Protein AF-A0A8T8SY80-F1 (afdb_monomer)

Radius of gyration: 30.02 Å; Cα contacts (8 Å, |Δi|>4): 953; chains: 1; bounding box: 80×96×94 Å

InterPro domains:
  IPR053354 Monoglucosyldiacylglycerol epimerase [PTHR43558] (212-341)

Structure (mmCIF, N/CA/C/O backbone):
data_AF-A0A8T8SY80-F1
#
_entry.id   AF-A0A8T8SY80-F1
#
loop_
_atom_site.group_PDB
_atom_site.id
_atom_site.type_symbol
_atom_site.label_atom_id
_atom_site.label_alt_id
_atom_site.label_comp_id
_atom_site.label_asym_id
_atom_site.label_entity_id
_atom_site.label_seq_id
_atom_site.pdbx_PDB_ins_code
_atom_site.Cartn_x
_atom_site.Cartn_y
_atom_site.Cartn_z
_atom_site.occupancy
_atom_site.B_iso_or_equiv
_atom_site.auth_seq_id
_atom_site.auth_comp_id
_atom_site.auth_asym_id
_atom_site.auth_atom_id
_atom_site.pdbx_PDB_model_num
ATOM 1 N N . MET A 1 1 ? 22.612 -43.593 13.677 1.00 31.69 1 MET A N 1
ATOM 2 C CA . MET A 1 1 ? 22.849 -45.053 13.771 1.00 31.69 1 MET A CA 1
ATOM 3 C C . MET A 1 1 ? 21.488 -45.726 13.753 1.00 31.69 1 MET A C 1
ATOM 5 O O . MET A 1 1 ? 20.650 -45.240 14.495 1.00 31.69 1 MET A O 1
ATOM 9 N N . SER A 1 2 ? 21.289 -46.776 12.941 1.00 31.19 2 SER A N 1
ATOM 10 C CA . SER A 1 2 ? 19.988 -47.414 12.614 1.00 31.19 2 SER A CA 1
ATOM 11 C C . SER A 1 2 ? 18.946 -46.459 11.996 1.00 31.19 2 SER A C 1
ATOM 13 O O . SER A 1 2 ? 18.671 -45.419 12.573 1.00 31.19 2 SER A O 1
ATOM 15 N N . SER A 1 3 ? 18.350 -46.633 10.810 1.00 28.98 3 SER A N 1
ATOM 16 C CA . SER A 1 3 ? 18.125 -47.756 9.873 1.00 28.98 3 SER A CA 1
ATOM 17 C C . SER A 1 3 ? 17.115 -48.825 10.304 1.00 28.98 3 SER A C 1
ATOM 19 O O . SER A 1 3 ? 17.405 -49.618 11.201 1.00 28.98 3 SER A O 1
ATOM 21 N N . THR A 1 4 ? 15.991 -48.900 9.582 1.00 31.47 4 THR A N 1
ATOM 22 C CA . THR A 1 4 ? 15.544 -50.083 8.805 1.00 31.47 4 THR A CA 1
ATOM 23 C C . THR A 1 4 ? 14.350 -49.719 7.908 1.00 31.47 4 THR A C 1
ATOM 25 O O . THR A 1 4 ? 13.388 -49.121 8.378 1.00 31.47 4 THR A O 1
ATOM 28 N N . ASP A 1 5 ? 14.408 -50.087 6.627 1.00 33.50 5 ASP A N 1
ATOM 29 C CA . ASP A 1 5 ? 13.259 -50.097 5.707 1.00 33.50 5 ASP A CA 1
ATOM 30 C C . ASP A 1 5 ? 12.401 -51.358 5.903 1.00 33.50 5 ASP A C 1
ATOM 32 O O . ASP A 1 5 ? 12.921 -52.386 6.343 1.00 33.50 5 ASP A O 1
ATOM 36 N N . THR A 1 6 ? 11.134 -51.345 5.461 1.00 31.14 6 THR A N 1
ATOM 37 C CA . THR A 1 6 ? 10.560 -52.475 4.689 1.00 31.14 6 THR A CA 1
ATOM 38 C C . THR A 1 6 ? 9.209 -52.162 4.029 1.00 31.14 6 THR A C 1
ATOM 40 O O . THR A 1 6 ? 8.261 -51.723 4.670 1.00 31.14 6 THR A O 1
ATOM 43 N N . ALA A 1 7 ? 9.106 -52.517 2.748 1.00 27.28 7 ALA A N 1
ATOM 44 C CA . ALA A 1 7 ? 7.884 -52.933 2.044 1.00 27.28 7 ALA A CA 1
ATOM 45 C C . ALA A 1 7 ? 8.197 -54.314 1.404 1.00 27.28 7 ALA A C 1
ATOM 47 O O . ALA A 1 7 ? 9.391 -54.632 1.317 1.00 27.28 7 ALA A O 1
ATOM 48 N N . PRO A 1 8 ? 7.227 -55.162 0.968 1.00 43.22 8 PRO A N 1
ATOM 49 C CA . PRO A 1 8 ? 6.502 -54.904 -0.296 1.00 43.22 8 PRO A CA 1
ATOM 50 C C . PRO A 1 8 ? 5.108 -55.596 -0.455 1.00 43.22 8 PRO A C 1
ATOM 52 O O . PRO A 1 8 ? 4.603 -56.237 0.462 1.00 43.22 8 PRO A O 1
ATOM 55 N N . SER A 1 9 ? 4.580 -55.566 -1.696 1.00 26.47 9 SER A N 1
ATOM 56 C CA . SER A 1 9 ? 3.784 -56.611 -2.408 1.00 26.47 9 SER A CA 1
ATOM 57 C C . SER A 1 9 ? 2.299 -56.353 -2.776 1.00 26.47 9 SER A C 1
ATOM 59 O O . SER A 1 9 ? 1.542 -55.730 -2.042 1.00 26.47 9 SER A O 1
ATOM 61 N N . THR A 1 10 ? 1.942 -56.822 -3.986 1.00 28.69 10 THR A N 1
ATOM 62 C CA . THR A 1 10 ? 0.661 -56.818 -4.759 1.00 28.69 10 THR A CA 1
ATOM 63 C C . THR A 1 10 ? 0.842 -57.783 -5.968 1.00 28.69 10 THR A C 1
ATOM 65 O O . THR A 1 10 ? 1.970 -58.267 -6.132 1.00 28.69 10 THR A O 1
ATOM 68 N N . PRO A 1 11 ? -0.138 -58.050 -6.878 1.00 52.09 11 PRO A N 1
ATOM 69 C CA . PRO A 1 11 ? -1.597 -57.814 -6.884 1.00 52.09 11 PRO A CA 1
ATOM 70 C C . PRO A 1 11 ? -2.313 -59.164 -6.558 1.00 52.09 11 PRO A C 1
ATOM 72 O O . PRO A 1 11 ? -1.940 -59.656 -5.492 1.00 52.09 11 PRO A O 1
ATOM 75 N N . PRO A 1 12 ? -3.224 -59.852 -7.323 1.00 41.12 12 PRO A N 1
ATOM 76 C CA . PRO A 1 12 ? -4.090 -59.587 -8.514 1.00 41.12 12 PRO A CA 1
ATOM 77 C C . PRO A 1 12 ? -5.584 -59.340 -8.119 1.00 41.12 12 PRO A C 1
ATOM 79 O O . PRO A 1 12 ? -5.874 -59.259 -6.933 1.00 41.12 12 PRO A O 1
ATOM 82 N N . GLY A 1 13 ? -6.608 -59.229 -8.991 1.00 26.64 13 GLY A N 1
ATOM 83 C CA . GLY A 1 13 ? -6.711 -59.108 -10.464 1.00 26.64 13 GLY A CA 1
ATOM 84 C C . GLY A 1 13 ? -8.010 -59.733 -11.055 1.00 26.64 13 GLY A C 1
ATOM 85 O O . GLY A 1 13 ? -8.633 -60.568 -10.406 1.00 26.64 13 GLY A O 1
ATOM 86 N N . SER A 1 14 ? -8.369 -59.386 -12.309 1.00 26.62 14 SER A N 1
ATOM 87 C CA . SER A 1 14 ? -9.601 -59.774 -13.071 1.00 26.62 14 SER A CA 1
ATOM 88 C C . SER A 1 14 ? -10.932 -59.139 -12.577 1.00 26.62 14 SER A C 1
ATOM 90 O O . SER A 1 14 ? -11.023 -58.790 -11.407 1.00 26.62 14 SER A O 1
ATOM 92 N N . ALA A 1 15 ? -11.982 -58.892 -13.388 1.00 28.69 15 ALA A N 1
ATOM 93 C CA . ALA A 1 15 ? -12.233 -59.147 -14.823 1.00 28.69 15 ALA A CA 1
ATOM 94 C C . ALA A 1 15 ? -13.133 -58.054 -15.488 1.00 28.69 15 ALA A C 1
ATOM 96 O O . ALA A 1 15 ? -13.766 -57.266 -14.791 1.00 28.69 15 ALA A O 1
ATOM 97 N N . LEU A 1 16 ? -13.213 -58.038 -16.831 1.00 31.00 16 LEU A N 1
ATOM 98 C CA . LEU A 1 16 ? -14.157 -57.249 -17.670 1.00 31.00 16 LEU A CA 1
ATOM 99 C C . LEU A 1 16 ? -15.406 -58.092 -18.047 1.00 31.00 16 LEU A C 1
ATOM 101 O O . LEU A 1 16 ? -15.329 -59.317 -17.916 1.00 31.00 16 LEU A O 1
ATOM 105 N N . PRO A 1 17 ? -16.534 -57.499 -18.525 1.00 41.31 17 PRO A N 1
ATOM 106 C CA . PRO A 1 17 ? -16.741 -57.399 -19.991 1.00 41.31 17 PRO A CA 1
ATOM 107 C C . PRO A 1 17 ? -17.613 -56.224 -20.547 1.00 41.31 17 PRO A C 1
ATOM 109 O O . PRO A 1 17 ? -18.711 -55.966 -20.073 1.00 41.31 17 PRO A O 1
ATOM 112 N N . ASN A 1 18 ? -17.125 -55.629 -21.648 1.00 28.66 18 ASN A N 1
ATOM 113 C CA . ASN A 1 18 ? -17.763 -55.291 -22.950 1.00 28.66 18 ASN A CA 1
ATOM 114 C C . ASN A 1 18 ? -19.101 -54.503 -23.136 1.00 28.66 18 ASN A C 1
ATOM 116 O O . ASN A 1 18 ? -20.112 -54.744 -22.488 1.00 28.66 18 ASN A O 1
ATOM 120 N N . SER A 1 19 ? -19.088 -53.659 -24.188 1.00 30.69 19 SER A N 1
ATOM 121 C CA . SER A 1 19 ? -20.206 -53.020 -24.948 1.00 30.69 19 SER A CA 1
ATOM 122 C C . SER A 1 19 ? -20.809 -53.987 -26.024 1.00 30.69 19 SER A C 1
ATOM 124 O O . SER A 1 19 ? -20.458 -55.167 -25.912 1.00 30.69 19 SER A O 1
ATOM 126 N N . PRO A 1 20 ? -21.654 -53.633 -27.053 1.00 44.81 20 PRO A N 1
ATOM 127 C CA . PRO A 1 20 ? -21.921 -52.368 -27.812 1.00 44.81 20 PRO A CA 1
ATOM 128 C C . PRO A 1 20 ? -23.445 -51.994 -27.857 1.00 44.81 20 PRO A C 1
ATOM 130 O O . PRO A 1 20 ? -24.092 -52.245 -26.847 1.00 44.81 20 PRO A O 1
ATOM 133 N N . GLU A 1 21 ? -24.150 -51.375 -28.839 1.00 28.78 21 GLU A N 1
ATOM 134 C CA . GLU A 1 21 ? -23.984 -50.777 -30.210 1.00 28.78 21 GLU A CA 1
ATOM 135 C C . GLU A 1 21 ? -25.157 -49.739 -30.395 1.00 28.78 21 GLU A C 1
ATOM 137 O O . GLU A 1 21 ? -26.174 -49.899 -29.725 1.00 28.78 21 GLU A O 1
ATOM 142 N N . LEU A 1 22 ? -25.124 -48.559 -31.056 1.00 30.64 22 LEU A N 1
ATOM 143 C CA . LEU A 1 22 ? -24.883 -48.091 -32.452 1.00 30.64 22 LEU A CA 1
ATOM 144 C C . LEU A 1 22 ? -26.063 -48.269 -33.466 1.00 30.64 22 LEU A C 1
ATOM 146 O O . LEU A 1 22 ? -26.231 -49.340 -34.036 1.00 30.64 22 LEU A O 1
ATOM 150 N N . ALA A 1 23 ? -26.825 -47.186 -33.744 1.00 26.69 23 ALA A N 1
ATOM 151 C CA . ALA A 1 23 ? -27.818 -47.019 -34.843 1.00 26.69 23 ALA A CA 1
ATOM 152 C C . ALA A 1 23 ? -28.192 -45.509 -35.022 1.00 26.69 23 ALA A C 1
ATOM 154 O O . ALA A 1 23 ? -28.600 -44.882 -34.050 1.00 26.69 23 ALA A O 1
ATOM 155 N N . THR A 1 24 ? -27.826 -44.785 -36.097 1.00 26.77 24 THR A N 1
ATOM 156 C CA . THR A 1 24 ? -28.477 -44.581 -37.433 1.00 26.77 24 THR A CA 1
ATOM 157 C C . THR A 1 24 ? -29.782 -43.750 -37.495 1.00 26.77 24 THR A C 1
ATOM 159 O O . THR A 1 24 ? -30.817 -44.172 -36.992 1.00 26.77 24 THR A O 1
ATOM 162 N N . SER A 1 25 ? -29.745 -42.618 -38.223 1.00 27.47 25 SER A N 1
ATOM 163 C CA . SER A 1 25 ? -30.891 -41.772 -38.661 1.00 27.47 25 SER A CA 1
ATOM 164 C C . SER A 1 25 ? -31.669 -42.392 -39.849 1.00 27.47 25 SER A C 1
ATOM 166 O O . SER A 1 25 ? -31.136 -43.332 -40.446 1.00 27.47 25 SER A O 1
ATOM 168 N N . PRO A 1 26 ? -32.864 -41.883 -40.271 1.00 38.16 26 PRO A N 1
ATOM 169 C CA . PRO A 1 26 ? -32.880 -40.811 -41.304 1.00 38.16 26 PRO A CA 1
ATOM 170 C C . PRO A 1 26 ? -34.154 -39.906 -41.463 1.00 38.16 26 PRO A C 1
ATOM 172 O O . PRO A 1 26 ? -35.246 -40.235 -41.017 1.00 38.16 26 PRO A O 1
ATOM 175 N N . LEU A 1 27 ? -34.000 -38.864 -42.306 1.00 26.91 27 LEU A N 1
ATOM 176 C CA . LEU A 1 27 ? -34.985 -38.274 -43.257 1.00 26.91 27 LEU A CA 1
ATOM 177 C C . LEU A 1 27 ? -36.117 -37.300 -42.815 1.00 26.91 27 LEU A C 1
ATOM 179 O O . LEU A 1 27 ? -36.293 -36.974 -41.648 1.00 26.91 27 LEU A O 1
ATOM 183 N N . VAL A 1 28 ? -36.771 -36.719 -43.841 1.00 30.98 28 VAL A N 1
ATOM 184 C CA . VAL A 1 28 ? -37.505 -35.427 -43.898 1.00 30.98 28 VAL A CA 1
ATOM 185 C C . VAL A 1 28 ? -38.796 -35.580 -44.735 1.00 30.98 28 VAL A C 1
ATOM 187 O O . VAL A 1 28 ? -38.842 -36.475 -45.581 1.00 30.98 28 VAL A O 1
ATOM 190 N N . PRO A 1 29 ? -39.795 -34.681 -44.608 1.00 34.22 29 PRO A N 1
ATOM 191 C CA . PRO A 1 29 ? -40.609 -34.289 -45.772 1.00 34.22 29 PRO A CA 1
ATOM 192 C C . PRO A 1 29 ? -40.792 -32.760 -45.962 1.00 34.22 29 PRO A C 1
ATOM 194 O O . PRO A 1 29 ? -40.700 -31.975 -45.022 1.00 34.22 29 PRO A O 1
ATOM 197 N N . SER A 1 30 ? -41.076 -32.351 -47.205 1.00 26.97 30 SER A N 1
ATOM 198 C CA . SER A 1 30 ? -41.535 -31.008 -47.632 1.00 26.97 30 SER A CA 1
ATOM 199 C C . SER A 1 30 ? -43.084 -30.989 -47.765 1.00 26.97 30 SER A C 1
ATOM 201 O O . SER A 1 30 ? -43.706 -31.993 -47.427 1.00 26.97 30 SER A O 1
ATOM 203 N N . SER A 1 31 ? -43.846 -29.969 -48.205 1.00 30.56 31 SER A N 1
ATOM 204 C CA . SER A 1 31 ? -43.676 -28.631 -48.840 1.00 30.56 31 SER A CA 1
ATOM 205 C C . SER A 1 31 ? -44.984 -27.805 -48.560 1.00 30.56 31 SER A C 1
ATOM 207 O O . SER A 1 31 ? -45.781 -28.287 -47.760 1.00 30.56 31 SER A O 1
ATOM 209 N N . ALA A 1 32 ? -45.356 -26.620 -49.084 1.00 28.89 32 ALA A N 1
ATOM 210 C CA . ALA A 1 32 ? -44.882 -25.655 -50.103 1.00 28.89 32 ALA A CA 1
ATOM 211 C C . ALA A 1 32 ? -45.560 -24.260 -49.862 1.00 28.89 32 ALA A C 1
ATOM 213 O O . ALA A 1 32 ? -46.294 -24.126 -48.888 1.00 28.89 32 ALA A O 1
ATOM 214 N N . ALA A 1 33 ? -45.421 -23.317 -50.819 1.00 27.55 33 ALA A N 1
ATOM 215 C CA . ALA A 1 33 ? -46.317 -22.171 -51.126 1.00 27.55 33 ALA A CA 1
ATOM 216 C C . ALA A 1 33 ? -46.411 -20.967 -50.136 1.00 27.55 33 ALA A C 1
ATOM 218 O O . ALA A 1 33 ? -46.496 -21.157 -48.929 1.00 27.55 33 ALA A O 1
ATOM 219 N N . ASP A 1 34 ? -46.499 -19.695 -50.571 1.00 27.20 34 ASP A N 1
ATOM 220 C CA . ASP A 1 34 ? -46.061 -19.056 -51.837 1.00 27.20 34 ASP A CA 1
ATOM 221 C C . ASP A 1 34 ? -46.046 -17.499 -51.729 1.00 27.20 34 ASP A C 1
ATOM 223 O O . ASP A 1 34 ? -46.506 -16.954 -50.727 1.00 27.20 34 ASP A O 1
ATOM 227 N N . LEU A 1 35 ? -45.617 -16.818 -52.808 1.00 27.03 35 LEU A N 1
ATOM 228 C CA . LEU A 1 35 ? -45.694 -15.366 -53.129 1.00 27.03 35 LEU A CA 1
ATOM 229 C C . LEU A 1 35 ? -44.550 -14.402 -52.700 1.00 27.03 35 LEU A C 1
ATOM 231 O O . LEU A 1 35 ? -44.304 -14.118 -51.532 1.00 27.03 35 LEU A O 1
ATOM 235 N N . HIS A 1 36 ? -43.953 -13.804 -53.742 1.00 28.44 36 HIS A N 1
ATOM 236 C CA . HIS A 1 36 ? -43.158 -12.556 -53.827 1.00 28.44 36 HIS A CA 1
ATOM 237 C C . HIS A 1 36 ? -44.047 -11.443 -54.476 1.00 28.44 36 HIS A C 1
ATOM 239 O O . HIS A 1 36 ? -45.227 -11.745 -54.692 1.00 28.44 36 HIS A O 1
ATOM 245 N N . PRO A 1 37 ? -43.600 -10.208 -54.850 1.00 47.19 37 PRO A N 1
ATOM 246 C CA . PRO A 1 37 ? -42.248 -9.602 -54.939 1.00 47.19 37 PRO A CA 1
ATOM 247 C C . PRO A 1 37 ? -42.087 -8.381 -53.982 1.00 47.19 37 PRO A C 1
ATOM 249 O O . PRO A 1 37 ? -42.786 -8.362 -52.975 1.00 47.19 37 PRO A O 1
ATOM 252 N N . ASP A 1 38 ? -41.182 -7.388 -54.064 1.00 28.89 38 ASP A N 1
ATOM 253 C CA . ASP A 1 38 ? -40.292 -6.726 -55.066 1.00 28.89 38 ASP A CA 1
ATOM 254 C C . ASP A 1 38 ? -39.094 -6.092 -54.286 1.00 28.89 38 ASP A C 1
ATOM 256 O O . ASP A 1 38 ? -39.152 -6.050 -53.057 1.00 28.89 38 ASP A O 1
ATOM 260 N N . ASP A 1 39 ? -37.999 -5.519 -54.815 1.00 29.23 39 ASP A N 1
ATOM 261 C CA . ASP A 1 39 ? -37.304 -5.465 -56.125 1.00 29.23 39 ASP A CA 1
ATOM 262 C C . ASP A 1 39 ? -35.855 -4.943 -55.847 1.00 29.23 39 ASP A C 1
ATOM 264 O O . ASP A 1 39 ? -35.563 -4.472 -54.745 1.00 29.23 39 ASP A O 1
ATOM 268 N N . GLY A 1 40 ? -34.947 -4.969 -56.831 1.00 26.91 40 GLY A N 1
ATOM 269 C CA . GLY A 1 40 ? -33.817 -4.032 -56.902 1.00 26.91 40 GLY A CA 1
ATOM 270 C C . GLY A 1 40 ? -32.429 -4.602 -56.589 1.00 26.91 40 GLY A C 1
ATOM 271 O O . GLY A 1 40 ? -31.973 -4.610 -55.447 1.00 26.91 40 GLY A O 1
ATOM 272 N N . SER A 1 41 ? -31.678 -4.999 -57.624 1.00 27.64 41 SER A N 1
ATOM 273 C CA . SER A 1 41 ? -30.229 -5.270 -57.529 1.00 27.64 41 SER A CA 1
ATOM 274 C C . SER A 1 41 ? -29.517 -5.220 -58.891 1.00 27.64 41 SER A C 1
ATOM 276 O O . SER A 1 41 ? -29.871 -5.993 -59.783 1.00 27.64 41 SER A O 1
ATOM 278 N N . PRO A 1 42 ? -28.449 -4.416 -59.059 1.00 34.19 42 PRO A N 1
ATOM 279 C CA . PRO A 1 42 ? -27.475 -4.587 -60.135 1.00 34.19 42 PRO A CA 1
ATOM 280 C C . PRO A 1 42 ? -26.280 -5.446 -59.672 1.00 34.19 42 PRO A C 1
ATOM 282 O O . PRO A 1 42 ? -25.726 -5.254 -58.592 1.00 34.19 42 PRO A O 1
ATOM 285 N N . ARG A 1 43 ? -25.869 -6.411 -60.504 1.00 29.77 43 ARG A N 1
ATOM 286 C CA . ARG A 1 43 ? -24.789 -7.374 -60.205 1.00 29.77 43 ARG A CA 1
ATOM 287 C C . ARG A 1 43 ? -23.394 -6.781 -60.445 1.00 29.77 43 ARG A C 1
ATOM 289 O O . ARG A 1 43 ? -23.221 -5.953 -61.335 1.00 29.77 43 ARG A O 1
ATOM 296 N N . GLN A 1 44 ? -22.382 -7.319 -59.761 1.00 28.75 44 GLN A N 1
ATOM 297 C CA . GLN A 1 44 ? -20.974 -7.233 -60.178 1.00 28.75 44 GLN A CA 1
ATOM 298 C C . GLN A 1 44 ? -20.369 -8.638 -60.331 1.00 28.75 44 GLN A C 1
ATOM 300 O O . GLN A 1 44 ? -20.818 -9.590 -59.692 1.00 28.75 44 GLN A O 1
ATOM 305 N N . HIS A 1 45 ? -19.379 -8.770 -61.217 1.00 30.33 45 HIS A N 1
ATOM 306 C CA . HIS A 1 45 ? -18.659 -10.022 -61.481 1.00 30.33 45 HIS A CA 1
ATOM 307 C C . HIS A 1 45 ? -17.472 -10.215 -60.515 1.00 30.33 45 HIS A C 1
ATOM 309 O O . HIS A 1 45 ? -16.939 -9.228 -60.008 1.00 30.33 45 HIS A O 1
ATOM 315 N N . PRO A 1 46 ? -17.027 -11.462 -60.264 1.00 29.53 46 PRO A N 1
ATOM 316 C CA . PRO A 1 46 ? -15.946 -11.739 -59.321 1.00 29.53 46 PRO A CA 1
ATOM 317 C C . PRO A 1 46 ? -14.570 -11.345 -59.878 1.00 29.53 46 PRO A C 1
ATOM 319 O O . PRO A 1 46 ? -14.180 -11.779 -60.962 1.00 29.53 46 PRO A O 1
ATOM 322 N N . SER A 1 47 ? -13.808 -10.581 -59.095 1.00 29.38 47 SER A N 1
ATOM 323 C CA . SER A 1 47 ? -12.393 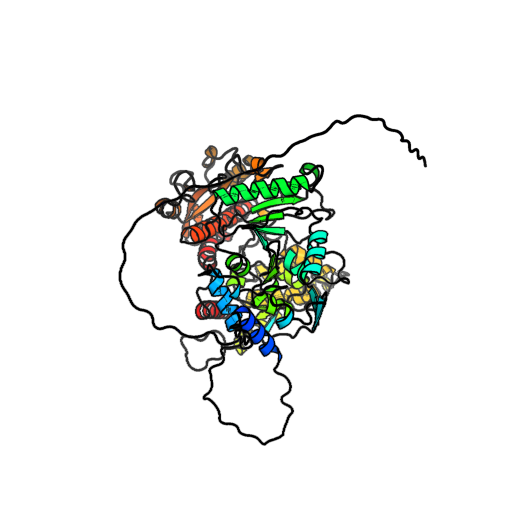-10.272 -59.336 1.00 29.38 47 SER A CA 1
ATOM 324 C C . SER A 1 47 ? -11.489 -11.004 -58.340 1.00 29.38 47 SER A C 1
ATOM 326 O O . SER A 1 47 ? -11.796 -11.057 -57.150 1.00 29.38 47 SER A O 1
ATOM 328 N N . SER A 1 48 ? -10.363 -11.534 -58.821 1.00 30.58 48 SER A N 1
ATOM 329 C CA . SER A 1 48 ? -9.374 -12.292 -58.040 1.00 30.58 48 SER A CA 1
ATOM 330 C C . SER A 1 48 ? -8.841 -11.534 -56.808 1.00 30.58 48 SER A C 1
ATOM 332 O O . SER A 1 48 ? -8.747 -10.303 -56.845 1.00 30.58 48 SER A O 1
ATOM 334 N N . PRO A 1 49 ? -8.438 -12.234 -55.728 1.00 29.81 49 PRO A N 1
ATOM 335 C CA . PRO A 1 49 ? -7.993 -11.585 -54.498 1.00 29.81 49 PRO A CA 1
ATOM 336 C C . PRO A 1 49 ? -6.694 -10.798 -54.707 1.00 29.81 49 PRO A C 1
ATOM 338 O O . PRO A 1 49 ? -5.657 -11.355 -55.063 1.00 29.81 49 PRO A O 1
ATOM 341 N N . SER A 1 50 ? -6.747 -9.494 -54.435 1.00 27.92 50 SER A N 1
ATOM 342 C CA . SER A 1 50 ? -5.546 -8.683 -54.201 1.00 27.92 50 SER A CA 1
ATOM 343 C C . SER A 1 50 ? -4.978 -8.973 -52.806 1.00 27.92 50 SER A C 1
ATOM 345 O O . SER A 1 50 ? -5.752 -9.299 -51.902 1.00 27.92 50 SER A O 1
ATOM 347 N N . PRO A 1 51 ? -3.653 -8.864 -52.595 1.00 30.03 51 PRO A N 1
ATOM 348 C CA . PRO A 1 51 ? -3.055 -9.133 -51.293 1.00 30.03 51 PRO A CA 1
ATOM 349 C C . PRO A 1 51 ? -3.593 -8.155 -50.244 1.00 30.03 51 PRO A C 1
ATOM 351 O O . PRO A 1 51 ? -3.570 -6.939 -50.441 1.00 30.03 51 PRO A O 1
ATOM 354 N N . THR A 1 52 ? -4.056 -8.687 -49.113 1.00 28.28 52 THR A N 1
ATOM 355 C CA . THR A 1 52 ? -4.484 -7.881 -47.967 1.00 28.28 52 THR A CA 1
ATOM 356 C C . THR A 1 52 ? -3.297 -7.101 -47.417 1.00 28.28 52 THR A C 1
ATOM 358 O O . THR A 1 52 ? -2.437 -7.663 -46.736 1.00 28.28 52 THR A O 1
ATOM 361 N N . VAL A 1 53 ? -3.270 -5.794 -47.688 1.00 31.52 53 VAL A N 1
ATOM 362 C CA . VAL A 1 53 ? -2.432 -4.847 -46.946 1.00 31.52 53 VAL A CA 1
ATOM 363 C C . VAL A 1 53 ? -2.758 -5.027 -45.459 1.00 31.52 53 VAL A C 1
ATOM 365 O O . VAL A 1 53 ? -3.943 -4.995 -45.112 1.00 31.52 53 VAL A O 1
ATOM 368 N N . PRO A 1 54 ? -1.769 -5.244 -44.571 1.00 32.22 54 PRO A N 1
ATOM 369 C CA . PRO A 1 54 ? -2.050 -5.374 -43.150 1.00 32.22 54 PRO A CA 1
ATOM 370 C C . PRO A 1 54 ? -2.716 -4.088 -42.660 1.00 32.22 54 PRO A C 1
ATOM 372 O O . PRO A 1 54 ? -2.182 -2.995 -42.862 1.00 32.22 54 PRO A O 1
ATOM 375 N N . HIS A 1 55 ? -3.890 -4.211 -42.033 1.00 32.19 55 HIS A N 1
ATOM 376 C CA . HIS A 1 55 ? -4.564 -3.067 -41.424 1.00 32.19 55 HIS A CA 1
ATOM 377 C C . HIS A 1 55 ? -3.588 -2.369 -40.476 1.00 32.19 55 HIS A C 1
ATOM 379 O O . HIS A 1 55 ? -3.053 -2.998 -39.563 1.00 32.19 55 HIS A O 1
ATOM 385 N N . ALA A 1 56 ? -3.349 -1.075 -40.705 1.00 32.16 56 ALA A N 1
ATOM 386 C CA . ALA A 1 56 ? -2.449 -0.288 -39.879 1.00 32.16 56 ALA A CA 1
ATOM 387 C C . ALA A 1 56 ? -2.987 -0.255 -38.442 1.00 32.16 56 ALA A C 1
ATOM 389 O O . ALA A 1 56 ? -3.951 0.456 -38.143 1.00 32.16 56 ALA A O 1
ATOM 390 N N . VAL A 1 57 ? -2.382 -1.062 -37.566 1.00 44.28 57 VAL A N 1
ATOM 391 C CA . VAL A 1 57 ? -2.758 -1.153 -36.156 1.00 44.28 57 VAL A CA 1
ATOM 392 C C . VAL A 1 57 ? -2.566 0.228 -35.546 1.00 44.28 57 VAL A C 1
ATOM 394 O O . VAL A 1 57 ? -1.442 0.704 -35.394 1.00 44.28 57 VAL A O 1
ATOM 397 N N . THR A 1 58 ? -3.678 0.892 -35.230 1.00 48.94 58 THR A N 1
ATOM 398 C CA . THR A 1 58 ? -3.639 2.184 -34.544 1.00 48.94 58 THR A CA 1
ATOM 399 C C . THR A 1 58 ? -2.968 1.951 -33.189 1.00 48.94 58 THR A C 1
ATOM 401 O O . THR A 1 58 ? -3.456 1.097 -32.443 1.00 48.94 58 THR A O 1
ATOM 404 N N . PRO A 1 59 ? -1.850 2.629 -32.863 1.00 65.62 59 PRO A N 1
ATOM 405 C CA . PRO A 1 59 ? -1.107 2.307 -31.653 1.00 65.62 59 PRO A CA 1
ATOM 406 C C . PRO A 1 59 ? -1.987 2.487 -30.415 1.00 65.62 59 PRO A C 1
ATOM 408 O O . PRO A 1 59 ? -2.739 3.458 -30.307 1.00 65.62 59 PRO A O 1
ATOM 411 N N . SER A 1 60 ? -1.900 1.548 -29.472 1.00 75.31 60 SER A N 1
ATOM 412 C CA . SER A 1 60 ? -2.585 1.673 -28.185 1.00 75.31 60 SER A CA 1
ATOM 413 C C . SER A 1 60 ? -2.079 2.908 -27.429 1.00 75.31 60 SER A C 1
ATOM 415 O O . SER A 1 60 ? -0.964 3.385 -27.662 1.00 75.31 60 SER A O 1
ATOM 417 N N . LEU A 1 61 ? -2.866 3.430 -26.481 1.00 80.81 61 LEU A N 1
ATOM 418 C CA . LEU A 1 61 ? -2.382 4.514 -25.620 1.00 80.81 61 LEU A CA 1
ATOM 419 C C . LEU A 1 61 ? -1.134 4.068 -24.840 1.00 80.81 61 LEU A C 1
ATOM 421 O O . LEU A 1 61 ? -0.201 4.853 -24.686 1.00 80.81 61 LEU A O 1
ATOM 425 N N . ALA A 1 62 ? -1.084 2.790 -24.450 1.00 76.50 62 ALA A N 1
ATOM 426 C CA . ALA A 1 62 ? 0.114 2.135 -23.942 1.00 76.50 62 ALA A CA 1
ATOM 427 C C . ALA A 1 62 ? 1.302 2.261 -24.912 1.00 76.50 62 ALA A C 1
ATOM 429 O O . ALA A 1 62 ? 2.339 2.769 -24.502 1.00 76.50 62 ALA A O 1
ATOM 430 N N . ALA A 1 63 ? 1.160 1.910 -26.196 1.00 75.00 63 ALA A N 1
ATOM 431 C CA . ALA A 1 63 ? 2.218 2.070 -27.201 1.00 75.00 63 ALA A CA 1
ATOM 432 C C . ALA A 1 63 ? 2.685 3.531 -27.352 1.00 75.00 63 ALA A C 1
ATOM 434 O O . ALA A 1 63 ? 3.888 3.796 -27.363 1.00 75.00 63 ALA A O 1
ATOM 435 N N . PHE A 1 64 ? 1.761 4.498 -27.381 1.00 78.12 64 PHE A N 1
ATOM 436 C CA . PHE A 1 64 ? 2.114 5.923 -27.395 1.00 78.12 64 PHE A CA 1
ATOM 437 C C . PHE A 1 64 ? 2.855 6.365 -26.123 1.00 78.12 64 PHE A C 1
ATOM 439 O O . PHE A 1 64 ? 3.806 7.144 -26.206 1.00 78.12 64 PHE A O 1
ATOM 446 N N . GLY A 1 65 ? 2.462 5.870 -24.948 1.00 77.00 65 GLY A N 1
ATOM 447 C CA . GLY A 1 65 ? 3.126 6.182 -23.684 1.00 77.00 65 GLY A CA 1
ATOM 448 C C . GLY A 1 65 ? 4.483 5.502 -23.520 1.00 77.00 65 GLY A C 1
ATOM 449 O O . GLY A 1 65 ? 5.418 6.160 -23.074 1.00 77.00 65 GLY A O 1
ATOM 450 N N . ILE A 1 66 ? 4.632 4.244 -23.948 1.00 74.12 66 ILE A N 1
ATOM 451 C CA . ILE A 1 66 ? 5.916 3.529 -24.064 1.00 74.12 66 ILE A CA 1
ATOM 452 C C . ILE A 1 66 ? 6.856 4.327 -24.959 1.00 74.12 66 ILE A C 1
ATOM 454 O O . ILE A 1 66 ? 7.963 4.647 -24.540 1.00 74.12 66 ILE A O 1
ATOM 458 N N . HIS A 1 67 ? 6.400 4.717 -26.150 1.00 74.81 67 HIS A N 1
ATOM 459 C CA . HIS A 1 67 ? 7.189 5.519 -27.076 1.00 74.81 67 HIS A CA 1
ATOM 460 C C . HIS A 1 67 ? 7.528 6.899 -26.487 1.00 74.81 67 HIS A C 1
ATOM 462 O O . HIS A 1 67 ? 8.666 7.343 -26.598 1.00 74.81 67 HIS A O 1
ATOM 468 N N . SER A 1 68 ? 6.604 7.555 -25.773 1.00 74.19 68 SER A N 1
ATOM 469 C CA . SER A 1 68 ? 6.885 8.809 -25.053 1.00 74.19 68 SER A CA 1
ATOM 470 C C . SER A 1 68 ? 7.952 8.619 -23.968 1.00 74.19 68 SER A C 1
ATOM 472 O O . SER A 1 68 ? 8.878 9.425 -23.876 1.00 74.19 68 SER A O 1
ATOM 474 N N . ILE A 1 69 ? 7.870 7.536 -23.184 1.00 74.50 69 ILE A N 1
ATOM 475 C CA . ILE A 1 69 ? 8.867 7.138 -22.179 1.00 74.50 69 ILE A CA 1
ATOM 476 C C . ILE A 1 69 ? 10.214 6.872 -22.864 1.00 74.50 69 ILE A C 1
ATOM 478 O O . ILE A 1 69 ? 11.209 7.485 -22.492 1.00 74.50 69 ILE A O 1
ATOM 482 N N . GLN A 1 70 ? 10.271 6.038 -23.904 1.00 70.25 70 GLN A N 1
ATOM 483 C CA . GLN A 1 70 ? 11.472 5.786 -24.709 1.00 70.25 70 GLN A CA 1
ATOM 484 C C . GLN A 1 70 ? 12.063 7.098 -25.263 1.00 70.25 70 GLN A C 1
ATOM 486 O O . GLN A 1 70 ? 13.260 7.333 -25.114 1.00 70.25 70 GLN A O 1
ATOM 491 N N . GLN A 1 71 ? 11.245 8.020 -25.781 1.00 65.38 71 GLN A N 1
ATOM 492 C CA . GLN A 1 71 ? 11.695 9.327 -26.270 1.00 65.38 71 GLN A CA 1
ATOM 493 C C . GLN A 1 71 ? 12.213 10.274 -25.175 1.00 65.38 71 GLN A C 1
ATOM 495 O O . GLN A 1 71 ? 12.995 11.174 -25.489 1.00 65.38 71 GLN A O 1
ATOM 500 N N . GLN A 1 72 ? 11.874 10.098 -23.890 1.00 57.75 72 GLN A N 1
ATOM 501 C CA . GLN A 1 72 ? 12.583 10.806 -22.806 1.00 57.75 72 GLN A CA 1
ATOM 502 C C . GLN A 1 72 ? 14.084 10.469 -22.807 1.00 57.75 72 GLN A C 1
ATOM 504 O O . GLN A 1 72 ? 14.906 11.309 -22.449 1.00 57.75 72 GLN A O 1
ATOM 509 N N . HIS A 1 73 ? 14.441 9.258 -23.242 1.00 53.56 73 HIS A N 1
ATOM 510 C CA . HIS A 1 73 ? 15.789 8.707 -23.149 1.00 53.56 73 HIS A CA 1
ATOM 511 C C . HIS A 1 73 ? 16.700 9.012 -24.347 1.00 53.56 73 HIS A C 1
ATOM 513 O O . HIS A 1 73 ? 17.902 8.774 -24.236 1.00 53.56 73 HIS A O 1
ATOM 519 N N . VAL A 1 74 ? 16.166 9.503 -25.473 1.00 44.00 74 VAL A N 1
ATOM 520 C CA . VAL A 1 74 ? 16.924 9.691 -26.733 1.00 44.00 74 VAL A CA 1
ATOM 521 C C . VAL A 1 74 ? 17.760 10.983 -26.751 1.00 44.00 74 VAL A C 1
ATOM 523 O O . VAL A 1 74 ? 18.704 11.092 -27.527 1.00 44.00 74 VAL A O 1
ATOM 526 N N . GLN A 1 75 ? 17.497 11.953 -25.867 1.00 39.00 75 GLN A N 1
ATOM 527 C CA . GLN A 1 75 ? 18.335 13.158 -25.774 1.00 39.00 75 GLN A CA 1
ATOM 528 C C . GLN A 1 75 ? 19.688 12.877 -25.100 1.00 39.00 75 GLN A C 1
ATOM 530 O O . GLN A 1 75 ? 19.803 13.041 -23.889 1.00 39.00 75 GLN A O 1
ATOM 535 N N . HIS A 1 76 ? 20.702 12.515 -25.897 1.00 36.44 76 HIS A N 1
ATOM 536 C CA . HIS A 1 76 ? 22.082 13.015 -25.766 1.00 36.44 76 HIS A CA 1
ATOM 537 C C . HIS A 1 76 ? 22.970 12.598 -26.958 1.00 36.44 76 HIS A C 1
ATOM 539 O O . HIS A 1 76 ? 23.626 11.561 -26.901 1.00 36.44 76 HIS A O 1
ATOM 545 N N . SER A 1 77 ? 23.051 13.440 -27.999 1.00 32.34 77 SER A N 1
ATOM 546 C CA . SER A 1 77 ? 24.192 13.469 -28.941 1.00 32.34 77 SER A CA 1
ATOM 547 C C . SER A 1 77 ? 24.248 14.749 -29.802 1.00 32.34 77 SER A C 1
ATOM 549 O O . SER A 1 77 ? 24.604 14.678 -30.977 1.00 32.34 77 SER A O 1
ATOM 551 N N . ASP A 1 78 ? 23.923 15.926 -29.247 1.00 32.31 78 ASP A N 1
ATOM 552 C CA . ASP A 1 78 ? 24.107 17.216 -29.944 1.00 32.31 78 ASP A CA 1
ATOM 553 C C . ASP A 1 78 ? 25.591 17.638 -29.950 1.00 32.31 78 ASP A C 1
ATOM 555 O O . ASP A 1 78 ? 26.003 18.640 -29.370 1.00 32.31 78 ASP A O 1
ATOM 559 N N . THR A 1 79 ? 26.406 16.827 -30.622 1.00 38.78 79 THR A N 1
ATOM 560 C CA . THR A 1 79 ? 27.780 17.124 -31.043 1.00 38.78 79 THR A CA 1
ATOM 561 C C . THR A 1 79 ? 27.906 16.803 -32.531 1.00 38.78 79 THR A C 1
ATOM 563 O O . THR A 1 79 ? 28.660 15.919 -32.930 1.00 38.78 79 THR A O 1
ATOM 566 N N . SER A 1 80 ? 27.113 17.503 -33.346 1.00 30.84 80 SER A N 1
ATOM 567 C CA . SER A 1 80 ? 27.155 17.437 -34.808 1.00 30.84 80 SER A CA 1
ATOM 568 C C . SER A 1 80 ? 27.033 18.844 -35.390 1.00 30.84 80 SER A C 1
ATOM 570 O O . SER A 1 80 ? 25.940 19.324 -35.683 1.00 30.84 80 SER A O 1
ATOM 572 N N . THR A 1 81 ? 28.167 19.526 -35.540 1.00 35.72 81 THR A N 1
ATOM 573 C CA . THR A 1 81 ? 28.256 20.759 -36.328 1.00 35.72 81 THR A CA 1
ATOM 574 C C . THR A 1 81 ? 28.398 20.405 -37.805 1.00 35.72 81 THR A C 1
ATOM 576 O O . THR A 1 81 ? 29.513 20.384 -38.322 1.00 35.72 81 THR A O 1
ATOM 579 N N . ASP A 1 82 ? 27.279 20.133 -38.476 1.00 29.41 82 ASP A N 1
ATOM 580 C CA . ASP A 1 82 ? 27.236 20.055 -39.940 1.00 29.41 82 ASP A CA 1
ATOM 581 C C . ASP A 1 82 ? 26.016 20.832 -40.478 1.00 29.41 82 ASP A C 1
ATOM 583 O O . ASP A 1 82 ? 24.873 20.390 -40.317 1.00 29.41 82 ASP A O 1
ATOM 587 N N . PRO A 1 83 ? 26.212 22.052 -41.013 1.00 36.12 83 PRO A N 1
ATOM 588 C CA . PRO A 1 83 ? 25.118 22.922 -41.409 1.00 36.12 83 PRO A CA 1
ATOM 589 C C . PRO A 1 83 ? 24.797 22.784 -42.903 1.00 36.12 83 PRO A C 1
ATOM 591 O O . PRO A 1 83 ? 25.327 23.560 -43.691 1.00 36.12 83 PRO A O 1
ATOM 594 N N . LEU A 1 84 ? 23.882 21.879 -43.290 1.00 35.72 84 LEU A N 1
ATOM 595 C CA . LEU A 1 84 ? 23.043 22.015 -44.503 1.00 35.72 84 LEU A CA 1
ATOM 596 C C . LEU A 1 84 ? 22.012 20.875 -44.671 1.00 35.72 84 LEU A C 1
ATOM 598 O O . LEU A 1 84 ? 22.331 19.821 -45.209 1.00 35.72 84 LEU A O 1
ATOM 602 N N . GLN A 1 85 ? 20.746 21.135 -44.319 1.00 30.16 85 GLN A N 1
ATOM 603 C CA . GLN A 1 85 ? 19.568 20.851 -45.165 1.00 30.16 85 GLN A CA 1
ATOM 604 C C . GLN A 1 85 ? 18.286 21.349 -44.481 1.00 30.16 85 GLN A C 1
ATOM 606 O O . GLN A 1 85 ? 17.958 20.939 -43.370 1.00 30.16 85 GLN A O 1
ATOM 611 N N . ALA A 1 86 ? 17.550 22.238 -45.152 1.00 31.61 86 ALA A N 1
ATOM 612 C CA . ALA A 1 86 ? 16.264 22.745 -44.683 1.00 31.61 86 ALA A CA 1
ATOM 613 C C . ALA A 1 86 ? 15.119 22.089 -45.467 1.00 31.61 86 ALA A C 1
ATOM 615 O O . ALA A 1 86 ? 15.088 22.139 -46.695 1.00 31.61 86 ALA A O 1
ATOM 616 N N . VAL A 1 87 ? 14.166 21.506 -44.743 1.00 27.88 87 VAL A N 1
ATOM 617 C CA . VAL A 1 87 ? 12.923 20.907 -45.256 1.00 27.88 87 VAL A CA 1
ATOM 618 C C . VAL A 1 87 ? 11.770 21.607 -44.517 1.00 27.88 87 VAL A C 1
ATOM 620 O O . VAL A 1 87 ? 11.925 21.880 -43.324 1.00 27.88 87 VAL A O 1
ATOM 623 N N . PRO A 1 88 ? 10.666 21.996 -45.188 1.00 28.91 88 PRO A N 1
ATOM 624 C CA . PRO A 1 88 ? 9.731 22.984 -44.650 1.00 28.91 88 PRO A CA 1
ATOM 625 C C . PRO A 1 88 ? 9.095 22.569 -43.321 1.00 28.91 88 PRO A C 1
ATOM 627 O O . PRO A 1 88 ? 8.532 21.483 -43.177 1.00 28.91 88 PRO A O 1
ATOM 630 N N . THR A 1 89 ? 9.152 23.480 -42.352 1.00 27.16 89 THR A N 1
ATOM 631 C CA . THR A 1 89 ? 8.579 23.299 -41.023 1.00 27.16 89 THR A CA 1
ATOM 632 C C . THR A 1 89 ? 7.056 23.389 -41.055 1.00 27.16 89 THR A C 1
ATOM 634 O O . THR A 1 89 ? 6.475 24.457 -41.251 1.00 27.16 89 THR A O 1
ATOM 637 N N . LEU A 1 90 ? 6.399 22.273 -40.731 1.00 25.17 90 LEU A N 1
ATOM 638 C CA . LEU A 1 90 ? 5.113 22.333 -40.038 1.00 25.17 90 LEU A CA 1
ATOM 639 C C . LEU A 1 90 ? 5.267 23.238 -38.804 1.00 25.17 90 LEU A C 1
ATOM 641 O O . LEU A 1 90 ? 6.277 23.164 -38.098 1.00 25.17 90 LEU A O 1
ATOM 645 N N . GLY A 1 91 ? 4.274 24.098 -38.553 1.00 27.02 91 GLY A N 1
ATOM 646 C CA . GLY A 1 91 ? 4.258 24.956 -37.366 1.00 27.02 91 GLY A CA 1
ATOM 647 C C . GLY A 1 91 ? 4.401 24.128 -36.080 1.00 27.02 91 GLY A C 1
ATOM 648 O O . GLY A 1 91 ? 4.010 22.959 -36.076 1.00 27.02 91 GLY A O 1
ATOM 649 N N . PRO A 1 92 ? 4.972 24.691 -34.998 1.00 25.95 92 PRO A N 1
ATOM 650 C CA . PRO A 1 92 ? 5.394 23.920 -33.832 1.00 25.95 92 PRO A CA 1
ATOM 651 C C . PRO A 1 92 ? 4.211 23.217 -33.157 1.00 25.95 92 PRO A C 1
ATOM 653 O O . PRO A 1 92 ? 3.500 23.800 -32.338 1.00 25.95 92 PRO A O 1
ATOM 656 N N . ILE A 1 93 ? 4.035 21.934 -33.485 1.00 27.94 93 ILE A N 1
ATOM 657 C CA . ILE A 1 93 ? 3.144 21.021 -32.772 1.00 27.94 93 ILE A CA 1
ATOM 658 C C . ILE A 1 93 ? 3.579 21.056 -31.310 1.00 27.94 93 ILE A C 1
ATOM 660 O O . ILE A 1 93 ? 4.736 20.773 -30.992 1.00 27.94 93 ILE A O 1
ATOM 664 N N . HIS A 1 94 ? 2.667 21.441 -30.420 1.00 29.75 94 HIS A N 1
ATOM 665 C CA . HIS A 1 94 ? 2.975 21.605 -29.006 1.00 29.75 94 HIS A CA 1
ATOM 666 C C . HIS A 1 94 ? 3.097 20.228 -28.340 1.00 29.75 94 HIS A C 1
ATOM 668 O O . HIS A 1 94 ? 2.143 19.720 -27.754 1.00 29.75 94 HIS A O 1
ATOM 674 N N . ILE A 1 95 ? 4.269 19.598 -28.492 1.00 34.00 95 ILE A N 1
ATOM 675 C CA . ILE A 1 95 ? 4.580 18.287 -27.914 1.00 34.00 95 ILE A CA 1
ATOM 676 C C . ILE A 1 95 ? 4.370 18.388 -26.394 1.00 34.00 95 ILE A C 1
ATOM 678 O O . ILE A 1 95 ? 5.094 19.150 -25.743 1.00 34.00 95 ILE A O 1
ATOM 682 N N . PRO A 1 96 ? 3.406 17.653 -25.808 1.00 41.22 96 PRO A N 1
ATOM 683 C CA . PRO A 1 96 ? 3.148 17.739 -24.379 1.00 41.22 96 PRO A CA 1
ATOM 684 C C . PRO A 1 96 ? 4.389 17.289 -23.589 1.00 41.22 96 PRO A C 1
ATOM 686 O O . PRO A 1 96 ? 5.133 16.415 -24.049 1.00 41.22 96 PRO A O 1
ATOM 689 N N . PRO A 1 97 ? 4.643 17.857 -22.394 1.00 53.66 97 PRO A N 1
ATOM 690 C CA . PRO A 1 97 ? 5.801 17.485 -21.586 1.00 53.66 97 PRO A CA 1
ATOM 691 C C . PRO A 1 97 ? 5.788 15.971 -21.328 1.00 53.66 97 PRO A C 1
ATOM 693 O O . PRO A 1 97 ? 4.797 15.439 -20.836 1.00 53.66 97 PRO A O 1
ATOM 696 N N . ARG A 1 98 ? 6.888 15.284 -21.677 1.00 60.53 98 ARG A N 1
ATOM 697 C CA . ARG A 1 98 ? 6.953 13.837 -22.016 1.00 60.53 98 ARG A CA 1
ATOM 698 C C . ARG A 1 98 ? 6.528 12.823 -20.930 1.00 60.53 98 ARG A C 1
ATOM 700 O O . ARG A 1 98 ? 6.565 11.620 -21.185 1.00 60.53 98 ARG A O 1
ATOM 707 N N . ASP A 1 99 ? 6.130 13.281 -19.745 1.00 67.75 99 ASP A N 1
ATOM 708 C CA . ASP A 1 99 ? 5.574 12.481 -18.638 1.00 67.75 99 ASP A CA 1
ATOM 709 C C . ASP A 1 99 ? 4.057 12.649 -18.441 1.00 67.75 99 ASP A C 1
ATOM 711 O O . ASP A 1 99 ? 3.453 11.891 -17.682 1.00 67.75 99 ASP A O 1
ATOM 715 N N . ALA A 1 100 ? 3.426 13.598 -19.139 1.00 73.12 100 ALA A N 1
ATOM 716 C CA . ALA A 1 100 ? 2.001 13.889 -19.002 1.00 73.12 100 ALA A CA 1
ATOM 717 C C . ALA A 1 100 ? 1.097 12.728 -19.454 1.00 73.12 100 ALA A C 1
ATOM 719 O O . ALA A 1 100 ? -0.035 12.649 -18.997 1.00 73.12 100 ALA A O 1
ATOM 720 N N . ILE A 1 101 ? 1.576 11.815 -20.312 1.00 82.38 101 ILE A N 1
ATOM 721 C CA . ILE A 1 101 ? 0.800 10.643 -20.757 1.00 82.38 101 ILE A CA 1
ATOM 722 C C . ILE A 1 101 ? 0.644 9.613 -19.616 1.00 82.38 101 ILE A C 1
ATOM 724 O O . ILE A 1 101 ? -0.499 9.319 -19.268 1.00 82.38 101 ILE A O 1
ATOM 728 N N . PRO A 1 102 ? 1.720 9.120 -18.958 1.00 86.50 102 PRO A N 1
ATOM 729 C CA . PRO A 1 102 ? 1.592 8.338 -17.723 1.00 86.50 102 PRO A CA 1
ATOM 730 C C . PRO A 1 102 ? 0.777 9.029 -16.618 1.00 86.50 102 PRO A C 1
ATOM 732 O O . PRO A 1 102 ? -0.019 8.376 -15.950 1.00 86.50 102 PRO A O 1
ATOM 735 N N . GLU A 1 103 ? 0.953 10.342 -16.437 1.00 85.38 103 GLU A N 1
ATOM 736 C CA . GLU A 1 103 ? 0.241 11.134 -15.422 1.00 85.38 103 GLU A CA 1
ATOM 737 C C . GLU A 1 103 ? -1.274 11.205 -15.709 1.00 85.38 103 GLU A C 1
ATOM 739 O O . GLU A 1 103 ? -2.090 10.877 -14.848 1.00 85.38 103 GLU A O 1
ATOM 744 N N . ALA A 1 104 ? -1.661 11.557 -16.941 1.00 87.06 104 ALA A N 1
ATOM 745 C CA . ALA A 1 104 ? -3.057 11.639 -17.368 1.00 87.06 104 ALA A CA 1
ATOM 746 C C . ALA A 1 104 ? -3.744 10.269 -17.369 1.00 87.06 104 ALA A C 1
ATOM 748 O O . ALA A 1 104 ? -4.898 10.167 -16.960 1.00 87.06 104 ALA A O 1
ATOM 749 N N . ALA A 1 105 ? -3.045 9.216 -17.801 1.00 90.50 105 ALA A N 1
ATOM 750 C CA . ALA A 1 105 ? -3.595 7.867 -17.819 1.00 90.50 105 ALA A CA 1
ATOM 751 C C . ALA A 1 105 ? -3.858 7.334 -16.407 1.00 90.50 105 ALA A C 1
ATOM 753 O O . ALA A 1 105 ? -4.931 6.782 -16.181 1.00 90.50 105 ALA A O 1
ATOM 754 N N . ASN A 1 106 ? -2.954 7.561 -15.442 1.00 92.69 106 ASN A N 1
ATOM 755 C CA . ASN A 1 106 ? -3.210 7.191 -14.048 1.00 92.69 106 ASN A CA 1
ATOM 756 C C . ASN A 1 106 ? -4.458 7.899 -13.504 1.00 92.69 106 ASN A C 1
ATOM 758 O O . ASN A 1 106 ? -5.346 7.259 -12.945 1.00 92.69 106 ASN A O 1
ATOM 762 N N . LEU A 1 107 ? -4.559 9.213 -13.715 1.00 90.81 107 LEU A N 1
ATOM 763 C CA . LEU A 1 107 ? -5.692 10.009 -13.242 1.00 90.81 107 LEU A CA 1
ATOM 764 C C . LEU A 1 107 ? -7.009 9.618 -13.933 1.00 90.81 107 LEU A C 1
ATOM 766 O O . LEU A 1 107 ? -8.051 9.589 -13.279 1.00 90.81 107 LEU A O 1
ATOM 770 N N . HIS A 1 108 ? -6.974 9.249 -15.217 1.00 91.62 108 HIS A N 1
ATOM 771 C CA . HIS A 1 108 ? -8.138 8.721 -15.929 1.00 91.62 108 HIS A CA 1
ATOM 772 C C . HIS A 1 108 ? -8.556 7.346 -15.390 1.00 91.62 108 HIS A C 1
ATOM 774 O O . HIS A 1 108 ? -9.719 7.161 -15.050 1.00 91.62 108 HIS A O 1
ATOM 780 N N . LEU A 1 109 ? -7.621 6.407 -15.217 1.00 93.44 109 LEU A N 1
ATOM 781 C CA . LEU A 1 109 ? -7.906 5.072 -14.677 1.00 93.44 109 LEU A CA 1
ATOM 782 C C . LEU A 1 109 ? -8.376 5.095 -13.208 1.00 93.44 109 LEU A C 1
ATOM 784 O O . LEU A 1 109 ? -9.175 4.249 -12.819 1.00 93.44 109 LEU A O 1
ATOM 788 N N . VAL A 1 110 ? -7.920 6.055 -12.393 1.00 89.25 110 VAL A N 1
ATOM 789 C CA . VAL A 1 110 ? -8.362 6.230 -10.992 1.00 89.25 110 VAL A CA 1
ATOM 790 C C . VAL A 1 110 ? -9.773 6.817 -10.880 1.00 89.25 110 VAL A C 1
ATOM 792 O O . VAL A 1 110 ? -10.529 6.404 -9.992 1.00 89.25 110 VAL A O 1
ATOM 795 N N . ASN A 1 111 ? -10.091 7.820 -11.708 1.00 88.75 111 ASN A N 1
ATOM 796 C CA . ASN A 1 111 ? -11.300 8.642 -11.565 1.00 88.75 111 ASN A CA 1
ATOM 797 C C . ASN A 1 111 ? -12.434 8.234 -12.523 1.00 88.75 111 ASN A C 1
ATOM 799 O O . ASN A 1 111 ? -13.602 8.406 -12.183 1.00 88.75 111 ASN A O 1
ATOM 803 N N . TYR A 1 112 ? -12.099 7.692 -13.697 1.00 89.69 112 TYR A N 1
ATOM 804 C CA . TYR A 1 112 ? -13.021 7.352 -14.788 1.00 89.69 112 TYR A CA 1
ATOM 805 C C . TYR A 1 112 ? -12.625 6.024 -15.480 1.00 89.69 112 TYR A C 1
ATOM 807 O O . TYR A 1 112 ? -12.409 6.016 -16.693 1.00 89.69 112 TYR A O 1
ATOM 815 N N . PRO A 1 113 ? -12.487 4.898 -14.748 1.00 91.81 113 PRO A N 1
ATOM 816 C CA . PRO A 1 113 ? -11.992 3.632 -15.300 1.00 91.81 113 PRO A CA 1
ATOM 817 C C . PRO A 1 113 ? -12.840 3.144 -16.497 1.00 91.81 113 PRO A C 1
ATOM 819 O O . PRO A 1 113 ? -14.001 2.770 -16.315 1.00 91.81 113 PRO A O 1
ATOM 822 N N . PRO A 1 114 ? -12.287 3.104 -17.726 1.00 92.06 114 PRO A N 1
ATOM 823 C CA . PRO A 1 114 ? -13.051 2.767 -18.922 1.00 92.06 114 PRO A CA 1
ATOM 824 C C . PRO A 1 114 ? -13.270 1.247 -19.025 1.00 92.06 114 PRO A C 1
ATOM 826 O O . PRO A 1 114 ? -12.357 0.487 -18.693 1.00 92.06 114 PRO A O 1
ATOM 829 N N . PRO A 1 115 ? -14.417 0.762 -19.547 1.00 91.50 115 PRO A N 1
ATOM 830 C CA . PRO A 1 115 ? -14.649 -0.675 -19.741 1.00 91.50 115 PRO A CA 1
ATOM 831 C C . PRO A 1 115 ? -13.583 -1.338 -20.627 1.00 91.50 115 PRO A C 1
ATOM 833 O O . PRO A 1 115 ? -13.086 -2.417 -20.314 1.00 91.50 115 PRO A O 1
ATOM 836 N N . ALA A 1 116 ? -13.161 -0.653 -21.694 1.00 92.19 116 ALA A N 1
ATOM 837 C CA . ALA A 1 116 ? -12.029 -1.044 -22.529 1.00 92.19 116 ALA A CA 1
ATOM 838 C C . ALA A 1 116 ? -10.703 -0.541 -21.922 1.00 92.19 116 ALA A C 1
ATOM 840 O O . ALA A 1 116 ? -10.086 0.394 -22.430 1.00 92.19 116 ALA A O 1
ATOM 841 N N . TRP A 1 117 ? -10.272 -1.149 -20.813 1.00 93.75 117 TRP A N 1
ATOM 842 C CA . TRP A 1 117 ? -9.058 -0.754 -20.084 1.00 93.75 117 TRP A CA 1
ATOM 843 C C . TRP A 1 117 ? -7.753 -1.271 -20.713 1.00 93.75 117 TRP A C 1
ATOM 845 O O . TRP A 1 117 ? -6.730 -0.599 -20.605 1.00 93.75 117 TRP A O 1
ATOM 855 N N . HIS A 1 118 ? -7.766 -2.413 -21.413 1.00 93.69 118 HIS A N 1
ATOM 856 C CA . HIS A 1 118 ? -6.557 -3.034 -21.984 1.00 93.69 118 HIS A CA 1
ATOM 857 C C . HIS A 1 118 ? -5.652 -2.085 -22.812 1.00 93.69 118 HIS A C 1
ATOM 859 O O . HIS A 1 118 ? -4.433 -2.193 -22.679 1.00 93.69 118 HIS A O 1
ATOM 865 N N . PRO A 1 119 ? -6.161 -1.139 -23.637 1.00 91.81 119 PRO A N 1
ATOM 866 C CA . PRO A 1 119 ? -5.312 -0.212 -24.400 1.00 91.81 119 PRO A CA 1
ATOM 867 C C . PRO A 1 119 ? -4.591 0.855 -23.556 1.00 91.81 119 PRO A C 1
ATOM 869 O O . PRO A 1 119 ? -3.704 1.527 -24.082 1.00 91.81 119 PRO A O 1
ATOM 872 N N . TRP A 1 120 ? -4.972 1.031 -22.285 1.00 92.62 120 TRP A N 1
ATOM 873 C CA . TRP A 1 120 ? -4.387 1.996 -21.339 1.00 92.62 120 TRP A CA 1
ATOM 874 C C . TRP A 1 120 ? -3.217 1.413 -20.533 1.00 92.62 120 TRP A C 1
ATOM 876 O O . TRP A 1 120 ? -2.437 2.168 -19.951 1.00 92.62 120 TRP A O 1
ATOM 886 N N . LEU A 1 121 ? -3.096 0.083 -20.500 1.00 94.25 121 LEU A N 1
ATOM 887 C CA . LEU A 1 121 ? -2.043 -0.650 -19.799 1.00 94.25 121 LEU A CA 1
ATOM 888 C C . LEU A 1 121 ? -1.075 -1.302 -20.788 1.00 94.25 121 LEU A C 1
ATOM 890 O O . LEU A 1 121 ? -1.464 -1.707 -21.884 1.00 94.25 121 LEU A O 1
ATOM 894 N N . PHE A 1 122 ? 0.177 -1.434 -20.367 1.00 93.81 122 PHE A N 1
ATOM 895 C CA . PHE A 1 122 ? 1.189 -2.274 -21.001 1.00 93.81 122 PHE A CA 1
ATOM 896 C C . PHE A 1 122 ? 0.931 -3.746 -20.652 1.00 93.81 122 PHE A C 1
ATOM 898 O O . PHE A 1 122 ? 0.695 -4.046 -19.483 1.00 93.81 122 PHE A O 1
ATOM 905 N N . GLY A 1 123 ? 0.973 -4.647 -21.634 1.00 95.56 123 GLY A N 1
ATOM 906 C CA . GLY A 1 123 ? 0.954 -6.101 -21.415 1.00 95.56 123 GLY A CA 1
ATOM 907 C C . GLY A 1 123 ? 2.349 -6.686 -21.616 1.00 95.56 123 GLY A C 1
ATOM 908 O O . GLY A 1 123 ? 2.954 -6.450 -22.662 1.00 95.56 123 GLY A O 1
ATOM 909 N N . LEU A 1 124 ? 2.871 -7.415 -20.625 1.00 94.25 124 LEU A N 1
ATOM 910 C CA . LEU A 1 124 ? 4.252 -7.906 -20.619 1.00 94.25 124 LEU A CA 1
ATOM 911 C C . LEU A 1 124 ? 4.587 -8.782 -21.826 1.00 94.25 124 LEU A C 1
ATOM 913 O O . LEU A 1 124 ? 5.671 -8.615 -22.373 1.00 94.25 124 LEU A O 1
ATOM 917 N N . SER A 1 125 ? 3.694 -9.682 -22.243 1.00 93.94 125 SER A N 1
ATOM 918 C CA . SER A 1 125 ? 3.855 -10.452 -23.481 1.00 93.94 125 SER A CA 1
ATOM 919 C C . SER A 1 125 ? 3.369 -9.676 -24.708 1.00 93.94 125 SER A C 1
ATOM 921 O O . SER A 1 125 ? 4.087 -9.604 -25.706 1.00 93.94 125 SER A O 1
ATOM 923 N N . ARG A 1 126 ? 2.194 -9.031 -24.617 1.00 92.31 126 ARG A N 1
ATOM 924 C CA . ARG A 1 126 ? 1.524 -8.333 -25.730 1.00 92.31 126 ARG A CA 1
ATOM 925 C C . ARG A 1 126 ? 2.407 -7.273 -26.387 1.00 92.31 126 ARG A C 1
ATOM 927 O O . ARG A 1 126 ? 2.436 -7.157 -27.608 1.00 92.31 126 ARG A O 1
ATOM 934 N N . ASP A 1 127 ? 3.105 -6.498 -25.566 1.00 89.50 127 ASP A N 1
ATOM 935 C CA . ASP A 1 127 ? 3.893 -5.344 -25.990 1.00 89.50 127 ASP A CA 1
ATOM 936 C C . ASP A 1 127 ? 5.413 -5.605 -25.876 1.00 89.50 127 ASP A C 1
ATOM 938 O O . ASP A 1 127 ? 6.206 -4.683 -26.092 1.00 89.50 127 ASP A O 1
ATOM 942 N N . TRP A 1 128 ? 5.837 -6.841 -25.552 1.00 86.88 128 TRP A N 1
ATOM 943 C CA . TRP A 1 128 ? 7.248 -7.218 -25.360 1.00 86.88 128 TRP A CA 1
ATOM 944 C C . TRP A 1 128 ? 8.124 -6.747 -26.520 1.00 86.88 128 TRP A C 1
ATOM 946 O O . TRP A 1 128 ? 9.111 -6.043 -26.316 1.00 86.88 128 TRP A O 1
ATOM 956 N N . GLN A 1 129 ? 7.731 -7.076 -27.753 1.00 83.94 129 GLN A N 1
ATOM 957 C CA . GLN A 1 129 ? 8.553 -6.822 -28.935 1.00 83.94 129 GLN A CA 1
ATOM 958 C C . GLN A 1 129 ? 8.763 -5.324 -29.215 1.00 83.94 129 GLN A C 1
ATOM 960 O O . GLN A 1 129 ? 9.825 -4.921 -29.684 1.00 83.94 129 GLN A O 1
ATOM 965 N N . ALA A 1 130 ? 7.771 -4.483 -28.903 1.00 77.56 130 ALA A N 1
ATOM 966 C CA . ALA A 1 130 ? 7.848 -3.034 -29.099 1.00 77.56 130 ALA A CA 1
ATOM 967 C C . ALA A 1 130 ? 8.650 -2.315 -27.995 1.00 77.56 130 ALA A C 1
ATOM 969 O O . ALA A 1 130 ? 9.166 -1.213 -28.207 1.00 77.56 130 ALA A O 1
ATOM 970 N N . SER A 1 131 ? 8.746 -2.924 -26.810 1.00 74.88 131 SER A N 1
ATOM 971 C CA . SER A 1 131 ? 9.392 -2.327 -25.638 1.00 74.88 131 SER A CA 1
ATOM 972 C C . SER A 1 131 ? 10.797 -2.849 -25.375 1.00 74.88 131 SER A C 1
ATOM 974 O O . SER A 1 131 ? 11.630 -2.079 -24.888 1.00 74.88 131 SER A O 1
ATOM 976 N N . PHE A 1 132 ? 11.035 -4.140 -25.626 1.00 74.94 132 PHE A N 1
ATOM 977 C CA . PHE A 1 132 ? 12.082 -4.885 -24.934 1.00 74.94 132 PHE A CA 1
ATOM 978 C C . PHE A 1 132 ? 13.064 -5.671 -25.815 1.00 74.94 132 PHE A C 1
ATOM 980 O O . PHE A 1 132 ? 14.248 -5.663 -25.480 1.00 74.94 132 PHE A O 1
ATOM 987 N N . GLY A 1 133 ? 12.652 -6.278 -26.932 1.00 71.31 133 GLY A N 1
ATOM 988 C CA . GLY A 1 133 ? 13.581 -7.030 -27.790 1.00 71.31 133 GLY A CA 1
ATOM 989 C C . GLY A 1 133 ? 12.906 -8.109 -28.631 1.00 71.31 133 GLY A C 1
ATOM 990 O O . GLY A 1 133 ? 11.747 -7.964 -29.024 1.00 71.31 133 GLY A O 1
ATOM 991 N N . ALA A 1 134 ? 13.622 -9.196 -28.919 1.00 78.38 134 ALA A N 1
ATOM 992 C CA . ALA A 1 134 ? 13.039 -10.342 -29.613 1.00 78.38 134 ALA A CA 1
ATOM 993 C C . ALA A 1 134 ? 12.113 -11.156 -28.680 1.00 78.38 134 ALA A C 1
ATOM 995 O O . ALA A 1 134 ? 12.314 -11.193 -27.465 1.00 78.38 134 ALA A O 1
ATOM 996 N N . LEU A 1 135 ? 11.067 -11.782 -29.235 1.00 74.00 135 LEU A N 1
ATOM 997 C CA . LEU A 1 135 ? 10.027 -12.502 -28.470 1.00 74.00 135 LEU A CA 1
ATOM 998 C C . LEU A 1 135 ? 10.534 -13.785 -27.783 1.00 74.00 135 LEU A C 1
ATOM 1000 O O . LEU A 1 135 ? 9.866 -14.309 -26.896 1.00 74.00 135 LEU A O 1
ATOM 1004 N N . ASP A 1 136 ? 11.694 -14.283 -28.200 1.00 79.31 136 ASP A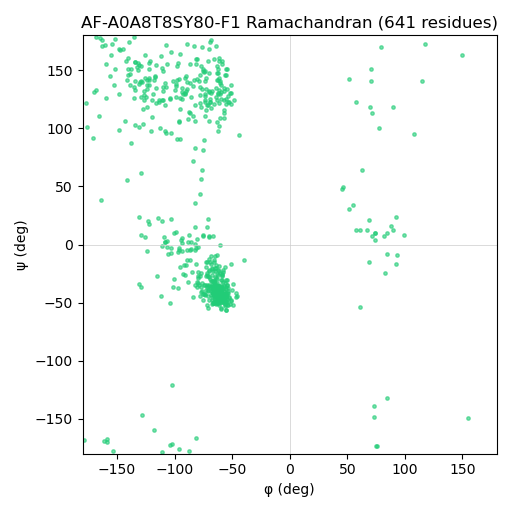 N 1
ATOM 1005 C CA . ASP A 1 136 ? 12.391 -15.456 -27.678 1.00 79.31 136 ASP A CA 1
ATOM 1006 C C . ASP A 1 136 ? 13.430 -15.127 -26.587 1.00 79.31 136 ASP A C 1
ATOM 1008 O O . ASP A 1 136 ? 13.965 -16.041 -25.959 1.00 79.31 136 ASP A O 1
ATOM 1012 N N . GLU A 1 137 ? 13.692 -13.844 -26.299 1.00 83.31 137 GLU A N 1
ATOM 1013 C CA . GLU A 1 137 ? 14.573 -13.449 -25.194 1.00 83.31 137 GLU A CA 1
ATOM 1014 C C . GLU A 1 137 ? 13.927 -13.779 -23.829 1.00 83.31 137 GLU A C 1
ATOM 1016 O O . GLU A 1 137 ? 12.900 -13.195 -23.472 1.00 83.31 137 GLU A O 1
ATOM 1021 N N . PRO A 1 138 ? 14.519 -14.669 -23.002 1.00 86.62 138 PRO A N 1
ATOM 1022 C CA . PRO A 1 138 ? 13.912 -15.083 -21.735 1.00 86.62 138 PRO A CA 1
ATOM 1023 C C . PRO A 1 138 ? 13.879 -13.942 -20.708 1.00 86.62 138 PRO A C 1
ATOM 1025 O O . PRO A 1 138 ? 12.959 -13.860 -19.887 1.00 86.62 138 PRO A O 1
ATOM 1028 N N . SER A 1 139 ? 14.867 -13.050 -20.755 1.00 88.69 139 SER A N 1
ATOM 1029 C CA . SER A 1 139 ? 14.912 -11.796 -20.011 1.00 88.69 139 SER A CA 1
ATOM 1030 C C . SER A 1 139 ? 15.897 -10.822 -20.660 1.00 88.69 139 SER A C 1
ATOM 1032 O O . SER A 1 139 ? 16.838 -11.241 -21.333 1.00 88.69 139 SER A O 1
ATOM 1034 N N . HIS A 1 140 ? 15.700 -9.523 -20.433 1.00 85.81 140 HIS A N 1
ATOM 1035 C CA . HIS A 1 140 ? 16.544 -8.464 -20.989 1.00 85.81 140 HIS A CA 1
ATOM 1036 C C . HIS A 1 140 ? 17.090 -7.542 -19.891 1.00 85.81 140 HIS A C 1
ATOM 1038 O O . HIS A 1 140 ? 16.398 -7.230 -18.917 1.00 85.81 140 HIS A O 1
ATOM 1044 N N . VAL A 1 141 ? 18.339 -7.082 -20.036 1.00 87.19 141 VAL A N 1
ATOM 1045 C CA . VAL A 1 141 ? 19.039 -6.273 -19.022 1.00 87.19 141 VAL A CA 1
ATOM 1046 C C . VAL A 1 141 ? 19.282 -4.840 -19.505 1.00 87.19 141 VAL A C 1
ATOM 1048 O O . VAL A 1 141 ? 20.246 -4.571 -20.219 1.00 87.19 141 VAL A O 1
ATOM 1051 N N . TYR A 1 142 ? 18.451 -3.890 -19.066 1.00 79.12 142 TYR A N 1
ATOM 1052 C CA . TYR A 1 142 ? 18.591 -2.474 -19.439 1.00 79.12 142 TYR A CA 1
ATOM 1053 C C . TYR A 1 142 ? 19.548 -1.716 -18.515 1.00 79.12 142 TYR A C 1
ATOM 1055 O O . TYR A 1 142 ? 19.437 -1.847 -17.291 1.00 79.12 142 TYR A O 1
ATOM 1063 N N . PRO A 1 143 ? 20.409 -0.828 -19.044 1.00 83.19 143 PRO A N 1
ATOM 1064 C CA . PRO A 1 143 ? 21.042 0.214 -18.245 1.00 83.19 143 PRO A CA 1
ATOM 1065 C C . PRO A 1 143 ? 19.990 1.255 -17.821 1.00 83.19 143 PRO A C 1
ATOM 1067 O O . PRO A 1 143 ? 19.335 1.871 -18.667 1.00 83.19 143 PRO A O 1
ATOM 1070 N N . ARG A 1 144 ? 19.832 1.484 -16.510 1.00 84.31 144 ARG A N 1
ATOM 1071 C CA . ARG A 1 144 ? 18.876 2.466 -15.978 1.00 84.31 144 ARG A CA 1
ATOM 1072 C C . ARG A 1 144 ? 19.339 3.882 -16.307 1.00 84.31 144 ARG A C 1
ATOM 1074 O O . ARG A 1 144 ? 20.417 4.311 -15.891 1.00 84.31 144 ARG A O 1
ATOM 1081 N N . ARG A 1 145 ? 18.495 4.647 -16.999 1.00 71.94 145 ARG A N 1
ATOM 1082 C CA . ARG A 1 145 ? 18.737 6.066 -17.298 1.00 71.94 145 ARG A CA 1
ATOM 1083 C C . ARG A 1 145 ? 18.035 6.923 -16.241 1.00 71.94 145 ARG A C 1
ATOM 1085 O O . ARG A 1 145 ? 16.815 6.874 -16.110 1.00 71.94 145 ARG A O 1
ATOM 1092 N N . ARG A 1 146 ? 18.802 7.687 -15.453 1.00 78.75 146 ARG A N 1
ATOM 1093 C CA . ARG A 1 146 ? 18.259 8.493 -14.343 1.00 78.75 146 ARG A CA 1
ATOM 1094 C C . ARG A 1 146 ? 17.440 9.687 -14.883 1.00 78.75 146 ARG A C 1
ATOM 1096 O O . ARG A 1 146 ? 17.970 10.423 -15.714 1.00 78.75 146 ARG A O 1
ATOM 1103 N N . PRO A 1 147 ? 16.217 9.952 -14.385 1.00 83.31 147 PRO A N 1
ATOM 1104 C CA . PRO A 1 147 ? 15.372 11.052 -14.863 1.00 83.31 147 PRO A CA 1
ATOM 1105 C C . PRO A 1 147 ? 15.923 12.437 -14.472 1.00 83.31 147 PRO A C 1
ATOM 1107 O O . PRO A 1 147 ? 16.827 12.555 -13.637 1.00 83.31 147 PRO A O 1
ATOM 1110 N N . LYS A 1 148 ? 15.363 13.503 -15.057 1.00 82.12 148 LYS A N 1
ATOM 1111 C CA . LYS A 1 148 ? 15.560 14.892 -14.594 1.00 82.12 148 LYS A CA 1
ATOM 1112 C C . LYS A 1 148 ? 14.705 15.160 -13.343 1.00 82.12 148 LYS A C 1
ATOM 1114 O O . LYS A 1 148 ? 13.675 14.515 -13.162 1.00 82.12 148 LYS A O 1
ATOM 1119 N N . GLY A 1 149 ? 15.134 16.100 -12.500 1.00 85.00 149 GLY A N 1
ATOM 1120 C CA . GLY A 1 149 ? 14.496 16.434 -11.217 1.00 85.00 149 GLY A CA 1
ATOM 1121 C C . GLY A 1 149 ? 15.395 16.182 -9.999 1.00 85.00 149 GLY A C 1
ATOM 1122 O O . GLY A 1 149 ? 16.486 15.619 -10.125 1.00 85.00 149 GLY A O 1
ATOM 1123 N N . LEU A 1 150 ? 14.930 16.610 -8.821 1.00 88.50 150 LEU A N 1
ATOM 1124 C CA . LEU A 1 150 ? 15.592 16.365 -7.536 1.00 88.50 150 LEU A CA 1
ATOM 1125 C C . LEU A 1 150 ? 15.392 14.899 -7.138 1.00 88.50 150 LEU A C 1
ATOM 1127 O O . LEU A 1 150 ? 14.260 14.424 -7.066 1.00 88.50 150 LEU A O 1
ATOM 1131 N N . LYS A 1 151 ? 16.498 14.194 -6.893 1.00 91.69 151 LYS A N 1
ATOM 1132 C CA . LYS A 1 151 ? 16.528 12.768 -6.541 1.00 91.69 151 LYS A CA 1
ATOM 1133 C C . LYS A 1 151 ? 16.660 12.610 -5.037 1.00 91.69 151 LYS A C 1
ATOM 1135 O O . LYS A 1 151 ? 17.424 13.333 -4.407 1.00 91.69 151 LYS A O 1
ATOM 1140 N N . ILE A 1 152 ? 15.883 11.689 -4.487 1.00 94.75 152 ILE A N 1
ATOM 1141 C CA . ILE A 1 152 ? 15.692 11.497 -3.051 1.00 94.75 152 ILE A CA 1
ATOM 1142 C C . ILE A 1 152 ? 15.629 9.978 -2.819 1.00 94.75 152 ILE A C 1
ATOM 1144 O O . ILE A 1 152 ? 15.073 9.262 -3.653 1.00 94.75 152 ILE A O 1
ATOM 1148 N N . PHE A 1 153 ? 16.211 9.462 -1.732 1.00 95.81 153 PHE A N 1
ATOM 1149 C CA . PHE A 1 153 ? 16.264 8.013 -1.450 1.00 95.81 153 PHE A CA 1
ATOM 1150 C C . PHE A 1 153 ? 16.885 7.135 -2.572 1.00 95.81 153 PHE A C 1
ATOM 1152 O O . PHE A 1 153 ? 16.455 6.004 -2.776 1.00 95.81 153 PHE A O 1
ATOM 1159 N N . ASP A 1 154 ? 17.881 7.610 -3.332 1.00 94.25 154 ASP A N 1
ATOM 1160 C CA . ASP A 1 154 ? 18.357 6.903 -4.542 1.00 94.25 154 ASP A CA 1
ATOM 1161 C C . ASP A 1 154 ? 19.651 6.073 -4.392 1.00 94.25 154 ASP A C 1
ATOM 1163 O O . ASP A 1 154 ? 20.173 5.531 -5.369 1.00 94.25 154 ASP A O 1
ATOM 1167 N N . GLN A 1 155 ? 20.125 5.883 -3.157 1.00 93.38 155 GLN A N 1
ATOM 1168 C CA . GLN A 1 155 ? 21.418 5.262 -2.817 1.00 93.38 155 GLN A CA 1
ATOM 1169 C C . GLN A 1 155 ? 21.511 3.774 -3.209 1.00 93.38 155 GLN A C 1
ATOM 1171 O O . GLN A 1 155 ? 22.605 3.229 -3.330 1.00 93.38 155 GLN A O 1
ATOM 1176 N N . TYR A 1 156 ? 20.363 3.118 -3.403 1.00 92.25 156 TYR A N 1
ATOM 1177 C CA . TYR A 1 156 ? 20.243 1.703 -3.776 1.00 92.25 156 TYR A CA 1
ATOM 1178 C C . TYR A 1 156 ? 19.783 1.506 -5.235 1.00 92.25 156 TYR A C 1
ATOM 1180 O O . TYR A 1 156 ? 19.623 0.366 -5.678 1.00 92.25 156 TYR A O 1
ATOM 1188 N N . VAL A 1 157 ? 19.590 2.590 -6.001 1.00 92.81 157 VAL A N 1
ATOM 1189 C CA . VAL A 1 157 ? 19.210 2.519 -7.421 1.00 92.81 157 VAL A CA 1
ATOM 1190 C C . VAL A 1 157 ? 20.391 1.994 -8.237 1.00 92.81 157 VAL A C 1
ATOM 1192 O O . VAL A 1 157 ? 21.381 2.691 -8.473 1.00 92.81 157 VAL A O 1
ATOM 1195 N N . ARG A 1 158 ? 20.280 0.732 -8.665 1.00 90.69 158 ARG A N 1
ATOM 1196 C CA . ARG A 1 158 ? 21.289 0.045 -9.484 1.00 90.69 158 ARG A CA 1
ATOM 1197 C C . ARG A 1 158 ? 21.457 0.734 -10.844 1.00 90.69 158 ARG A C 1
ATOM 1199 O O . ARG A 1 158 ? 20.519 1.314 -11.377 1.00 90.69 158 ARG A O 1
ATOM 1206 N N . SER A 1 159 ? 22.633 0.600 -11.453 1.00 90.06 159 SER A N 1
ATOM 1207 C CA . SER A 1 159 ? 22.896 1.068 -12.824 1.00 90.06 159 SER A CA 1
ATOM 1208 C C . SER A 1 159 ? 22.146 0.279 -13.906 1.00 90.06 159 SER A C 1
ATOM 1210 O O . SER A 1 159 ? 22.125 0.708 -15.056 1.00 90.06 159 SER A O 1
ATOM 1212 N N . SER A 1 160 ? 21.516 -0.848 -13.563 1.00 89.94 160 SER A N 1
ATOM 1213 C CA . SER A 1 160 ? 20.730 -1.674 -14.482 1.00 89.94 160 SER A CA 1
ATOM 1214 C C . SER A 1 160 ? 19.502 -2.315 -13.822 1.00 89.94 160 SER A C 1
ATOM 1216 O O . SER A 1 160 ? 19.323 -2.290 -12.598 1.00 89.94 160 SER A O 1
ATOM 1218 N N . VAL A 1 161 ? 18.632 -2.870 -14.661 1.00 89.19 161 VAL A N 1
ATOM 1219 C CA . VAL A 1 161 ? 17.462 -3.687 -14.312 1.00 89.19 161 VAL A CA 1
ATOM 1220 C C . VAL A 1 161 ? 17.465 -4.942 -15.185 1.00 89.19 161 VAL A C 1
ATOM 1222 O O . VAL A 1 161 ? 18.019 -4.913 -16.277 1.00 89.19 161 VAL A O 1
ATOM 1225 N N . CYS A 1 162 ? 16.876 -6.036 -14.710 1.00 91.19 162 CYS A N 1
ATOM 1226 C CA . CYS A 1 162 ? 16.526 -7.192 -15.535 1.00 91.19 162 CYS A CA 1
ATOM 1227 C C . CYS A 1 162 ? 15.004 -7.218 -15.643 1.00 91.19 162 CYS A C 1
ATOM 1229 O O . CYS A 1 162 ? 14.357 -7.072 -14.610 1.00 91.19 162 CYS A O 1
ATOM 1231 N N . ILE A 1 163 ? 14.452 -7.374 -16.842 1.00 91.50 163 ILE A N 1
ATOM 1232 C CA . ILE A 1 163 ? 13.018 -7.574 -17.065 1.00 91.50 163 ILE A CA 1
ATOM 1233 C C . ILE A 1 163 ? 12.838 -8.984 -17.613 1.00 91.50 163 ILE A C 1
ATOM 1235 O O . ILE A 1 163 ? 13.444 -9.335 -18.623 1.00 91.50 163 ILE A O 1
ATOM 1239 N N . ASN A 1 164 ? 12.038 -9.794 -16.931 1.00 94.31 164 ASN A N 1
ATOM 1240 C CA . ASN A 1 164 ? 11.774 -11.176 -17.312 1.00 94.31 164 ASN A CA 1
ATOM 1241 C C . ASN A 1 164 ? 10.575 -11.259 -18.261 1.00 94.31 164 ASN A C 1
ATOM 1243 O O . ASN A 1 164 ? 9.578 -10.569 -18.051 1.00 94.31 164 ASN A O 1
ATOM 1247 N N . SER A 1 165 ? 10.664 -12.123 -19.274 1.00 93.50 165 SER A N 1
ATOM 1248 C CA . SER A 1 165 ? 9.534 -12.486 -20.140 1.00 93.50 165 SER A CA 1
ATOM 1249 C C . SER A 1 165 ? 8.404 -13.141 -19.337 1.00 93.50 165 SER A C 1
ATOM 1251 O O . SER A 1 165 ? 8.632 -13.653 -18.238 1.00 93.50 165 SER A O 1
ATOM 1253 N N . LEU A 1 166 ? 7.184 -13.163 -19.883 1.00 95.62 166 LEU A N 1
ATOM 1254 C CA . LEU A 1 166 ? 6.016 -13.751 -19.214 1.00 95.62 166 LEU A CA 1
ATOM 1255 C C . LEU A 1 166 ? 6.242 -15.209 -18.729 1.00 95.62 166 LEU A C 1
ATOM 1257 O O . LEU A 1 166 ? 5.942 -15.463 -17.561 1.00 95.62 166 LEU A O 1
ATOM 1261 N N . PRO A 1 167 ? 6.831 -16.145 -19.508 1.00 95.00 167 PRO A N 1
ATOM 1262 C CA . PRO A 1 167 ? 7.093 -17.509 -19.026 1.00 95.00 167 PRO A CA 1
ATOM 1263 C C . PRO A 1 167 ? 8.105 -17.565 -17.871 1.00 95.00 167 PRO A C 1
ATOM 1265 O O . PRO A 1 167 ? 7.931 -18.318 -16.911 1.00 95.00 167 PRO A O 1
ATOM 1268 N N . VAL A 1 168 ? 9.153 -16.735 -17.924 1.00 95.06 168 VAL A N 1
ATOM 1269 C CA . VAL A 1 168 ? 10.168 -16.657 -16.859 1.00 95.06 168 VAL A CA 1
ATOM 1270 C C . VAL A 1 168 ? 9.582 -16.008 -15.603 1.00 95.06 168 VAL A C 1
ATOM 1272 O O . VAL A 1 168 ? 9.817 -16.492 -14.496 1.00 95.06 168 VAL A O 1
ATOM 1275 N N . PHE A 1 169 ? 8.748 -14.975 -15.759 1.00 96.19 169 PHE A N 1
ATOM 1276 C CA . PHE A 1 169 ? 7.940 -14.419 -14.675 1.00 96.19 169 PHE A CA 1
ATOM 1277 C C . PHE A 1 169 ? 7.047 -15.493 -14.036 1.00 96.19 169 PHE A C 1
ATOM 1279 O O . PHE A 1 169 ? 7.064 -15.612 -12.813 1.00 96.19 169 PHE A O 1
ATOM 1286 N N . GLN A 1 170 ? 6.307 -16.283 -14.825 1.00 96.69 170 GLN A N 1
ATOM 1287 C CA . GLN A 1 170 ? 5.388 -17.311 -14.319 1.00 96.69 170 GLN A CA 1
ATOM 1288 C C . GLN A 1 170 ? 6.131 -18.362 -13.484 1.00 96.69 170 GLN A C 1
ATOM 1290 O O . GLN A 1 170 ? 5.713 -18.654 -12.365 1.00 96.69 170 GLN A O 1
ATOM 1295 N N . HIS A 1 171 ? 7.275 -18.858 -13.965 1.00 95.62 171 HIS A N 1
ATOM 1296 C CA . HIS A 1 171 ? 8.122 -19.794 -13.217 1.00 95.62 171 HIS A CA 1
ATOM 1297 C C . HIS A 1 171 ? 8.622 -19.203 -11.883 1.00 95.62 171 HIS A C 1
ATOM 1299 O O . HIS A 1 171 ? 8.512 -19.832 -10.828 1.00 95.62 171 HIS A O 1
ATOM 1305 N N . ILE A 1 172 ? 9.122 -17.961 -11.905 1.00 95.81 172 ILE A N 1
ATOM 1306 C CA . ILE A 1 172 ? 9.616 -17.267 -10.704 1.00 95.81 172 ILE A CA 1
ATOM 1307 C C . ILE A 1 172 ? 8.471 -16.980 -9.723 1.00 95.81 172 ILE A C 1
ATOM 1309 O O . ILE A 1 172 ? 8.650 -17.125 -8.515 1.00 95.81 172 ILE A O 1
ATOM 1313 N N . PHE A 1 173 ? 7.290 -16.612 -10.221 1.00 96.00 173 PHE A N 1
ATOM 1314 C CA . PHE A 1 173 ? 6.096 -16.354 -9.419 1.00 96.00 173 PHE A CA 1
ATOM 1315 C C . PHE A 1 173 ? 5.554 -17.636 -8.771 1.00 96.00 173 PHE A C 1
ATOM 1317 O O . PHE A 1 173 ? 5.218 -17.625 -7.586 1.00 96.00 173 PHE A O 1
ATOM 1324 N N . GLN A 1 174 ? 5.546 -18.758 -9.497 1.00 95.19 174 GLN A N 1
ATOM 1325 C CA . GLN A 1 174 ? 5.179 -20.075 -8.972 1.00 95.19 174 GLN A CA 1
ATOM 1326 C C . GLN A 1 174 ? 6.106 -20.495 -7.820 1.00 95.19 174 GLN A C 1
ATOM 1328 O O . GLN A 1 174 ? 5.631 -20.843 -6.738 1.00 95.19 174 GLN A O 1
ATOM 1333 N N . GLY A 1 175 ? 7.426 -20.388 -8.016 1.00 93.44 175 GLY A N 1
ATOM 1334 C CA . GLY A 1 175 ? 8.415 -20.671 -6.972 1.00 93.44 175 GLY A CA 1
ATOM 1335 C C . GLY A 1 175 ? 8.324 -19.707 -5.784 1.00 93.44 175 GLY A C 1
ATOM 1336 O O . GLY A 1 175 ? 8.374 -20.132 -4.632 1.00 93.44 175 GLY A O 1
ATOM 1337 N N . ALA A 1 176 ? 8.124 -18.410 -6.037 1.00 93.06 176 ALA A N 1
ATOM 1338 C CA . ALA A 1 176 ? 7.971 -17.413 -4.980 1.00 93.06 176 ALA A CA 1
ATOM 1339 C C . ALA A 1 176 ? 6.700 -17.635 -4.145 1.00 93.06 176 ALA A C 1
ATOM 1341 O O . ALA A 1 176 ? 6.734 -17.435 -2.936 1.00 93.06 176 ALA A O 1
ATOM 1342 N N . THR A 1 177 ? 5.598 -18.078 -4.751 1.00 94.06 177 THR A N 1
ATOM 1343 C CA . THR A 1 177 ? 4.329 -18.360 -4.054 1.00 94.06 177 THR A CA 1
ATOM 1344 C C . THR A 1 177 ? 4.232 -19.784 -3.496 1.00 94.06 177 THR A C 1
ATOM 1346 O O . THR A 1 177 ? 3.167 -20.168 -3.023 1.00 94.06 177 THR A O 1
ATOM 1349 N N . ALA A 1 178 ? 5.315 -20.573 -3.536 1.00 93.56 178 ALA A N 1
ATOM 1350 C CA . ALA A 1 178 ? 5.329 -21.987 -3.138 1.00 93.56 178 ALA A CA 1
ATOM 1351 C C . ALA A 1 178 ? 4.215 -22.826 -3.813 1.00 93.56 178 ALA A C 1
ATOM 1353 O O . ALA A 1 178 ? 3.702 -23.778 -3.235 1.00 93.56 178 ALA A O 1
ATOM 1354 N N . ASN A 1 179 ? 3.826 -22.450 -5.039 1.00 94.94 179 ASN A N 1
ATOM 1355 C CA . ASN A 1 179 ? 2.763 -23.066 -5.843 1.00 94.94 179 ASN A CA 1
ATOM 1356 C C . ASN A 1 179 ? 1.352 -23.116 -5.200 1.00 94.94 179 ASN A C 1
ATOM 1358 O O . ASN A 1 179 ? 0.461 -23.763 -5.744 1.00 94.94 179 ASN A O 1
ATOM 1362 N N . VAL A 1 180 ? 1.089 -22.410 -4.092 1.00 96.56 180 VAL A N 1
ATOM 1363 C CA . VAL A 1 180 ? -0.195 -22.519 -3.351 1.00 96.56 180 VAL A CA 1
ATOM 1364 C C . VAL A 1 180 ? -1.425 -22.012 -4.120 1.00 96.56 180 VAL A C 1
ATOM 1366 O O . VAL A 1 180 ? -2.559 -22.310 -3.753 1.00 96.56 180 VAL A O 1
ATOM 1369 N N . LEU A 1 181 ? -1.199 -21.257 -5.198 1.00 96.81 181 LEU A N 1
ATOM 1370 C CA . LEU A 1 181 ? -2.214 -20.684 -6.092 1.00 96.81 181 LEU A CA 1
ATOM 1371 C C . LEU A 1 181 ? -2.521 -21.576 -7.312 1.00 96.81 181 LEU A C 1
ATOM 1373 O O . LEU A 1 181 ? -3.238 -21.159 -8.221 1.00 96.81 181 LEU A O 1
ATOM 1377 N N . ASN A 1 182 ? -1.945 -22.776 -7.377 1.00 96.69 182 ASN A N 1
ATOM 1378 C CA . ASN A 1 182 ? -2.141 -23.709 -8.481 1.00 96.69 182 ASN A CA 1
ATOM 1379 C C . ASN A 1 182 ? -3.630 -24.052 -8.680 1.00 96.69 182 ASN A C 1
ATOM 1381 O O . ASN A 1 182 ? -4.336 -24.364 -7.725 1.00 96.69 182 ASN A O 1
ATOM 1385 N N . GLY A 1 183 ? -4.109 -23.980 -9.923 1.00 95.38 183 GLY A N 1
ATOM 1386 C CA . GLY A 1 183 ? -5.519 -24.211 -10.257 1.00 95.38 183 GLY A CA 1
ATOM 1387 C C . GLY A 1 183 ? -6.493 -23.090 -9.861 1.00 95.38 183 GLY A C 1
ATOM 1388 O O . GLY A 1 183 ? -7.692 -23.253 -10.076 1.00 95.38 183 GLY A O 1
ATOM 1389 N N . MET A 1 184 ? -6.026 -21.955 -9.319 1.00 96.56 184 MET A N 1
ATOM 1390 C CA . MET A 1 184 ? -6.909 -20.827 -8.994 1.00 96.56 184 MET A CA 1
ATOM 1391 C C . MET A 1 184 ? -7.575 -20.267 -10.260 1.00 96.56 184 MET A C 1
ATOM 1393 O O . MET A 1 184 ? -6.901 -19.949 -11.239 1.00 96.56 184 MET A O 1
ATOM 1397 N N . CYS A 1 185 ? -8.896 -20.088 -10.227 1.00 96.06 185 CYS A N 1
ATOM 1398 C CA . CYS A 1 185 ? -9.615 -19.359 -11.270 1.00 96.06 185 CYS A CA 1
ATOM 1399 C C . CYS A 1 185 ? -9.344 -17.851 -11.136 1.00 96.06 185 CYS A C 1
ATOM 1401 O O . CYS A 1 185 ? -9.615 -17.262 -10.087 1.00 96.06 185 CYS A O 1
ATOM 1403 N N . PHE A 1 186 ? -8.827 -17.231 -12.200 1.00 97.56 186 PHE A N 1
ATOM 1404 C CA . PHE A 1 186 ? -8.502 -15.801 -12.227 1.00 97.56 186 PHE A CA 1
ATOM 1405 C C . PHE A 1 186 ? -9.621 -14.900 -12.787 1.00 97.56 186 PHE A C 1
ATOM 1407 O O . PHE A 1 186 ? -9.459 -13.680 -12.824 1.00 97.56 186 PHE A O 1
ATOM 1414 N N . ASP A 1 187 ? -10.783 -15.444 -13.170 1.00 96.94 187 ASP A N 1
ATOM 1415 C CA . ASP A 1 187 ? -11.928 -14.629 -13.600 1.00 96.94 187 ASP A CA 1
ATOM 1416 C C . ASP A 1 187 ? -12.266 -13.592 -12.519 1.00 96.94 187 ASP A C 1
ATOM 1418 O O . ASP A 1 187 ? -12.548 -13.959 -11.376 1.00 96.94 187 ASP A O 1
ATOM 1422 N N . ASN A 1 188 ? -12.263 -12.299 -12.858 1.00 97.88 188 ASN A N 1
ATOM 1423 C CA . ASN A 1 188 ? -12.471 -11.190 -11.911 1.00 97.88 188 ASN A CA 1
ATOM 1424 C C . ASN A 1 188 ? -11.438 -11.081 -10.768 1.00 97.88 188 ASN A C 1
ATOM 1426 O O . ASN A 1 188 ? -11.675 -10.323 -9.825 1.00 97.88 188 ASN A O 1
ATOM 1430 N N . VAL A 1 189 ? -10.314 -11.802 -10.828 1.00 98.44 189 VAL A N 1
ATOM 1431 C CA . VAL A 1 189 ? -9.228 -11.775 -9.836 1.00 98.44 189 VAL A CA 1
ATOM 1432 C C . VAL A 1 189 ? -7.953 -11.247 -10.491 1.00 98.44 189 VAL A C 1
ATOM 1434 O O . VAL A 1 189 ? -7.581 -11.664 -11.583 1.00 98.44 189 VAL A O 1
ATOM 1437 N N . VAL A 1 190 ? -7.244 -10.341 -9.822 1.00 98.69 190 VAL A N 1
ATOM 1438 C CA . VAL A 1 190 ? -5.884 -9.952 -10.217 1.00 98.69 190 VAL A CA 1
ATOM 1439 C C . VAL A 1 190 ? -4.982 -9.924 -8.991 1.00 98.69 190 VAL A C 1
ATOM 1441 O O . VAL A 1 190 ? -5.341 -9.371 -7.951 1.00 98.69 190 VAL A O 1
ATOM 1444 N N . ILE A 1 191 ? -3.801 -10.526 -9.100 1.00 98.69 191 ILE A N 1
ATOM 1445 C CA . ILE A 1 191 ? -2.752 -10.412 -8.082 1.00 98.69 191 ILE A CA 1
ATOM 1446 C C . ILE A 1 191 ? -1.886 -9.223 -8.469 1.00 98.69 191 ILE A C 1
ATOM 1448 O O . ILE A 1 191 ? -1.472 -9.144 -9.620 1.00 98.69 191 ILE A O 1
ATOM 1452 N N . ALA A 1 192 ? -1.602 -8.290 -7.564 1.00 98.25 192 ALA A N 1
ATOM 1453 C CA . ALA A 1 192 ? -0.896 -7.061 -7.934 1.00 98.25 192 ALA A CA 1
ATOM 1454 C C . ALA A 1 192 ? 0.156 -6.613 -6.912 1.00 98.25 192 ALA A C 1
ATOM 1456 O O . ALA A 1 192 ? 0.329 -7.196 -5.844 1.00 98.25 192 ALA A O 1
ATOM 1457 N N . GLY A 1 193 ? 0.904 -5.567 -7.261 1.00 95.44 193 GLY A N 1
ATOM 1458 C CA . GLY A 1 193 ? 1.789 -4.880 -6.333 1.00 95.44 193 GLY A CA 1
ATOM 1459 C C . GLY A 1 193 ? 3.168 -5.513 -6.170 1.00 95.44 193 GLY A C 1
ATOM 1460 O O . GLY A 1 193 ? 3.899 -5.766 -7.133 1.00 95.44 193 GLY A O 1
ATOM 1461 N N . GLY A 1 194 ? 3.572 -5.673 -4.907 1.00 93.00 194 GLY A N 1
ATOM 1462 C CA . GLY A 1 194 ? 4.966 -5.895 -4.524 1.00 93.00 194 GLY A CA 1
ATOM 1463 C C . GLY A 1 194 ? 5.555 -7.225 -4.997 1.00 93.00 194 GLY A C 1
ATOM 1464 O O . GLY A 1 194 ? 6.728 -7.254 -5.372 1.00 93.00 194 GLY A O 1
ATOM 1465 N N . ILE A 1 195 ? 4.765 -8.304 -4.997 1.00 95.06 195 ILE A N 1
ATOM 1466 C CA . ILE A 1 195 ? 5.220 -9.637 -5.419 1.00 95.06 195 ILE A CA 1
ATOM 1467 C C . ILE A 1 195 ? 5.387 -9.733 -6.940 1.00 95.06 195 ILE A C 1
ATOM 1469 O O . ILE A 1 195 ? 6.415 -10.219 -7.411 1.00 95.06 195 ILE A O 1
ATOM 1473 N N . VAL A 1 196 ? 4.433 -9.202 -7.712 1.00 97.62 196 VAL A N 1
ATOM 1474 C CA . VAL A 1 196 ? 4.454 -9.268 -9.183 1.00 97.62 196 VAL A CA 1
ATOM 1475 C C . VAL A 1 196 ? 5.628 -8.450 -9.717 1.00 97.62 196 VAL A C 1
ATOM 1477 O O . VAL A 1 196 ? 6.464 -8.969 -10.452 1.00 97.62 196 VAL A O 1
ATOM 1480 N N . SER A 1 197 ? 5.775 -7.212 -9.231 1.00 95.56 197 SER A N 1
ATOM 1481 C CA . SER A 1 197 ? 6.927 -6.350 -9.521 1.00 95.56 197 SER A CA 1
ATOM 1482 C C . SER A 1 197 ? 8.268 -7.020 -9.180 1.00 95.56 197 SER A C 1
ATOM 1484 O O . SER A 1 197 ? 9.210 -6.961 -9.975 1.00 95.56 197 SER A O 1
ATOM 1486 N N . ALA A 1 198 ? 8.357 -7.719 -8.042 1.00 93.94 198 ALA A N 1
ATOM 1487 C CA . ALA A 1 198 ? 9.575 -8.420 -7.642 1.00 93.94 198 ALA A CA 1
ATOM 1488 C C . ALA A 1 198 ? 9.924 -9.609 -8.555 1.00 93.94 198 ALA A C 1
ATOM 1490 O O . ALA A 1 198 ? 11.108 -9.833 -8.787 1.00 93.94 198 ALA A O 1
ATOM 1491 N N . CYS A 1 199 ? 8.935 -10.335 -9.089 1.00 95.69 199 CYS A N 1
ATOM 1492 C CA . CYS A 1 199 ? 9.158 -11.462 -10.005 1.00 95.69 199 CYS A CA 1
ATOM 1493 C C . CYS A 1 199 ? 9.503 -10.986 -11.430 1.00 95.69 199 CYS A C 1
ATOM 1495 O O . CYS A 1 199 ? 10.442 -11.500 -12.039 1.00 95.69 199 CYS A O 1
ATOM 1497 N N . VAL A 1 200 ? 8.824 -9.940 -11.927 1.00 95.31 200 VAL A N 1
ATOM 1498 C CA . VAL A 1 200 ? 9.134 -9.284 -13.217 1.00 95.31 200 VAL A CA 1
ATOM 1499 C C . VAL A 1 200 ? 10.578 -8.775 -13.250 1.00 95.31 200 VAL A C 1
ATOM 1501 O O . VAL A 1 200 ? 11.249 -8.905 -14.269 1.00 95.31 200 VAL A O 1
ATOM 1504 N N . ASN A 1 201 ? 11.062 -8.223 -12.132 1.00 92.12 201 ASN A N 1
ATOM 1505 C CA . ASN A 1 201 ? 12.396 -7.621 -12.025 1.00 92.12 201 ASN A CA 1
ATOM 1506 C C . ASN A 1 201 ? 13.450 -8.546 -11.383 1.00 92.12 201 ASN A C 1
ATOM 1508 O O . ASN A 1 201 ? 14.530 -8.089 -10.989 1.00 92.12 201 ASN A O 1
ATOM 1512 N N . HIS A 1 202 ? 13.131 -9.830 -11.200 1.00 91.12 202 HIS A N 1
ATOM 1513 C CA . HIS A 1 202 ? 14.011 -10.769 -10.513 1.00 91.12 202 HIS A CA 1
ATOM 1514 C C . HIS A 1 202 ? 15.263 -11.084 -11.343 1.00 91.12 202 HIS A C 1
ATOM 1516 O O . HIS A 1 202 ? 15.213 -11.136 -12.570 1.00 91.12 202 HIS A O 1
ATOM 1522 N N . ARG A 1 203 ? 16.388 -11.330 -10.669 1.00 86.06 203 ARG A N 1
ATOM 1523 C CA . ARG A 1 203 ? 17.661 -11.730 -11.282 1.00 86.06 203 ARG A CA 1
ATOM 1524 C C . ARG A 1 203 ? 18.116 -13.042 -10.666 1.00 86.06 203 ARG A C 1
ATOM 1526 O O . ARG A 1 203 ? 18.064 -13.171 -9.449 1.00 86.06 203 ARG A O 1
ATOM 1533 N N . ALA A 1 204 ? 18.683 -13.936 -11.474 1.00 78.81 204 ALA A N 1
ATOM 1534 C CA . ALA A 1 204 ? 19.290 -15.176 -10.982 1.00 78.81 204 ALA A CA 1
ATOM 1535 C C . ALA A 1 204 ? 20.419 -14.940 -9.947 1.00 78.81 204 ALA A C 1
ATOM 1537 O O . ALA A 1 204 ? 20.675 -15.797 -9.110 1.00 78.81 204 ALA A O 1
ATOM 1538 N N . ASP A 1 205 ? 21.060 -13.762 -9.956 1.00 78.31 205 ASP A N 1
ATOM 1539 C CA . ASP A 1 205 ? 22.069 -13.361 -8.961 1.00 78.31 205 ASP A CA 1
ATOM 1540 C C . ASP A 1 205 ? 21.498 -12.805 -7.639 1.00 78.31 205 ASP A C 1
ATOM 1542 O O . ASP A 1 205 ? 22.257 -12.519 -6.713 1.00 78.31 205 ASP A O 1
ATOM 1546 N N . ALA A 1 206 ? 20.175 -12.644 -7.522 1.00 75.19 206 ALA A N 1
ATOM 1547 C CA . ALA A 1 206 ? 19.529 -12.000 -6.376 1.00 75.19 206 ALA A CA 1
ATOM 1548 C C . ALA A 1 206 ? 19.058 -12.975 -5.277 1.00 75.19 206 ALA A C 1
ATOM 1550 O O . ALA A 1 206 ? 18.450 -12.532 -4.300 1.00 75.19 206 ALA A O 1
ATOM 1551 N N . GLY A 1 207 ? 19.328 -14.277 -5.411 1.00 79.06 207 GLY A N 1
ATOM 1552 C CA . GLY A 1 207 ? 18.849 -15.306 -4.482 1.00 79.06 207 GLY A CA 1
ATOM 1553 C C . GLY A 1 207 ? 17.352 -15.581 -4.651 1.00 79.06 207 GLY A C 1
ATOM 1554 O O . GLY A 1 207 ? 16.856 -15.629 -5.768 1.00 79.06 207 GLY A O 1
ATOM 1555 N N . VAL A 1 208 ? 16.616 -15.762 -3.553 1.00 79.75 208 VAL A N 1
ATOM 1556 C CA . VAL A 1 208 ? 15.158 -15.996 -3.583 1.00 79.75 208 VAL A CA 1
ATOM 1557 C C . VAL A 1 208 ? 14.397 -14.666 -3.499 1.00 79.75 208 VAL A C 1
ATOM 1559 O O . VAL A 1 208 ? 14.794 -13.760 -2.763 1.00 79.75 208 VAL A O 1
ATOM 1562 N N . VAL A 1 209 ? 13.267 -14.547 -4.209 1.00 83.50 209 VAL A N 1
ATOM 1563 C CA . VAL A 1 209 ? 12.342 -13.401 -4.094 1.00 83.50 209 VAL A CA 1
ATOM 1564 C C . VAL A 1 209 ? 11.982 -13.162 -2.621 1.00 83.50 209 VAL A C 1
ATOM 1566 O O . VAL A 1 209 ? 11.430 -14.048 -1.967 1.00 83.50 209 VAL A O 1
ATOM 1569 N N . SER A 1 210 ? 12.275 -11.962 -2.109 1.00 77.75 210 SER A N 1
ATOM 1570 C CA . SER A 1 210 ? 12.233 -11.626 -0.674 1.00 77.75 210 SER A CA 1
ATOM 1571 C C . SER A 1 210 ? 10.938 -12.080 0.030 1.00 77.75 210 SER A C 1
ATOM 1573 O O . SER A 1 210 ? 9.859 -11.672 -0.419 1.00 77.75 210 SER A O 1
ATOM 1575 N N . PRO A 1 211 ? 11.017 -12.881 1.119 1.00 74.00 211 PRO A N 1
ATOM 1576 C CA . PRO A 1 211 ? 9.854 -13.506 1.767 1.00 74.00 211 PRO A CA 1
ATOM 1577 C C . PRO A 1 211 ? 8.854 -12.497 2.345 1.00 74.00 211 PRO A C 1
ATOM 1579 O O . PRO A 1 211 ? 7.674 -12.802 2.453 1.00 74.00 211 PRO A O 1
ATOM 1582 N N . THR A 1 212 ? 9.283 -11.261 2.622 1.00 71.75 212 THR A N 1
ATOM 1583 C CA . THR A 1 212 ? 8.437 -10.146 3.094 1.00 71.75 212 THR A CA 1
ATOM 1584 C C . THR A 1 212 ? 7.701 -9.420 1.954 1.00 71.75 212 THR A C 1
ATOM 1586 O O . THR A 1 212 ? 7.560 -8.191 1.943 1.00 71.75 212 THR A O 1
ATOM 1589 N N . SER A 1 213 ? 7.288 -10.176 0.936 1.00 81.06 213 SER A N 1
ATOM 1590 C CA . SER A 1 213 ? 6.430 -9.705 -0.154 1.00 81.06 213 SER A CA 1
ATOM 1591 C C . SER A 1 213 ? 5.156 -10.533 -0.173 1.00 81.06 213 SER A C 1
ATOM 1593 O O . SER A 1 213 ? 5.145 -11.644 -0.700 1.00 81.06 213 SER A O 1
ATOM 1595 N N . ASP A 1 214 ? 4.124 -9.963 0.432 1.00 89.88 214 ASP A N 1
ATOM 1596 C CA . ASP A 1 214 ? 2.758 -10.461 0.464 1.00 89.88 214 ASP A CA 1
ATOM 1597 C C . ASP A 1 214 ? 2.178 -10.605 -0.952 1.00 89.88 214 ASP A C 1
ATOM 1599 O O . ASP A 1 214 ? 2.594 -9.926 -1.899 1.00 89.88 214 ASP A O 1
ATOM 1603 N N . VAL A 1 215 ? 1.194 -11.491 -1.077 1.00 95.94 215 VAL A N 1
ATOM 1604 C CA . VAL A 1 215 ? 0.403 -11.707 -2.288 1.00 95.94 215 VAL A CA 1
ATOM 1605 C C . VAL A 1 215 ? -0.909 -10.938 -2.146 1.00 95.94 215 VAL A C 1
ATOM 1607 O O . VAL A 1 215 ? -1.879 -11.460 -1.600 1.00 95.94 215 VAL A O 1
ATOM 1610 N N . ASP A 1 216 ? -0.932 -9.686 -2.607 1.00 97.38 216 ASP A N 1
ATOM 1611 C CA . ASP A 1 216 ? -2.141 -8.855 -2.607 1.00 97.38 216 ASP A CA 1
ATOM 1612 C C . ASP A 1 216 ? -3.082 -9.276 -3.755 1.00 97.38 216 ASP A C 1
ATOM 1614 O O . ASP A 1 216 ? -2.723 -9.186 -4.934 1.00 97.38 216 ASP A O 1
ATOM 1618 N N . VAL A 1 217 ? -4.287 -9.735 -3.407 1.00 98.56 217 VAL A N 1
ATOM 1619 C CA . VAL A 1 217 ? -5.318 -10.262 -4.316 1.00 98.56 217 VAL A CA 1
ATOM 1620 C C . VAL A 1 217 ? -6.494 -9.286 -4.384 1.00 98.56 217 VAL A C 1
ATOM 1622 O O . VAL A 1 217 ? -7.100 -8.955 -3.365 1.00 98.56 217 VAL A O 1
ATOM 1625 N N . PHE A 1 218 ? -6.847 -8.838 -5.585 1.00 98.62 218 PHE A N 1
ATOM 1626 C CA . PHE A 1 218 ? -7.878 -7.828 -5.830 1.00 98.62 218 PHE A CA 1
ATOM 1627 C C . PHE A 1 218 ? -9.020 -8.414 -6.663 1.00 98.62 218 PHE A C 1
ATOM 1629 O O . PHE A 1 218 ? -8.771 -9.166 -7.607 1.00 98.62 218 PHE A O 1
ATOM 1636 N N . LEU A 1 219 ? -10.262 -8.029 -6.349 1.00 98.38 219 LEU A N 1
ATOM 1637 C CA . LEU A 1 219 ? -11.455 -8.441 -7.093 1.00 98.38 219 LEU A CA 1
ATOM 1638 C C . LEU A 1 219 ? -12.023 -7.275 -7.915 1.00 98.38 219 LEU A C 1
ATOM 1640 O O . LEU A 1 219 ? -12.138 -6.153 -7.414 1.00 98.38 219 LEU A O 1
ATOM 1644 N N . TYR A 1 220 ? -12.388 -7.531 -9.175 1.00 97.56 220 TYR A N 1
ATOM 1645 C CA . TYR A 1 220 ? -12.839 -6.491 -10.106 1.00 97.56 220 TYR A CA 1
ATOM 1646 C C . TYR A 1 220 ? -14.043 -6.903 -10.969 1.00 97.56 220 TYR A C 1
ATOM 1648 O O . TYR A 1 220 ? -14.182 -8.054 -11.371 1.00 97.56 220 TYR A O 1
ATOM 1656 N N . GLY A 1 221 ? -14.914 -5.948 -11.300 1.00 96.50 221 GLY A N 1
ATOM 1657 C CA . GLY A 1 221 ? -16.080 -6.176 -12.164 1.00 96.50 221 GLY A CA 1
ATOM 1658 C C . GLY A 1 221 ? -17.173 -7.060 -11.544 1.00 96.50 221 GLY A C 1
ATOM 1659 O O . GLY A 1 221 ? -17.961 -7.648 -12.278 1.00 96.50 221 GLY A O 1
ATOM 1660 N N . VAL A 1 222 ? -17.215 -7.176 -10.211 1.00 96.38 222 VAL A N 1
ATOM 1661 C CA . VAL A 1 222 ? -18.166 -8.015 -9.457 1.00 96.38 222 VAL A CA 1
ATOM 1662 C C . VAL A 1 222 ? -18.823 -7.252 -8.308 1.00 96.38 222 VAL A C 1
ATOM 1664 O O . VAL A 1 222 ? -18.224 -6.349 -7.727 1.00 96.38 222 VAL A O 1
ATOM 1667 N N . GLY A 1 223 ? -20.056 -7.638 -7.967 1.00 94.81 223 GLY A N 1
ATOM 1668 C CA . GLY A 1 223 ? -20.745 -7.203 -6.748 1.00 94.81 223 GLY A CA 1
ATOM 1669 C C . GLY A 1 223 ? -20.357 -8.030 -5.515 1.00 94.81 223 GLY A C 1
ATOM 1670 O O . GLY A 1 223 ? -19.708 -9.069 -5.633 1.00 94.81 223 GLY A O 1
ATOM 1671 N N . ALA A 1 224 ? -20.794 -7.586 -4.332 1.00 93.62 224 ALA A N 1
ATOM 1672 C CA . ALA A 1 224 ? -20.427 -8.168 -3.034 1.00 93.62 224 ALA A CA 1
ATOM 1673 C C . ALA A 1 224 ? -20.711 -9.681 -2.904 1.00 93.62 224 ALA A C 1
ATOM 1675 O O . ALA A 1 224 ? -19.901 -10.406 -2.337 1.00 93.62 224 ALA A O 1
ATOM 1676 N N . GLU A 1 225 ? -21.820 -10.175 -3.460 1.00 94.56 225 GLU A N 1
ATOM 1677 C CA . GLU A 1 225 ? -22.195 -11.597 -3.416 1.00 94.56 225 GLU A CA 1
ATOM 1678 C C . GLU A 1 225 ? -21.227 -12.480 -4.224 1.00 94.56 225 GLU A C 1
ATOM 1680 O O . GLU A 1 225 ? -20.653 -13.430 -3.696 1.00 94.56 225 GLU A O 1
ATOM 1685 N N . ALA A 1 226 ? -20.948 -12.109 -5.477 1.00 96.62 226 ALA A N 1
ATOM 1686 C CA . ALA A 1 226 ? -19.965 -12.803 -6.309 1.00 96.62 226 ALA A CA 1
ATOM 1687 C C . ALA A 1 226 ? -18.530 -12.656 -5.763 1.00 96.62 226 ALA A C 1
ATOM 1689 O O . ALA A 1 226 ? -17.711 -13.566 -5.905 1.00 96.62 226 ALA A O 1
ATOM 1690 N N . ALA A 1 227 ? -18.223 -11.532 -5.107 1.00 97.12 227 ALA A N 1
ATOM 1691 C CA . ALA A 1 227 ? -16.961 -11.329 -4.405 1.00 97.12 227 ALA A CA 1
ATOM 1692 C C . ALA A 1 227 ? -16.828 -12.274 -3.195 1.00 97.12 227 ALA A C 1
ATOM 1694 O O . ALA A 1 227 ? -15.803 -12.941 -3.057 1.00 97.12 227 ALA A O 1
ATOM 1695 N N . ASN A 1 228 ? -17.882 -12.426 -2.384 1.00 97.19 228 ASN A N 1
ATOM 1696 C CA . ASN A 1 228 ? -17.961 -13.401 -1.290 1.00 97.19 228 ASN A CA 1
ATOM 1697 C C . ASN A 1 228 ? -17.719 -14.837 -1.781 1.00 97.19 228 ASN A C 1
ATOM 1699 O O . ASN A 1 228 ? -16.895 -15.550 -1.205 1.00 97.19 228 ASN A O 1
ATOM 1703 N N . SER A 1 229 ? -18.364 -15.246 -2.879 1.00 96.94 229 SER A N 1
ATOM 1704 C CA . SER A 1 229 ? -18.133 -16.561 -3.495 1.00 96.94 229 SER A CA 1
ATOM 1705 C C . SER A 1 229 ? -16.673 -16.757 -3.925 1.00 96.94 229 SER A C 1
ATOM 1707 O O . SER A 1 229 ? -16.114 -17.837 -3.733 1.00 96.94 229 SER A O 1
ATOM 1709 N N . LYS A 1 230 ? -16.020 -15.712 -4.456 1.00 97.75 230 LYS A N 1
ATOM 1710 C CA . LYS A 1 230 ? -14.604 -15.766 -4.861 1.00 97.75 230 LYS A CA 1
ATOM 1711 C C . LYS A 1 230 ? -13.646 -15.851 -3.668 1.00 97.75 230 LYS A C 1
ATOM 1713 O O . LYS A 1 230 ? -12.666 -16.580 -3.766 1.00 97.75 230 LYS A O 1
ATOM 1718 N N . VAL A 1 231 ? -13.940 -15.217 -2.527 1.00 97.88 231 VAL A N 1
ATOM 1719 C CA . VAL A 1 231 ? -13.146 -15.395 -1.288 1.00 97.88 231 VAL A CA 1
ATOM 1720 C C . VAL A 1 231 ? -13.125 -16.868 -0.853 1.00 97.88 231 VAL A C 1
ATOM 1722 O O . VAL A 1 231 ? -12.057 -17.406 -0.558 1.00 97.88 231 VAL A O 1
ATOM 1725 N N . LEU A 1 232 ? -14.281 -17.539 -0.870 1.00 97.94 232 LEU A N 1
ATOM 1726 C CA . LEU A 1 232 ? -14.402 -18.957 -0.502 1.00 97.94 232 LEU A CA 1
ATOM 1727 C C . LEU A 1 232 ? -13.726 -19.888 -1.528 1.00 97.94 232 LEU A C 1
ATOM 1729 O O . LEU A 1 232 ? -13.084 -20.869 -1.150 1.00 97.94 232 LEU A O 1
ATOM 1733 N N . ALA A 1 233 ? -13.799 -19.563 -2.823 1.00 98.19 233 ALA A N 1
ATOM 1734 C CA . ALA A 1 233 ? -13.090 -20.301 -3.873 1.00 98.19 233 ALA A CA 1
ATOM 1735 C C . ALA A 1 233 ? -11.556 -20.171 -3.757 1.00 98.19 233 ALA A C 1
ATOM 1737 O O . ALA A 1 233 ? -10.835 -21.154 -3.951 1.00 98.19 233 ALA A O 1
ATOM 1738 N N . ILE A 1 234 ? -11.050 -18.989 -3.382 1.00 98.31 234 ILE A N 1
ATOM 1739 C CA . ILE A 1 234 ? -9.625 -18.777 -3.087 1.00 98.31 234 ILE A CA 1
ATOM 1740 C C . ILE A 1 234 ? -9.212 -19.628 -1.880 1.00 98.31 234 ILE A C 1
ATOM 1742 O O . ILE A 1 234 ? -8.258 -20.392 -1.996 1.00 98.31 234 ILE A O 1
ATOM 1746 N N . GLU A 1 235 ? -9.952 -19.586 -0.762 1.00 98.25 235 GLU A N 1
ATOM 1747 C CA . GLU A 1 235 ? -9.670 -20.445 0.403 1.00 98.25 235 GLU A CA 1
ATOM 1748 C C . GLU A 1 235 ? -9.628 -21.936 0.026 1.00 98.25 235 GLU A C 1
ATOM 1750 O O . GLU A 1 235 ? -8.682 -22.639 0.383 1.00 98.25 235 GLU A O 1
ATOM 1755 N N . THR A 1 236 ? -10.618 -22.408 -0.737 1.00 98.19 236 THR A N 1
ATOM 1756 C CA . THR A 1 236 ? -10.691 -23.800 -1.217 1.00 98.19 236 THR A CA 1
ATOM 1757 C C . THR A 1 236 ? -9.438 -24.172 -2.019 1.00 98.19 236 THR A C 1
ATOM 1759 O O . THR A 1 236 ? -8.852 -25.232 -1.800 1.00 98.19 236 THR A O 1
ATOM 1762 N N . THR A 1 237 ? -8.979 -23.274 -2.897 1.00 98.38 237 THR A N 1
ATOM 1763 C CA . THR A 1 237 ? -7.765 -23.478 -3.701 1.00 98.38 237 THR A CA 1
ATOM 1764 C C . THR A 1 237 ? -6.523 -23.593 -2.815 1.00 98.38 237 THR A C 1
ATOM 1766 O O . THR A 1 237 ? -5.758 -24.549 -2.948 1.00 98.38 237 THR A O 1
ATOM 1769 N N . LEU A 1 238 ? -6.341 -22.674 -1.858 1.00 98.06 238 LEU A N 1
ATOM 1770 C CA . LEU A 1 238 ? -5.197 -22.703 -0.939 1.00 98.06 238 LEU A CA 1
ATOM 1771 C C . LEU A 1 238 ? -5.162 -24.002 -0.120 1.00 98.06 238 LEU A C 1
ATOM 1773 O O . LEU A 1 238 ? -4.107 -24.621 0.002 1.00 98.06 238 LEU A O 1
ATOM 1777 N N . ARG A 1 239 ? -6.322 -24.454 0.372 1.00 97.50 239 ARG A N 1
ATOM 1778 C CA . ARG A 1 239 ? -6.472 -25.719 1.110 1.00 97.50 239 ARG A CA 1
ATOM 1779 C C . ARG A 1 239 ? -6.141 -26.947 0.265 1.00 97.50 239 ARG A C 1
ATOM 1781 O O . ARG A 1 239 ? -5.535 -27.878 0.778 1.00 97.50 239 ARG A O 1
ATOM 1788 N N . SER A 1 240 ? -6.484 -26.951 -1.026 1.00 97.44 240 SER A N 1
ATOM 1789 C CA . SER A 1 240 ? -6.129 -28.062 -1.925 1.00 97.44 240 SER A CA 1
ATOM 1790 C C . SER A 1 240 ? -4.633 -28.157 -2.255 1.00 97.44 240 SER A C 1
ATOM 1792 O O . SER A 1 240 ? -4.162 -29.238 -2.598 1.00 97.44 240 SER A O 1
ATOM 1794 N N . ASN A 1 241 ? -3.877 -27.059 -2.124 1.00 97.38 241 ASN A N 1
ATOM 1795 C CA . ASN A 1 241 ? -2.446 -27.009 -2.448 1.00 97.38 241 ASN A CA 1
ATOM 1796 C C . ASN A 1 241 ? -1.517 -27.045 -1.215 1.00 97.38 241 ASN A C 1
ATOM 1798 O O . ASN A 1 241 ? -0.300 -27.126 -1.383 1.00 97.38 241 ASN A O 1
ATOM 1802 N N . VAL A 1 242 ? -2.051 -26.963 0.009 1.00 95.50 242 VAL A N 1
ATOM 1803 C CA . VAL A 1 242 ? -1.270 -26.914 1.259 1.00 95.50 242 VAL A CA 1
ATOM 1804 C C . VAL A 1 242 ? -1.771 -27.994 2.227 1.00 95.50 242 VAL A C 1
ATOM 1806 O O . VAL A 1 242 ? -2.813 -27.802 2.857 1.00 95.50 242 VAL A O 1
ATOM 1809 N N . PRO A 1 243 ? -1.037 -29.115 2.378 1.00 92.62 243 PRO A N 1
ATOM 1810 C CA . PRO A 1 243 ? -1.318 -30.123 3.399 1.00 92.62 243 PRO A CA 1
ATOM 1811 C C . PRO A 1 243 ? -1.342 -29.519 4.808 1.00 92.62 243 PRO A C 1
ATOM 1813 O O . PRO A 1 243 ? -0.589 -28.587 5.097 1.00 92.62 243 PRO A O 1
ATOM 1816 N N . ASP A 1 244 ? -2.202 -30.052 5.678 1.00 92.25 244 ASP A N 1
ATOM 1817 C CA . ASP A 1 244 ? -2.386 -29.601 7.064 1.00 92.25 244 ASP A CA 1
ATOM 1818 C C . ASP A 1 244 ? -2.490 -28.066 7.177 1.00 92.25 244 ASP A C 1
ATOM 1820 O O . ASP A 1 244 ? -1.768 -27.423 7.947 1.00 92.25 244 ASP A O 1
ATOM 1824 N N . PHE A 1 245 ? -3.356 -27.471 6.346 1.00 95.06 245 PHE A N 1
ATOM 1825 C CA . PHE A 1 245 ? -3.491 -26.024 6.135 1.00 95.06 245 PHE A CA 1
ATOM 1826 C C . PHE A 1 245 ? -3.523 -25.216 7.441 1.00 95.06 245 PHE A C 1
ATOM 1828 O O . PHE A 1 245 ? -2.797 -24.233 7.569 1.00 95.06 245 PHE A O 1
ATOM 1835 N N . GLU A 1 246 ? -4.295 -25.661 8.433 1.00 93.69 246 GLU A N 1
ATOM 1836 C CA . GLU A 1 246 ? -4.467 -25.023 9.744 1.00 93.69 246 GLU A CA 1
ATOM 1837 C C . GLU A 1 246 ? -3.192 -24.959 10.598 1.00 93.69 246 GLU A C 1
ATOM 1839 O O . GLU A 1 246 ? -3.121 -24.145 11.520 1.00 93.69 246 GLU A O 1
ATOM 1844 N N . SER A 1 247 ? -2.193 -25.802 10.315 1.00 92.94 247 SER A N 1
ATOM 1845 C CA . SER A 1 247 ? -0.875 -25.764 10.967 1.00 92.94 247 SER A CA 1
ATOM 1846 C C . SER A 1 247 ? 0.086 -24.769 10.303 1.00 92.94 247 SER A C 1
ATOM 1848 O O . SER A 1 247 ? 1.000 -24.253 10.949 1.00 92.94 247 SER A O 1
ATOM 1850 N N . HIS A 1 248 ? -0.158 -24.449 9.029 1.00 94.00 248 HIS A N 1
ATOM 1851 C CA . HIS A 1 248 ? 0.656 -23.544 8.222 1.00 94.00 248 HIS A CA 1
ATOM 1852 C C . HIS A 1 248 ? 0.097 -22.117 8.187 1.00 94.00 248 HIS A C 1
ATOM 1854 O O . HIS A 1 248 ? 0.870 -21.158 8.232 1.00 94.00 248 HIS A O 1
ATOM 1860 N N . TYR A 1 249 ? -1.229 -21.967 8.149 1.00 95.81 249 TYR A N 1
ATOM 1861 C CA . TYR A 1 249 ? -1.942 -20.703 7.993 1.00 95.81 249 TYR A CA 1
ATOM 1862 C C . TYR A 1 249 ? -3.008 -20.498 9.072 1.00 95.81 249 TYR A C 1
ATOM 1864 O O . TYR A 1 249 ? -3.798 -21.386 9.387 1.00 95.81 249 TYR A O 1
ATOM 1872 N N . ARG A 1 250 ? -3.099 -19.255 9.555 1.00 95.12 250 ARG A N 1
ATOM 1873 C CA . ARG A 1 250 ? -4.306 -18.717 10.194 1.00 95.12 250 ARG A CA 1
ATOM 1874 C C . ARG A 1 250 ? -4.987 -17.723 9.259 1.00 95.12 250 ARG A C 1
ATOM 1876 O O . ARG A 1 250 ? -4.327 -17.108 8.421 1.00 95.12 250 ARG A O 1
ATOM 1883 N N . VAL A 1 251 ? -6.286 -17.525 9.433 1.00 95.50 251 VAL A N 1
ATOM 1884 C CA . VAL A 1 251 ? -7.052 -16.491 8.733 1.00 95.50 251 VAL A CA 1
ATOM 1885 C C . VAL A 1 251 ? -7.240 -15.298 9.662 1.00 95.50 251 VAL A C 1
ATOM 1887 O O . VAL A 1 251 ? -7.600 -15.446 10.828 1.00 95.50 251 VAL A O 1
ATOM 1890 N N . GLU A 1 252 ? -6.994 -14.103 9.145 1.00 92.81 252 GLU A N 1
ATOM 1891 C CA . GLU A 1 252 ? -7.241 -12.833 9.819 1.00 92.81 252 GLU A CA 1
ATOM 1892 C C . GLU A 1 252 ? -8.183 -11.985 8.966 1.00 92.81 252 GLU A C 1
ATOM 1894 O O . GLU A 1 252 ? -8.046 -11.945 7.743 1.00 92.81 252 GLU A O 1
ATOM 1899 N N . ARG A 1 253 ? -9.116 -11.266 9.589 1.00 92.38 253 ARG A N 1
ATOM 1900 C CA . ARG A 1 253 ? -9.990 -10.313 8.894 1.00 92.38 253 ARG A CA 1
ATOM 1901 C C . ARG A 1 253 ? -9.917 -8.952 9.554 1.00 92.38 253 ARG A C 1
ATOM 1903 O O . ARG A 1 253 ? -10.139 -8.832 10.755 1.00 92.38 253 ARG A O 1
ATOM 1910 N N . THR A 1 254 ? -9.675 -7.943 8.735 1.00 89.25 254 THR A N 1
ATOM 1911 C CA . THR A 1 254 ? -9.783 -6.523 9.074 1.00 89.25 254 THR A CA 1
ATOM 1912 C C . THR A 1 254 ? -10.965 -5.913 8.315 1.00 89.25 254 THR A C 1
ATOM 1914 O O . THR A 1 254 ? -11.630 -6.603 7.541 1.00 89.25 254 THR A O 1
ATOM 1917 N N . ILE A 1 255 ? -11.219 -4.609 8.462 1.00 87.25 255 ILE A N 1
ATOM 1918 C CA . ILE A 1 255 ? -12.125 -3.903 7.537 1.00 87.25 255 ILE A CA 1
ATOM 1919 C C . ILE A 1 255 ? -11.572 -3.863 6.097 1.00 87.25 255 ILE A C 1
ATOM 1921 O O . ILE A 1 255 ? -12.324 -3.785 5.134 1.00 87.25 255 ILE A O 1
ATOM 1925 N N . THR A 1 256 ? -10.245 -3.890 5.934 1.00 89.06 256 THR A N 1
ATOM 1926 C CA . THR A 1 256 ? -9.585 -3.727 4.631 1.00 89.06 256 THR A CA 1
ATOM 1927 C C . THR A 1 256 ? -9.289 -5.027 3.908 1.00 89.06 256 THR A C 1
ATOM 1929 O O . THR A 1 256 ? -9.118 -4.999 2.691 1.00 89.06 256 THR A O 1
ATOM 1932 N N . THR A 1 257 ? -9.140 -6.139 4.629 1.00 93.69 257 THR A N 1
ATOM 1933 C CA . THR A 1 257 ? -8.568 -7.373 4.082 1.00 93.69 257 THR A CA 1
ATOM 1934 C C . THR A 1 257 ? -9.089 -8.631 4.767 1.00 93.69 257 THR A C 1
ATOM 1936 O O . THR A 1 257 ? -9.379 -8.629 5.964 1.00 93.69 257 THR A O 1
ATOM 1939 N N . ILE A 1 258 ? -9.116 -9.733 4.017 1.00 96.38 258 ILE A N 1
ATOM 1940 C CA . ILE A 1 258 ? -9.053 -11.095 4.561 1.00 96.38 258 ILE A CA 1
ATOM 1941 C C . ILE A 1 258 ? -7.671 -11.642 4.205 1.00 96.38 258 ILE A C 1
ATOM 1943 O O . ILE A 1 258 ? -7.298 -11.682 3.034 1.00 96.38 258 ILE A O 1
ATOM 1947 N N . SER A 1 259 ? -6.888 -12.005 5.217 1.00 95.69 259 SER A N 1
ATOM 1948 C CA . SER A 1 259 ? -5.488 -12.403 5.081 1.00 95.69 259 SER A CA 1
ATOM 1949 C C . SER A 1 259 ? -5.270 -13.829 5.570 1.00 95.69 259 SER A C 1
ATOM 1951 O O . SER A 1 259 ? -5.522 -14.130 6.733 1.00 95.69 259 SER A O 1
ATOM 1953 N N . PHE A 1 260 ? -4.720 -14.682 4.715 1.00 96.38 260 PHE A N 1
ATOM 1954 C CA . PHE A 1 260 ? -4.123 -15.953 5.108 1.00 96.38 260 PHE A CA 1
ATOM 1955 C C . PHE A 1 260 ? -2.685 -15.661 5.538 1.00 96.38 260 PHE A C 1
ATOM 1957 O O . PHE A 1 260 ? -1.849 -15.267 4.722 1.00 96.38 260 PHE A O 1
ATOM 1964 N N . VAL A 1 261 ? -2.405 -15.782 6.834 1.00 93.06 261 VAL A N 1
ATOM 1965 C CA . VAL A 1 261 ? -1.132 -15.391 7.452 1.00 93.06 261 VAL A CA 1
ATOM 1966 C C . VAL A 1 261 ? -0.369 -16.636 7.911 1.00 93.06 261 VAL A C 1
ATOM 1968 O O . VAL A 1 261 ? -0.924 -17.412 8.695 1.00 93.06 261 VAL A O 1
ATOM 1971 N N . PRO A 1 262 ? 0.887 -16.838 7.464 1.00 92.00 262 PRO A N 1
ATOM 1972 C CA . PRO A 1 262 ? 1.714 -17.945 7.921 1.00 92.00 262 PRO A CA 1
ATOM 1973 C C . PRO A 1 262 ? 1.902 -17.948 9.440 1.00 92.00 262 PRO A C 1
ATOM 1975 O O . PRO A 1 262 ? 2.191 -16.915 10.051 1.00 92.00 262 PRO A O 1
ATOM 1978 N N . ILE A 1 263 ? 1.757 -19.126 10.042 1.00 90.25 263 ILE A N 1
ATOM 1979 C CA . ILE A 1 263 ? 2.001 -19.359 11.470 1.00 90.25 263 ILE A CA 1
ATOM 1980 C C . ILE A 1 263 ? 3.514 -19.463 11.720 1.00 90.25 263 ILE A C 1
ATOM 1982 O O . ILE A 1 263 ? 4.044 -18.833 12.641 1.00 90.25 263 ILE A O 1
ATOM 1986 N N . ALA A 1 264 ? 4.221 -20.198 10.858 1.00 84.06 264 ALA A N 1
ATOM 1987 C CA . ALA A 1 264 ? 5.677 -20.267 10.845 1.00 84.06 264 ALA A CA 1
ATOM 1988 C C . ALA A 1 264 ? 6.311 -18.981 10.276 1.00 84.06 264 ALA A C 1
ATOM 1990 O O . ALA A 1 264 ? 5.754 -18.309 9.408 1.00 84.06 264 ALA A O 1
ATOM 1991 N N . LYS A 1 265 ? 7.514 -18.643 10.762 1.00 73.38 265 LYS A N 1
ATOM 1992 C CA . LYS A 1 265 ? 8.322 -17.490 10.307 1.00 73.38 265 LYS A CA 1
ATOM 1993 C C . LYS A 1 265 ? 9.631 -17.913 9.623 1.00 73.38 265 LYS A C 1
ATOM 1995 O O . LYS A 1 265 ? 10.583 -17.139 9.575 1.00 73.38 265 LYS A O 1
ATOM 2000 N N . ASP A 1 266 ? 9.671 -19.141 9.118 1.00 77.50 266 ASP A N 1
ATOM 2001 C CA . ASP A 1 266 ? 10.768 -19.701 8.317 1.00 77.50 266 ASP A CA 1
ATOM 2002 C C . ASP A 1 266 ? 10.834 -19.112 6.893 1.00 77.50 266 ASP A C 1
ATOM 2004 O O . ASP A 1 266 ? 11.911 -19.029 6.305 1.00 77.50 266 ASP A O 1
ATOM 2008 N N . GLY A 1 267 ? 9.697 -18.649 6.366 1.00 74.75 267 GLY A N 1
ATOM 2009 C CA . GLY A 1 267 ? 9.555 -18.124 5.011 1.00 74.75 267 GLY A CA 1
ATOM 2010 C C . GLY A 1 267 ? 9.187 -19.175 3.959 1.00 74.75 267 GLY A C 1
ATOM 2011 O O . GLY A 1 267 ? 9.272 -18.860 2.772 1.00 74.75 267 GLY A O 1
ATOM 2012 N N . ALA A 1 268 ? 8.777 -20.385 4.364 1.00 84.12 268 ALA A N 1
ATOM 2013 C CA . ALA A 1 268 ? 8.259 -21.406 3.449 1.00 84.12 268 ALA A CA 1
ATOM 2014 C C . ALA A 1 268 ? 6.941 -20.955 2.791 1.00 84.12 268 ALA A C 1
ATOM 2016 O O . ALA A 1 268 ? 6.767 -21.069 1.578 1.00 84.12 268 ALA A O 1
ATOM 2017 N N . PHE A 1 269 ? 6.051 -20.361 3.590 1.00 90.31 269 PHE A N 1
ATOM 2018 C CA . PHE A 1 269 ? 4.783 -19.771 3.159 1.00 90.31 269 PHE A CA 1
ATOM 2019 C C . PHE A 1 269 ? 4.793 -18.241 3.300 1.00 90.31 269 PHE A C 1
ATOM 2021 O O . PHE A 1 269 ? 5.628 -17.668 4.004 1.00 90.31 269 PHE A O 1
ATOM 2028 N N . ARG A 1 270 ? 3.866 -17.557 2.616 1.00 91.25 270 ARG A N 1
ATOM 2029 C CA . ARG A 1 270 ? 3.777 -16.083 2.573 1.00 91.25 270 ARG A CA 1
ATOM 2030 C C . ARG A 1 270 ? 2.360 -15.613 2.853 1.00 91.25 270 ARG A C 1
ATOM 2032 O O . ARG A 1 270 ? 1.409 -16.337 2.596 1.00 91.25 270 ARG A O 1
ATOM 2039 N N . LYS A 1 271 ? 2.215 -14.386 3.354 1.00 92.94 271 LYS A N 1
ATOM 2040 C CA . LYS A 1 271 ? 0.903 -13.769 3.578 1.00 92.94 271 LYS A CA 1
ATOM 2041 C C . LYS A 1 271 ? 0.181 -13.565 2.242 1.00 92.94 271 LYS A C 1
ATOM 2043 O O . LYS A 1 271 ? 0.744 -12.965 1.327 1.00 92.94 271 LYS A O 1
ATOM 2048 N N . ILE A 1 272 ? -1.049 -14.062 2.143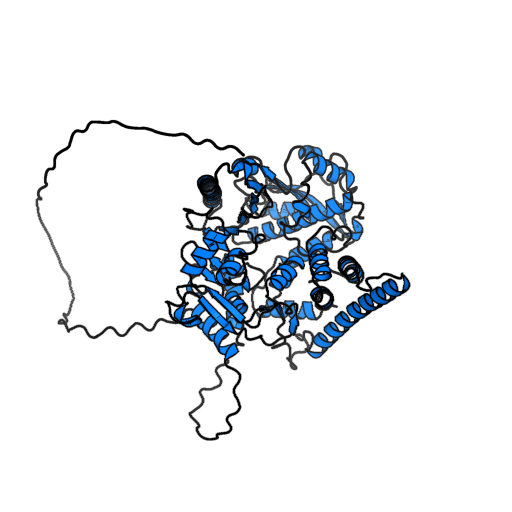 1.00 96.88 272 ILE A N 1
ATOM 2049 C CA . ILE A 1 272 ? -1.940 -13.891 0.987 1.00 96.88 272 ILE A CA 1
ATOM 2050 C C . ILE A 1 272 ? -3.109 -13.039 1.455 1.00 96.88 272 ILE A C 1
ATOM 2052 O O . ILE A 1 272 ? -3.742 -13.365 2.454 1.00 96.88 272 ILE A O 1
ATOM 2056 N N . GLN A 1 273 ? -3.365 -11.930 0.775 1.00 96.12 273 GLN A N 1
ATOM 2057 C CA . GLN A 1 273 ? -4.166 -10.835 1.300 1.00 96.12 273 GLN A CA 1
ATOM 2058 C C . GLN A 1 273 ? -5.225 -10.416 0.280 1.00 96.12 273 GLN A C 1
ATOM 2060 O O . GLN A 1 273 ? -4.934 -9.690 -0.667 1.00 96.12 273 GLN A O 1
ATOM 2065 N N . ILE A 1 274 ? -6.466 -10.863 0.477 1.00 98.19 274 ILE A N 1
ATOM 2066 C CA . ILE A 1 274 ? -7.608 -10.441 -0.338 1.00 98.19 274 ILE A CA 1
ATOM 2067 C C . ILE A 1 274 ? -8.045 -9.053 0.126 1.00 98.19 274 ILE A C 1
ATOM 2069 O O . ILE A 1 274 ? -8.383 -8.863 1.295 1.00 98.19 274 ILE A O 1
ATOM 2073 N N . ILE A 1 275 ? -8.048 -8.087 -0.789 1.00 96.94 275 ILE A N 1
ATOM 2074 C CA . ILE A 1 275 ? -8.416 -6.695 -0.526 1.00 96.94 275 ILE A CA 1
ATOM 2075 C C . ILE A 1 275 ? -9.943 -6.545 -0.565 1.00 96.94 275 ILE A C 1
ATOM 2077 O O . ILE A 1 275 ? -10.561 -6.761 -1.604 1.00 96.94 275 ILE A O 1
ATOM 2081 N N . LEU A 1 276 ? -10.554 -6.113 0.544 1.00 96.00 276 LEU A N 1
ATOM 2082 C CA . LEU A 1 276 ? -12.002 -5.896 0.702 1.00 96.00 276 LEU A CA 1
ATOM 2083 C C . LEU A 1 276 ? -12.492 -4.587 0.054 1.00 96.00 276 LEU A C 1
ATOM 2085 O O . LEU A 1 276 ? -13.294 -3.841 0.614 1.00 96.00 276 LEU A O 1
ATOM 2089 N N . ARG A 1 277 ? -12.018 -4.303 -1.159 1.00 94.31 277 ARG A N 1
ATOM 2090 C CA . ARG A 1 277 ? -12.528 -3.236 -2.022 1.00 94.31 277 ARG A CA 1
ATOM 2091 C C . ARG A 1 277 ? -12.872 -3.823 -3.379 1.00 94.31 277 ARG A C 1
ATOM 2093 O O . ARG A 1 277 ? -12.053 -4.511 -3.980 1.00 94.31 277 ARG A O 1
ATOM 2100 N N . LEU A 1 278 ? -14.061 -3.492 -3.867 1.00 95.50 278 LEU A N 1
ATOM 2101 C CA . LEU A 1 278 ? -14.459 -3.780 -5.238 1.00 95.50 278 LEU A CA 1
ATOM 2102 C C . LEU A 1 278 ? -13.827 -2.746 -6.175 1.00 95.50 278 LEU A C 1
ATOM 2104 O O . LEU A 1 278 ? -13.755 -1.559 -5.851 1.00 95.50 278 LEU A O 1
ATOM 2108 N N . PHE A 1 279 ? -13.383 -3.191 -7.345 1.00 96.44 279 PHE A N 1
ATOM 2109 C CA . PHE A 1 279 ? -12.851 -2.332 -8.403 1.00 96.44 279 PHE A CA 1
ATOM 2110 C C . PHE A 1 279 ? -13.649 -2.518 -9.692 1.00 96.44 279 PHE A C 1
ATOM 2112 O O . PHE A 1 279 ? -14.246 -3.566 -9.928 1.00 96.44 279 PHE A O 1
ATOM 2119 N N . THR A 1 280 ? -13.632 -1.515 -10.561 1.00 96.25 280 THR A N 1
ATOM 2120 C CA . THR A 1 280 ? -14.304 -1.565 -11.865 1.00 96.25 280 THR A CA 1
ATOM 2121 C C . THR A 1 280 ? -13.584 -2.526 -12.814 1.00 96.25 280 THR A C 1
ATOM 2123 O O . THR A 1 280 ? -14.219 -3.329 -13.492 1.00 96.25 280 THR A O 1
ATOM 2126 N N . ASN A 1 281 ? -12.248 -2.466 -12.850 1.00 97.25 281 ASN A N 1
ATOM 2127 C CA . ASN A 1 281 ? -11.384 -3.315 -13.672 1.00 97.25 281 ASN A CA 1
ATOM 2128 C C . ASN A 1 281 ? -9.920 -3.291 -13.185 1.00 97.25 281 ASN A C 1
ATOM 2130 O O . ASN A 1 281 ? -9.570 -2.527 -12.283 1.00 97.25 281 ASN A O 1
ATOM 2134 N N . ILE A 1 282 ? -9.056 -4.099 -13.815 1.00 98.12 282 ILE A N 1
ATOM 2135 C CA . ILE A 1 282 ? -7.608 -4.166 -13.533 1.00 98.12 282 ILE A CA 1
ATOM 2136 C C . ILE A 1 282 ? -6.920 -2.801 -13.700 1.00 98.12 282 ILE A C 1
ATOM 2138 O O . ILE A 1 282 ? -6.042 -2.461 -12.908 1.00 98.12 282 ILE A O 1
ATOM 2142 N N . GLY A 1 283 ? -7.346 -1.983 -14.668 1.00 97.31 283 GLY A N 1
ATOM 2143 C CA . GLY A 1 283 ? -6.859 -0.611 -14.836 1.00 97.31 283 GLY A CA 1
ATOM 2144 C C . GLY A 1 283 ? -7.028 0.225 -13.569 1.00 97.31 283 GLY A C 1
ATOM 2145 O O . GLY A 1 283 ? -6.061 0.818 -13.098 1.00 97.31 283 GLY A O 1
ATOM 2146 N N . GLU A 1 284 ? -8.213 0.198 -12.957 1.00 96.56 284 GLU A N 1
ATOM 2147 C CA . GLU A 1 284 ? -8.468 0.887 -11.688 1.00 96.56 284 GLU A CA 1
ATOM 2148 C C . GLU A 1 284 ? -7.622 0.321 -10.528 1.00 96.56 284 GLU A C 1
ATOM 2150 O O . GLU A 1 284 ? -7.115 1.084 -9.699 1.00 96.56 284 GLU A O 1
ATOM 2155 N N . VAL A 1 285 ? -7.431 -1.006 -10.478 1.00 97.56 285 VAL A N 1
ATOM 2156 C CA . VAL A 1 285 ? -6.585 -1.674 -9.469 1.00 97.56 285 VAL A CA 1
ATOM 2157 C C . VAL A 1 285 ? -5.149 -1.160 -9.550 1.00 97.56 285 VAL A C 1
ATOM 2159 O O . VAL A 1 285 ? -4.627 -0.648 -8.557 1.00 97.56 285 VAL A O 1
ATOM 2162 N N . LEU A 1 286 ? -4.510 -1.233 -10.723 1.00 98.00 286 LEU A N 1
ATOM 2163 C CA . LEU A 1 286 ? -3.113 -0.813 -10.889 1.00 98.00 286 LEU A CA 1
ATOM 2164 C C . LEU A 1 286 ? -2.948 0.699 -10.711 1.00 98.00 286 LEU A C 1
ATOM 2166 O O . LEU A 1 286 ? -1.990 1.164 -10.082 1.00 98.00 286 LEU A O 1
ATOM 2170 N N . ALA A 1 287 ? -3.929 1.472 -11.173 1.00 94.81 287 ALA A N 1
ATOM 2171 C CA . ALA A 1 287 ? -3.939 2.911 -10.998 1.00 94.81 287 ALA A CA 1
ATOM 2172 C C . ALA A 1 287 ? -4.088 3.335 -9.527 1.00 94.81 287 ALA A C 1
ATOM 2174 O O . ALA A 1 287 ? -3.628 4.420 -9.152 1.00 94.81 287 ALA A O 1
ATOM 2175 N N . SER A 1 288 ? -4.636 2.472 -8.661 1.00 92.06 288 SER A N 1
ATOM 2176 C CA . SER A 1 288 ? -4.795 2.736 -7.227 1.00 92.06 288 SER A CA 1
ATOM 2177 C C . SER A 1 288 ? -3.485 2.717 -6.419 1.00 92.06 288 SER A C 1
ATOM 2179 O O . SER A 1 288 ? -3.396 3.469 -5.448 1.00 92.06 288 SER A O 1
ATOM 2181 N N . PHE A 1 289 ? -2.424 2.023 -6.856 1.00 93.31 289 PHE A N 1
ATOM 2182 C CA . PHE A 1 289 ? -1.145 1.925 -6.120 1.00 93.31 289 PHE A CA 1
ATOM 2183 C C . PHE A 1 289 ? -0.434 3.271 -5.900 1.00 93.31 289 PHE A C 1
ATOM 2185 O O . PHE A 1 289 ? -0.431 4.137 -6.778 1.00 93.31 289 PHE A O 1
ATOM 2192 N N . ASP A 1 290 ? 0.201 3.441 -4.740 1.00 89.50 290 ASP A N 1
ATOM 2193 C CA . ASP A 1 290 ? 0.868 4.676 -4.303 1.00 89.50 290 ASP A CA 1
ATOM 2194 C C . ASP A 1 290 ? 2.259 4.888 -4.926 1.00 89.50 290 ASP A C 1
ATOM 2196 O O . ASP A 1 290 ? 2.602 6.022 -5.255 1.00 89.50 290 ASP A O 1
ATOM 2200 N N . PHE A 1 291 ? 3.021 3.814 -5.162 1.00 93.31 291 PHE A N 1
ATOM 2201 C CA . PHE A 1 291 ? 4.263 3.851 -5.945 1.00 93.31 291 PHE A CA 1
ATOM 2202 C C . PHE A 1 291 ? 4.042 3.432 -7.397 1.00 93.31 291 PHE A C 1
ATOM 2204 O O . PHE A 1 291 ? 3.113 2.688 -7.720 1.00 93.31 291 PHE A O 1
ATOM 2211 N N . ASP A 1 292 ? 4.939 3.888 -8.269 1.00 95.50 292 ASP A N 1
ATOM 2212 C CA . ASP A 1 292 ? 4.926 3.592 -9.698 1.00 95.50 292 ASP A CA 1
ATOM 2213 C C . ASP A 1 292 ? 5.326 2.140 -9.968 1.00 95.50 292 ASP A C 1
ATOM 2215 O O . ASP A 1 292 ? 4.562 1.416 -10.598 1.00 95.50 292 ASP A O 1
ATOM 2219 N N . GLN A 1 293 ? 6.464 1.664 -9.441 1.00 94.75 293 GLN A N 1
ATOM 2220 C CA . GLN A 1 293 ? 6.965 0.307 -9.725 1.00 94.75 293 GLN A CA 1
ATOM 2221 C C . GLN A 1 293 ? 6.051 -0.833 -9.237 1.00 94.75 293 GLN A C 1
ATOM 2223 O O . GLN A 1 293 ? 6.316 -1.994 -9.536 1.00 94.75 293 GLN A O 1
ATOM 2228 N N . THR A 1 294 ? 5.008 -0.524 -8.462 1.00 95.12 294 THR A N 1
ATOM 2229 C CA . THR A 1 294 ? 4.003 -1.474 -7.961 1.00 95.12 294 THR A CA 1
ATOM 2230 C C . THR A 1 294 ? 2.671 -1.416 -8.706 1.00 95.12 294 THR A C 1
ATOM 2232 O O . THR A 1 294 ? 1.799 -2.223 -8.414 1.00 95.12 294 THR A O 1
ATOM 2235 N N . ALA A 1 295 ? 2.494 -0.514 -9.676 1.00 97.38 295 ALA A N 1
ATOM 2236 C CA . ALA A 1 295 ? 1.312 -0.470 -10.542 1.00 97.38 295 ALA A CA 1
ATOM 2237 C C . ALA A 1 295 ? 1.380 -1.571 -11.626 1.00 97.38 295 ALA A C 1
ATOM 2239 O O . ALA A 1 295 ? 1.380 -1.295 -12.825 1.00 97.38 295 ALA A O 1
ATOM 2240 N N . ILE A 1 296 ? 1.516 -2.820 -11.172 1.00 98.25 296 ILE A N 1
ATOM 2241 C CA . ILE A 1 296 ? 1.761 -4.046 -11.940 1.00 98.25 296 ILE A CA 1
ATOM 2242 C C . ILE A 1 296 ? 0.895 -5.161 -11.343 1.00 98.25 296 ILE A C 1
ATOM 2244 O O . ILE A 1 296 ? 0.847 -5.289 -10.118 1.00 98.25 296 ILE A O 1
ATOM 2248 N N . GLY A 1 297 ? 0.256 -5.983 -12.175 1.00 98.44 297 GLY A N 1
ATOM 2249 C CA . GLY A 1 297 ? -0.521 -7.138 -11.727 1.00 98.44 297 GLY A CA 1
ATOM 2250 C C . GLY A 1 297 ? -0.648 -8.240 -12.772 1.00 98.44 297 GLY A C 1
ATOM 2251 O O . GLY A 1 297 ? -0.377 -8.021 -13.944 1.00 98.44 297 GLY A O 1
ATOM 2252 N N . PHE A 1 298 ? -1.026 -9.430 -12.322 1.00 98.69 298 PHE A N 1
ATOM 2253 C CA . PHE A 1 298 ? -1.104 -10.671 -13.083 1.00 98.69 298 PHE A CA 1
ATOM 2254 C C . PHE A 1 298 ? -2.512 -11.264 -12.967 1.00 98.69 298 PHE A C 1
ATOM 2256 O O . PHE A 1 298 ? -3.015 -11.450 -11.854 1.00 98.69 298 PHE A O 1
ATOM 2263 N N . ASP A 1 299 ? -3.138 -11.549 -14.109 1.00 97.88 299 ASP A N 1
ATOM 2264 C CA . ASP A 1 299 ? -4.513 -12.067 -14.221 1.00 97.88 299 ASP A CA 1
ATOM 2265 C C . ASP A 1 299 ? -4.576 -13.575 -14.525 1.00 97.88 299 ASP A C 1
ATOM 2267 O O . ASP A 1 299 ? -5.550 -14.072 -15.082 1.00 97.88 299 ASP A O 1
ATOM 2271 N N . GLY A 1 300 ? -3.507 -14.310 -14.211 1.00 97.44 300 GLY A N 1
ATOM 2272 C CA . GLY A 1 300 ? -3.363 -15.723 -14.565 1.00 97.44 300 GLY A CA 1
ATOM 2273 C C . GLY A 1 300 ? -2.864 -15.950 -15.995 1.00 97.44 300 GLY A C 1
ATOM 2274 O O . GLY A 1 300 ? -2.217 -16.967 -16.243 1.00 97.44 300 GLY A O 1
ATOM 2275 N N . SER A 1 301 ? -3.082 -14.999 -16.911 1.00 97.25 301 SER A N 1
ATOM 2276 C CA . SER A 1 301 ? -2.688 -15.098 -18.321 1.00 97.25 301 SER A CA 1
ATOM 2277 C C . SER A 1 301 ? -1.570 -14.127 -18.716 1.00 97.25 301 SER A C 1
ATOM 2279 O O . SER A 1 301 ? -0.605 -14.549 -19.344 1.00 97.25 301 SER A O 1
ATOM 2281 N N . GLU A 1 302 ? -1.643 -12.863 -18.298 1.00 97.75 302 GLU A N 1
ATOM 2282 C CA . GLU A 1 302 ? -0.752 -11.769 -18.702 1.00 97.75 302 GLU A CA 1
ATOM 2283 C C . GLU A 1 302 ? -0.381 -10.897 -17.492 1.00 97.75 302 GLU A C 1
ATOM 2285 O O . GLU A 1 302 ? -1.141 -10.762 -16.527 1.00 97.75 302 GLU A O 1
ATOM 2290 N N . VAL A 1 303 ? 0.809 -10.290 -17.534 1.00 98.44 303 VAL A N 1
ATOM 2291 C CA . VAL A 1 303 ? 1.226 -9.273 -16.564 1.00 98.44 303 VAL A CA 1
ATOM 2292 C C . VAL A 1 303 ? 0.950 -7.886 -17.132 1.00 98.44 303 VAL A C 1
ATOM 2294 O O . VAL A 1 303 ? 1.678 -7.376 -17.986 1.00 98.44 303 VAL A O 1
ATOM 2297 N N . TRP A 1 304 ? -0.086 -7.248 -16.605 1.00 98.19 304 TRP A N 1
ATOM 2298 C CA . TRP A 1 304 ? -0.448 -5.874 -16.912 1.00 98.19 304 TRP A CA 1
ATOM 2299 C C . TRP A 1 304 ? 0.362 -4.886 -16.072 1.00 98.19 304 TRP A C 1
ATOM 2301 O O . TRP A 1 304 ? 0.599 -5.095 -14.881 1.00 98.19 304 TRP A O 1
ATOM 2311 N N . MET A 1 305 ? 0.760 -3.771 -16.678 1.00 97.12 305 MET A N 1
ATOM 2312 C CA . MET A 1 305 ? 1.457 -2.672 -16.011 1.00 97.12 305 MET A CA 1
ATOM 2313 C C . MET A 1 305 ? 0.855 -1.337 -16.425 1.00 97.12 305 MET A C 1
ATOM 2315 O O . MET A 1 305 ? 0.565 -1.105 -17.598 1.00 97.12 305 MET A O 1
ATOM 2319 N N . GLU A 1 306 ? 0.729 -0.403 -15.491 1.00 95.19 306 GLU A N 1
ATOM 2320 C CA . GLU A 1 306 ? 0.463 0.981 -15.865 1.00 95.19 306 GLU A CA 1
ATOM 2321 C C . GLU A 1 306 ? 1.742 1.641 -16.411 1.00 95.19 306 GLU A C 1
ATOM 2323 O O . GLU A 1 306 ? 2.860 1.301 -16.018 1.00 95.19 306 GLU A O 1
ATOM 2328 N N . MET A 1 307 ? 1.610 2.622 -17.307 1.00 91.00 307 MET A N 1
ATOM 2329 C CA . MET A 1 307 ? 2.758 3.225 -18.002 1.00 91.00 307 MET A CA 1
ATOM 2330 C C . MET A 1 307 ? 3.781 3.872 -17.051 1.00 91.00 307 MET A C 1
ATOM 2332 O O . MET A 1 307 ? 4.982 3.850 -17.328 1.00 91.00 307 MET A O 1
ATOM 2336 N N . ARG A 1 308 ? 3.350 4.392 -15.890 1.00 92.38 308 ARG A N 1
ATOM 2337 C CA . ARG A 1 308 ? 4.283 4.885 -14.860 1.00 92.38 308 ARG A CA 1
ATOM 2338 C C . ARG A 1 308 ? 5.109 3.760 -14.229 1.00 92.38 308 ARG A C 1
ATOM 2340 O O . ARG A 1 308 ? 6.271 3.992 -13.905 1.00 92.38 308 ARG A O 1
ATOM 2347 N N . ALA A 1 309 ? 4.564 2.546 -14.131 1.00 94.56 309 ALA A N 1
ATOM 2348 C CA . ALA A 1 309 ? 5.302 1.372 -13.678 1.00 94.56 309 ALA A CA 1
ATOM 2349 C C . ALA A 1 309 ? 6.415 1.025 -14.665 1.00 94.56 309 ALA A C 1
ATOM 2351 O O . ALA A 1 309 ? 7.566 0.935 -14.253 1.00 94.56 309 ALA A O 1
ATOM 2352 N N . VAL A 1 310 ? 6.105 0.947 -15.966 1.00 91.38 310 VAL A N 1
ATOM 2353 C CA . VAL A 1 310 ? 7.099 0.711 -17.033 1.00 91.38 310 VAL A CA 1
ATOM 2354 C C . VAL A 1 310 ? 8.215 1.762 -16.982 1.00 91.38 310 VAL A C 1
ATOM 2356 O O . VAL A 1 310 ? 9.398 1.416 -16.978 1.00 91.38 310 VAL A O 1
ATOM 2359 N N . ARG A 1 311 ? 7.862 3.048 -16.827 1.00 90.38 311 ARG A N 1
ATOM 2360 C CA . ARG A 1 311 ? 8.829 4.137 -16.596 1.00 90.38 311 ARG A CA 1
ATOM 2361 C C . ARG A 1 311 ? 9.716 3.869 -15.376 1.00 90.38 311 ARG A C 1
ATOM 2363 O O . ARG A 1 311 ? 10.934 3.978 -15.492 1.00 90.38 311 ARG A O 1
ATOM 2370 N N . ALA A 1 312 ? 9.136 3.517 -14.228 1.00 92.31 312 ALA A N 1
ATOM 2371 C CA . ALA A 1 312 ? 9.882 3.245 -13.000 1.00 92.31 312 ALA A CA 1
ATOM 2372 C C . ALA A 1 312 ? 10.770 1.991 -13.110 1.00 92.31 312 ALA A C 1
ATOM 2374 O O . ALA A 1 312 ? 11.898 2.003 -12.611 1.00 92.31 312 ALA A O 1
ATOM 2375 N N . LEU A 1 313 ? 10.318 0.945 -13.814 1.00 90.25 313 LEU A N 1
ATOM 2376 C CA . LEU A 1 313 ? 11.121 -0.243 -14.112 1.00 90.25 313 LEU A CA 1
ATOM 2377 C C . LEU A 1 313 ? 12.342 0.110 -14.967 1.00 90.25 313 LEU A C 1
ATOM 2379 O O . LEU A 1 313 ? 13.426 -0.382 -14.678 1.00 90.25 313 LEU A O 1
ATOM 2383 N N . ILE A 1 314 ? 12.214 1.014 -15.942 1.00 86.62 314 ILE A N 1
ATOM 2384 C CA . ILE A 1 314 ? 13.335 1.462 -16.785 1.00 86.62 314 ILE A CA 1
ATOM 2385 C C . ILE A 1 314 ? 14.270 2.423 -16.027 1.00 86.62 314 ILE A C 1
ATOM 2387 O O . ILE A 1 314 ? 15.488 2.248 -16.045 1.00 86.62 314 ILE A O 1
ATOM 2391 N N . CYS A 1 315 ? 13.739 3.440 -15.341 1.00 88.56 315 CYS A N 1
ATOM 2392 C CA . CYS A 1 315 ? 14.558 4.532 -14.798 1.00 88.56 315 CYS A CA 1
ATOM 2393 C C . CYS A 1 315 ? 15.055 4.299 -13.359 1.00 88.56 315 CYS A C 1
ATOM 2395 O O . CYS A 1 315 ? 16.108 4.817 -12.989 1.00 88.56 315 CYS A O 1
ATOM 2397 N N . GLY A 1 316 ? 14.341 3.499 -12.555 1.00 92.38 316 GLY A N 1
ATOM 2398 C CA . GLY A 1 316 ? 14.652 3.234 -11.141 1.00 92.38 316 GLY A CA 1
ATOM 2399 C C . GLY A 1 316 ? 14.055 4.218 -10.137 1.00 92.38 316 GLY A C 1
ATOM 2400 O O . GLY A 1 3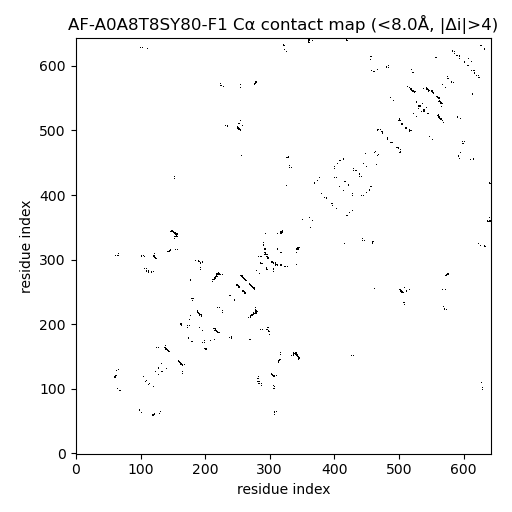16 ? 14.503 4.242 -8.993 1.00 92.38 316 GLY A O 1
ATOM 2401 N N . TYR A 1 317 ? 13.068 5.026 -10.535 1.00 94.06 317 TYR A N 1
ATOM 2402 C CA . TYR A 1 317 ? 12.454 6.039 -9.674 1.00 94.06 317 TYR A CA 1
ATOM 2403 C C . TYR A 1 317 ? 10.928 6.039 -9.790 1.00 94.06 317 TYR A C 1
ATOM 2405 O O . TYR A 1 317 ? 10.389 6.055 -10.897 1.00 94.06 317 TYR A O 1
ATOM 2413 N N . SER A 1 318 ? 10.246 6.115 -8.647 1.00 94.69 318 SER A N 1
ATOM 2414 C CA . SER A 1 318 ? 8.855 6.577 -8.581 1.00 94.69 318 SER A CA 1
ATOM 2415 C C . SER A 1 318 ? 8.809 8.107 -8.601 1.00 94.69 318 SER A C 1
ATOM 2417 O O . SER A 1 318 ? 9.663 8.771 -8.007 1.00 94.69 318 SER A O 1
ATOM 2419 N N . PHE A 1 319 ? 7.816 8.686 -9.274 1.00 92.50 319 PHE A N 1
ATOM 2420 C CA . PHE A 1 319 ? 7.649 10.141 -9.334 1.00 92.50 319 PHE A CA 1
ATOM 2421 C C . PHE A 1 319 ? 6.775 10.627 -8.172 1.00 92.50 319 PHE A C 1
ATOM 2423 O O . PHE A 1 319 ? 5.716 10.061 -7.909 1.00 92.50 319 PHE A O 1
ATOM 2430 N N . ILE A 1 320 ? 7.199 11.691 -7.485 1.00 92.12 320 ILE A N 1
ATOM 2431 C CA . ILE A 1 320 ? 6.426 12.262 -6.375 1.00 92.12 320 ILE A CA 1
ATOM 2432 C C . ILE A 1 320 ? 5.181 12.968 -6.930 1.00 92.12 320 ILE A C 1
ATOM 2434 O O . ILE A 1 320 ? 5.289 13.915 -7.706 1.00 92.12 320 ILE A O 1
ATOM 2438 N N . THR A 1 321 ? 4.013 12.498 -6.495 1.00 89.69 321 THR A N 1
ATOM 2439 C CA . THR A 1 321 ? 2.675 13.036 -6.796 1.00 89.69 321 THR A CA 1
ATOM 2440 C C . THR A 1 321 ? 1.973 13.417 -5.495 1.00 89.69 321 THR A C 1
ATOM 2442 O O . THR A 1 321 ? 2.300 12.886 -4.426 1.00 89.69 321 THR A O 1
ATOM 2445 N N . ALA A 1 322 ? 0.976 14.301 -5.554 1.00 87.69 322 ALA A N 1
ATOM 2446 C CA . ALA A 1 322 ? 0.189 14.641 -4.370 1.00 87.69 322 ALA A CA 1
ATOM 2447 C C . ALA A 1 322 ? -0.573 13.421 -3.833 1.00 87.69 322 ALA A C 1
ATOM 2449 O O . ALA A 1 322 ? -0.756 13.296 -2.622 1.00 87.69 322 ALA A O 1
ATOM 2450 N N . LYS A 1 323 ? -0.948 12.482 -4.714 1.00 86.88 323 LYS A N 1
ATOM 2451 C CA . LYS A 1 323 ? -1.443 11.156 -4.328 1.00 86.88 323 LYS A CA 1
ATOM 2452 C C . LYS A 1 323 ? -0.451 10.415 -3.424 1.00 86.88 323 LYS A C 1
ATOM 2454 O O . LYS A 1 323 ? -0.828 10.052 -2.315 1.00 86.88 323 LYS A O 1
ATOM 2459 N N . MET A 1 324 ? 0.799 10.223 -3.860 1.00 88.50 324 MET A N 1
ATOM 2460 C CA . MET A 1 324 ? 1.815 9.491 -3.087 1.00 88.50 324 MET A CA 1
ATOM 2461 C C . MET A 1 324 ? 1.974 10.076 -1.678 1.00 88.50 324 MET A C 1
ATOM 2463 O O . MET A 1 324 ? 1.870 9.343 -0.698 1.00 88.50 324 MET A O 1
ATOM 2467 N N . LEU A 1 325 ? 2.140 11.398 -1.572 1.00 86.38 325 LEU A N 1
ATOM 2468 C CA . LEU A 1 325 ? 2.302 12.110 -0.296 1.00 86.38 325 LEU A CA 1
ATOM 2469 C C . LEU A 1 325 ? 1.100 11.956 0.658 1.00 86.38 325 LEU A C 1
ATOM 2471 O O . LEU A 1 325 ? 1.256 12.097 1.868 1.00 86.38 325 LEU A O 1
ATOM 2475 N N . ARG A 1 326 ? -0.094 11.667 0.122 1.00 81.06 326 ARG A N 1
ATOM 2476 C CA . ARG A 1 326 ? -1.351 11.487 0.872 1.00 81.06 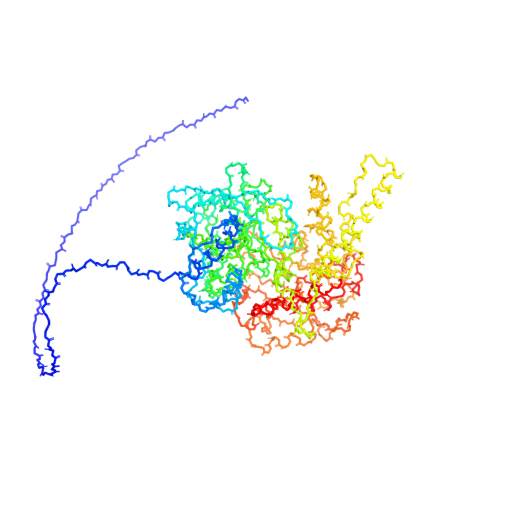326 ARG A CA 1
ATOM 2477 C C . ARG A 1 326 ? -1.689 10.037 1.204 1.00 81.06 326 ARG A C 1
ATOM 2479 O O . ARG A 1 326 ? -2.522 9.823 2.079 1.00 81.06 326 ARG A O 1
ATOM 2486 N N . SER A 1 327 ? -1.110 9.064 0.498 1.00 77.69 327 SER A N 1
ATOM 2487 C CA . SER A 1 327 ? -1.492 7.647 0.598 1.00 77.69 327 SER A CA 1
ATOM 2488 C C . SER A 1 327 ? -0.352 6.693 0.962 1.00 77.69 327 SER A C 1
ATOM 2490 O O . SER A 1 327 ? -0.609 5.504 1.128 1.00 77.69 327 SER A O 1
ATOM 2492 N N . THR A 1 328 ? 0.892 7.173 1.056 1.00 83.88 328 THR A N 1
ATOM 2493 C CA . THR A 1 328 ? 2.054 6.353 1.432 1.00 83.88 328 THR A CA 1
ATOM 2494 C C . THR A 1 328 ? 2.498 6.575 2.878 1.00 83.88 328 THR A C 1
ATOM 2496 O O . THR A 1 328 ? 2.116 7.558 3.512 1.00 83.88 328 THR A O 1
ATOM 2499 N N . SER A 1 329 ? 3.336 5.668 3.386 1.00 82.06 329 SER A N 1
ATOM 2500 C CA . SER A 1 329 ? 3.971 5.763 4.704 1.00 82.06 329 SER A CA 1
ATOM 2501 C C . SER A 1 329 ? 5.502 5.879 4.566 1.00 82.06 329 SER A C 1
ATOM 2503 O O . SER A 1 329 ? 6.080 5.378 3.593 1.00 82.06 329 SER A O 1
ATOM 2505 N N . PRO A 1 330 ? 6.205 6.479 5.547 1.00 85.44 330 PRO A N 1
ATOM 2506 C CA . PRO A 1 330 ? 7.671 6.484 5.594 1.00 85.44 330 PRO A CA 1
ATOM 2507 C C . PRO A 1 330 ? 8.279 5.074 5.518 1.00 85.44 330 PRO A C 1
ATOM 2509 O O . PRO A 1 330 ? 9.319 4.875 4.886 1.00 85.44 330 PRO A O 1
ATOM 2512 N N . ALA A 1 331 ? 7.607 4.080 6.111 1.00 84.25 331 ALA A N 1
ATOM 2513 C CA . ALA A 1 331 ? 8.025 2.682 6.072 1.00 84.25 331 ALA A CA 1
ATOM 2514 C C . ALA A 1 331 ? 7.944 2.105 4.650 1.00 84.25 331 ALA A C 1
ATOM 2516 O O . ALA A 1 331 ? 8.880 1.427 4.220 1.00 84.25 331 ALA A O 1
ATOM 2517 N N . ARG A 1 332 ? 6.895 2.428 3.876 1.00 85.94 332 ARG A N 1
ATOM 2518 C CA . ARG A 1 332 ? 6.801 2.036 2.458 1.00 85.94 332 ARG A CA 1
ATOM 2519 C C . ARG A 1 332 ? 7.896 2.673 1.613 1.00 85.94 332 ARG A C 1
ATOM 2521 O O . ARG A 1 332 ? 8.497 1.967 0.808 1.00 85.94 332 ARG A O 1
ATOM 2528 N N . ILE A 1 333 ? 8.202 3.958 1.821 1.00 92.00 333 ILE A N 1
ATOM 2529 C CA . ILE A 1 333 ? 9.312 4.629 1.122 1.00 92.00 333 ILE A CA 1
ATOM 2530 C C . ILE A 1 333 ? 10.601 3.836 1.350 1.00 92.00 333 ILE A C 1
ATOM 2532 O O . ILE A 1 333 ? 11.169 3.314 0.396 1.00 92.00 333 ILE A O 1
ATOM 2536 N N . VAL A 1 334 ? 10.990 3.607 2.607 1.00 91.38 334 VAL A N 1
ATOM 2537 C CA . VAL A 1 334 ? 12.195 2.831 2.955 1.00 91.38 334 VAL A CA 1
ATOM 2538 C C . VAL A 1 334 ? 12.147 1.384 2.424 1.00 91.38 334 VAL A C 1
ATOM 2540 O O . VAL A 1 334 ? 13.171 0.857 1.972 1.00 91.38 334 VAL A O 1
ATOM 2543 N N . LYS A 1 335 ? 10.971 0.738 2.413 1.00 87.69 335 LYS A N 1
ATOM 2544 C CA . LYS A 1 335 ? 10.735 -0.606 1.843 1.00 87.69 335 LYS A CA 1
ATOM 2545 C C . LYS A 1 335 ? 10.997 -0.658 0.335 1.00 87.69 335 LYS A C 1
ATOM 2547 O O . LYS A 1 335 ? 11.509 -1.672 -0.133 1.00 87.69 335 LYS A O 1
ATOM 2552 N N . TYR A 1 336 ? 10.699 0.397 -0.427 1.00 91.56 336 TYR A N 1
ATOM 2553 C CA . TYR A 1 336 ? 10.993 0.447 -1.867 1.00 91.56 336 TYR A CA 1
ATOM 2554 C C . TYR A 1 336 ? 12.390 0.991 -2.187 1.00 91.56 336 TYR A C 1
ATOM 2556 O O . TYR A 1 336 ? 13.047 0.447 -3.077 1.00 91.56 336 TYR A O 1
ATOM 2564 N N . THR A 1 337 ? 12.915 1.913 -1.376 1.00 93.81 337 THR A N 1
ATOM 2565 C CA . THR A 1 337 ? 14.329 2.317 -1.395 1.00 93.81 337 THR A CA 1
ATOM 2566 C C . THR A 1 337 ? 15.248 1.111 -1.262 1.00 93.81 337 THR A C 1
ATOM 2568 O O . THR A 1 337 ? 16.111 0.878 -2.103 1.00 93.81 337 THR A O 1
ATOM 2571 N N . THR A 1 338 ? 15.024 0.271 -0.250 1.00 90.81 338 THR A N 1
ATOM 2572 C CA . THR A 1 338 ? 15.818 -0.951 -0.028 1.00 90.81 338 THR A CA 1
ATOM 2573 C C . THR A 1 338 ? 15.597 -2.041 -1.083 1.00 90.81 338 THR A C 1
ATOM 2575 O O . THR A 1 338 ? 16.432 -2.935 -1.207 1.00 90.81 338 THR A O 1
ATOM 2578 N N . ARG A 1 339 ? 14.534 -1.942 -1.895 1.00 89.19 339 ARG A N 1
ATOM 2579 C CA . ARG A 1 339 ? 14.306 -2.757 -3.105 1.00 89.19 339 ARG A CA 1
ATOM 2580 C C . ARG A 1 339 ? 14.939 -2.150 -4.371 1.00 89.19 339 ARG A C 1
ATOM 2582 O O . ARG A 1 339 ? 14.824 -2.744 -5.439 1.00 89.19 339 ARG A O 1
ATOM 2589 N N . GLY A 1 340 ? 15.635 -1.016 -4.260 1.00 91.69 340 GLY A N 1
ATOM 2590 C CA . GLY A 1 340 ? 16.398 -0.393 -5.346 1.00 91.69 340 GLY A CA 1
ATOM 2591 C C . GLY A 1 340 ? 15.640 0.648 -6.175 1.00 91.69 340 GLY A C 1
ATOM 2592 O O . GLY A 1 340 ? 16.030 0.883 -7.319 1.00 91.69 340 GLY A O 1
ATOM 2593 N N . TYR A 1 341 ? 14.586 1.258 -5.621 1.00 94.19 341 TYR A N 1
ATOM 2594 C CA . TYR A 1 341 ? 13.808 2.325 -6.262 1.00 94.19 341 TYR A CA 1
ATOM 2595 C C . TYR A 1 341 ? 13.909 3.635 -5.482 1.00 94.19 341 TYR A C 1
ATOM 2597 O O . TYR A 1 341 ? 13.543 3.684 -4.311 1.00 94.19 341 TYR A O 1
ATOM 2605 N N . GLY A 1 342 ? 14.377 4.695 -6.139 1.00 96.38 342 GLY A N 1
ATOM 2606 C CA . GLY A 1 342 ? 14.418 6.041 -5.572 1.00 96.38 342 GLY A CA 1
ATOM 2607 C C . GLY A 1 342 ? 13.119 6.816 -5.791 1.00 96.38 342 GLY A C 1
ATOM 2608 O O . GLY A 1 342 ? 12.163 6.337 -6.409 1.00 96.38 342 GLY A O 1
ATOM 2609 N N . LEU A 1 343 ? 13.114 8.064 -5.333 1.00 96.44 343 LEU A N 1
ATOM 2610 C CA . LEU A 1 343 ? 12.063 9.043 -5.591 1.00 96.44 343 LEU A CA 1
ATOM 2611 C C . LEU A 1 343 ? 12.610 10.231 -6.383 1.00 96.44 343 LEU A C 1
ATOM 2613 O O . LEU A 1 343 ? 13.761 10.637 -6.203 1.00 96.44 343 LEU A O 1
ATOM 2617 N N . VAL A 1 344 ? 11.785 10.792 -7.269 1.00 92.44 344 VAL A N 1
ATOM 2618 C CA . VAL A 1 344 ? 12.120 12.011 -8.017 1.00 92.44 344 VAL A CA 1
ATOM 2619 C C . VAL A 1 344 ? 11.010 13.057 -7.925 1.00 92.44 344 VAL A C 1
ATOM 2621 O O . VAL A 1 344 ? 9.849 12.793 -8.242 1.00 92.44 344 VAL A O 1
ATOM 2624 N N . LEU A 1 345 ? 11.387 14.268 -7.514 1.00 90.00 345 LEU A N 1
ATOM 2625 C CA . LEU A 1 345 ? 10.562 15.470 -7.599 1.00 90.00 345 LEU A CA 1
ATOM 2626 C C . LEU A 1 345 ? 10.885 16.204 -8.906 1.00 90.00 345 LEU A C 1
ATOM 2628 O O . LEU A 1 345 ? 12.041 16.555 -9.159 1.00 90.00 345 LEU A O 1
ATOM 2632 N N . ARG A 1 346 ? 9.869 16.474 -9.731 1.00 82.25 346 ARG A N 1
ATOM 2633 C CA . ARG A 1 346 ? 10.035 17.266 -10.958 1.00 82.25 346 ARG A CA 1
ATOM 2634 C C . ARG A 1 346 ? 9.918 18.758 -10.656 1.00 82.25 346 ARG A C 1
ATOM 2636 O O . ARG A 1 346 ? 8.936 19.209 -10.082 1.00 82.25 346 ARG A O 1
ATOM 2643 N N . THR A 1 347 ? 10.927 19.509 -11.085 1.00 71.88 347 THR A N 1
ATOM 2644 C CA . THR A 1 347 ? 11.006 20.978 -11.008 1.00 71.88 347 THR A CA 1
ATOM 2645 C C . THR A 1 347 ? 10.561 21.662 -12.310 1.00 71.88 347 THR A C 1
ATOM 2647 O O . THR A 1 347 ? 10.486 22.889 -12.387 1.00 71.88 347 THR A O 1
ATOM 2650 N N . ASP A 1 348 ? 10.256 20.880 -13.346 1.00 60.75 348 ASP A N 1
ATOM 2651 C CA . ASP A 1 348 ? 9.863 21.368 -14.667 1.00 60.75 348 ASP A CA 1
ATOM 2652 C C . ASP A 1 348 ? 8.483 22.047 -14.591 1.00 60.75 348 ASP A C 1
ATOM 2654 O O . ASP A 1 348 ? 7.539 21.499 -14.023 1.00 60.75 348 ASP A O 1
ATOM 2658 N N . GLY A 1 349 ? 8.345 23.258 -15.140 1.00 56.03 349 GLY A N 1
ATOM 2659 C CA . GLY A 1 349 ? 7.109 24.045 -14.998 1.00 56.03 349 GLY A CA 1
ATOM 2660 C C . GLY A 1 349 ? 6.897 24.670 -13.607 1.00 56.03 349 GLY A C 1
ATOM 2661 O O . GLY A 1 349 ? 5.825 25.219 -13.337 1.00 56.03 349 GLY A O 1
ATOM 2662 N N . MET A 1 350 ? 7.911 24.632 -12.730 1.00 58.22 350 MET A N 1
ATOM 2663 C CA . MET A 1 350 ? 7.988 25.487 -11.532 1.00 58.22 350 MET A CA 1
ATOM 2664 C C . MET A 1 350 ? 8.623 26.858 -11.813 1.00 58.22 350 MET A C 1
ATOM 2666 O O . MET A 1 350 ? 8.639 27.729 -10.948 1.00 58.22 350 MET A O 1
ATOM 2670 N N . GLN A 1 351 ? 9.113 27.079 -13.034 1.00 49.47 351 GLN A N 1
ATOM 2671 C CA . GLN A 1 351 ? 9.467 28.400 -13.544 1.00 49.47 351 GLN A CA 1
ATOM 2672 C C . GLN A 1 351 ? 8.290 28.947 -14.363 1.00 49.47 351 GLN A C 1
ATOM 2674 O O . GLN A 1 351 ? 8.042 28.493 -15.477 1.00 49.47 351 GLN A O 1
ATOM 2679 N N . SER A 1 352 ? 7.565 29.924 -13.816 1.00 44.88 352 SER A N 1
ATOM 2680 C CA . SER A 1 352 ? 6.644 30.768 -14.584 1.00 44.88 352 SER A CA 1
ATOM 2681 C C . SER A 1 352 ? 6.689 32.188 -14.036 1.00 44.88 352 SER A C 1
ATOM 2683 O O . SER A 1 352 ? 6.185 32.468 -12.951 1.00 44.88 352 SER A O 1
ATOM 2685 N N . VAL A 1 353 ? 7.326 33.086 -14.785 1.00 46.88 353 VAL A N 1
ATOM 2686 C CA . VAL A 1 353 ? 7.626 34.472 -14.375 1.00 46.88 353 VAL A CA 1
ATOM 2687 C C . VAL A 1 353 ? 6.402 35.399 -14.532 1.00 46.88 353 VAL A C 1
ATOM 2689 O O . VAL A 1 353 ? 6.455 36.569 -14.171 1.00 46.88 353 VAL A O 1
ATOM 2692 N N . HIS A 1 354 ? 5.272 34.890 -15.040 1.00 45.38 354 HIS A N 1
ATOM 2693 C CA . HIS A 1 354 ? 4.195 35.716 -15.607 1.00 45.38 354 HIS A CA 1
ATOM 2694 C C . HIS A 1 354 ? 2.802 35.549 -14.967 1.00 45.38 354 HIS A C 1
ATOM 2696 O O . HIS A 1 354 ? 1.812 35.960 -15.565 1.00 45.38 354 HIS A O 1
ATOM 2702 N N . ASN A 1 355 ? 2.687 34.989 -13.755 1.00 46.06 355 ASN A N 1
ATOM 2703 C CA . ASN A 1 355 ? 1.441 35.078 -12.977 1.00 46.06 355 ASN A CA 1
ATOM 2704 C C . ASN A 1 355 ? 1.701 35.105 -11.453 1.00 46.06 355 ASN A C 1
ATOM 2706 O O . ASN A 1 355 ? 1.853 34.038 -10.852 1.00 46.06 355 ASN A O 1
ATOM 2710 N N . PRO A 1 356 ? 1.702 36.293 -10.812 1.00 45.25 356 PRO A N 1
ATOM 2711 C CA . PRO A 1 356 ? 1.951 36.437 -9.373 1.00 45.25 356 PRO A CA 1
ATOM 2712 C C . PRO A 1 356 ? 0.972 35.677 -8.464 1.00 45.25 356 PRO A C 1
ATOM 2714 O O . PRO A 1 356 ? 1.334 35.313 -7.352 1.00 45.25 356 PRO A O 1
ATOM 2717 N N . ALA A 1 357 ? -0.256 35.406 -8.922 1.00 45.66 357 ALA A N 1
ATOM 2718 C CA . ALA A 1 357 ? -1.287 34.739 -8.121 1.00 45.66 357 ALA A CA 1
ATOM 2719 C C . ALA A 1 357 ? -1.213 33.197 -8.157 1.00 45.66 357 ALA A C 1
ATOM 2721 O O . ALA A 1 357 ? -1.992 32.532 -7.478 1.00 45.66 357 ALA A O 1
ATOM 2722 N N . ALA A 1 358 ? -0.307 32.615 -8.954 1.00 50.06 358 ALA A N 1
ATOM 2723 C CA . ALA A 1 358 ? -0.216 31.166 -9.186 1.00 50.06 358 ALA A CA 1
ATOM 2724 C C . ALA A 1 358 ? 1.179 30.566 -8.902 1.00 50.06 358 ALA A C 1
ATOM 2726 O O . ALA A 1 358 ? 1.428 29.391 -9.194 1.00 50.06 358 ALA A O 1
ATOM 2727 N N . GLN A 1 359 ? 2.105 31.363 -8.364 1.00 59.91 359 GLN A N 1
ATOM 2728 C CA . GLN A 1 359 ? 3.490 30.963 -8.123 1.00 59.91 359 GLN A CA 1
ATOM 2729 C C . GLN A 1 359 ? 3.630 30.169 -6.815 1.00 59.91 359 GLN A C 1
ATOM 2731 O O . GLN A 1 359 ? 3.604 30.720 -5.719 1.00 59.91 359 GLN A O 1
ATOM 2736 N N . GLY A 1 360 ? 3.832 28.854 -6.950 1.00 62.44 360 GLY A N 1
ATOM 2737 C CA . GLY A 1 360 ? 4.514 28.065 -5.919 1.00 62.44 360 GLY A CA 1
ATOM 2738 C C . GLY A 1 360 ? 6.002 28.447 -5.822 1.00 62.44 360 GLY A C 1
ATOM 2739 O O . GLY A 1 360 ? 6.479 29.248 -6.632 1.00 62.44 360 GLY A O 1
ATOM 2740 N N . PRO A 1 361 ? 6.760 27.876 -4.871 1.00 69.62 361 PRO A N 1
ATOM 2741 C CA . PRO A 1 361 ? 8.155 28.250 -4.660 1.00 69.62 361 PRO A CA 1
ATOM 2742 C C . PRO A 1 361 ? 9.012 27.991 -5.903 1.00 69.62 361 PRO A C 1
ATOM 2744 O O . PRO A 1 361 ? 8.895 26.963 -6.573 1.00 69.62 361 PRO A O 1
ATOM 2747 N N . SER A 1 362 ? 9.909 28.933 -6.183 1.00 79.06 362 SER A N 1
ATOM 2748 C CA . SER A 1 362 ? 10.913 28.803 -7.235 1.00 79.06 362 SER A CA 1
ATOM 2749 C C . SER A 1 362 ? 11.921 27.694 -6.918 1.00 79.06 362 SER A C 1
ATOM 2751 O O . SER A 1 362 ? 12.143 27.335 -5.760 1.00 79.06 362 SER A O 1
ATOM 2753 N N . VAL A 1 363 ? 12.618 27.200 -7.946 1.00 81.81 363 VAL A N 1
ATOM 2754 C CA . VAL A 1 363 ? 13.669 26.177 -7.789 1.00 81.81 363 VAL A CA 1
ATOM 2755 C C . VAL A 1 363 ? 14.745 26.607 -6.778 1.00 81.81 363 VAL A C 1
ATOM 2757 O O . VAL A 1 363 ? 15.219 25.774 -6.012 1.00 81.81 363 VAL A O 1
ATOM 2760 N N . GLY A 1 364 ? 15.079 27.902 -6.705 1.00 82.81 364 GLY A N 1
ATOM 2761 C CA . GLY A 1 364 ? 16.020 28.431 -5.710 1.00 82.81 364 GLY A CA 1
ATOM 2762 C C . GLY A 1 364 ? 15.510 28.325 -4.268 1.00 82.81 364 GLY A C 1
ATOM 2763 O O . GLY A 1 364 ? 16.266 27.933 -3.385 1.00 82.81 364 GLY A O 1
ATOM 2764 N N . GLN A 1 365 ? 14.221 28.592 -4.029 1.00 85.75 365 GLN A N 1
ATOM 2765 C CA . GLN A 1 365 ? 13.599 28.436 -2.705 1.00 85.75 365 GLN A CA 1
ATOM 2766 C C . GLN A 1 365 ? 13.500 26.960 -2.290 1.00 85.75 365 GLN A C 1
ATOM 2768 O O . GLN A 1 365 ? 13.740 26.637 -1.131 1.00 85.75 365 GLN A O 1
ATOM 2773 N N . ILE A 1 366 ? 13.218 26.059 -3.238 1.00 87.00 366 ILE A N 1
ATOM 2774 C CA . ILE A 1 366 ? 13.210 24.605 -2.998 1.00 87.00 366 ILE A CA 1
ATOM 2775 C C . ILE A 1 366 ? 14.615 24.122 -2.605 1.00 87.00 366 ILE A C 1
ATOM 2777 O O . ILE A 1 366 ? 14.763 23.384 -1.635 1.00 87.00 366 ILE A O 1
ATOM 2781 N N . VAL A 1 367 ? 15.660 24.569 -3.311 1.00 88.00 367 VAL A N 1
ATOM 2782 C CA . VAL A 1 367 ? 17.057 24.237 -2.974 1.00 88.00 367 VAL A CA 1
ATOM 2783 C C . VAL A 1 367 ? 17.462 24.806 -1.609 1.00 88.00 367 VAL A C 1
ATOM 2785 O O . VAL A 1 367 ? 18.089 24.092 -0.830 1.00 88.00 367 VAL A O 1
ATOM 2788 N N . LEU A 1 368 ? 17.068 26.043 -1.282 1.00 90.06 368 LEU A N 1
ATOM 2789 C CA . LEU A 1 368 ? 17.345 26.649 0.025 1.00 90.06 368 LEU A CA 1
ATOM 2790 C C . LEU A 1 368 ? 16.678 25.868 1.169 1.00 90.06 368 LEU A C 1
ATOM 2792 O O . LEU A 1 368 ? 17.359 25.472 2.109 1.00 90.06 368 LEU A O 1
ATOM 2796 N N . CYS A 1 369 ? 15.383 25.562 1.052 1.00 90.38 369 CYS A N 1
ATOM 2797 C CA . CYS A 1 369 ? 14.649 24.772 2.044 1.00 90.38 369 CYS A CA 1
ATOM 2798 C C . CYS A 1 369 ? 15.262 23.368 2.230 1.00 90.38 369 CYS A C 1
ATOM 2800 O O . CYS A 1 369 ? 15.422 22.893 3.356 1.00 90.38 369 CYS A O 1
ATOM 2802 N N . ALA A 1 370 ? 15.684 22.721 1.137 1.00 91.62 370 ALA A N 1
ATOM 2803 C CA . ALA A 1 370 ? 16.377 21.437 1.203 1.00 91.62 370 ALA A CA 1
ATOM 2804 C C . ALA A 1 370 ? 17.732 21.534 1.934 1.00 91.62 370 ALA A C 1
ATOM 2806 O O . ALA A 1 370 ? 18.061 20.656 2.734 1.00 91.62 370 ALA A O 1
ATOM 2807 N N . GLN A 1 371 ? 18.497 22.606 1.700 1.00 93.31 371 GLN A N 1
ATOM 2808 C CA . GLN A 1 371 ? 19.766 22.870 2.383 1.00 93.31 371 GLN A CA 1
ATOM 2809 C C . GLN A 1 371 ? 19.560 23.133 3.884 1.00 93.31 371 GLN A C 1
ATOM 2811 O O . GLN A 1 371 ? 20.262 22.553 4.711 1.00 93.31 371 GLN A O 1
ATOM 2816 N N . GLU A 1 372 ? 18.566 23.943 4.256 1.00 93.31 372 GLU A N 1
ATOM 2817 C CA . GLU A 1 372 ? 18.219 24.234 5.655 1.00 93.31 372 GLU A CA 1
ATOM 2818 C C . GLU A 1 372 ? 17.807 22.969 6.425 1.00 93.31 372 GLU A C 1
ATOM 2820 O O . GLU A 1 372 ? 18.266 22.747 7.554 1.00 93.31 372 GLU A O 1
ATOM 2825 N N . ALA A 1 373 ? 16.995 22.108 5.801 1.00 92.50 373 ALA A N 1
ATOM 2826 C CA . ALA A 1 373 ? 16.607 20.810 6.346 1.00 92.50 373 ALA A CA 1
ATOM 2827 C C . ALA A 1 373 ? 17.814 19.866 6.501 1.00 92.50 373 ALA A C 1
ATOM 2829 O O . ALA A 1 373 ? 17.983 19.252 7.559 1.00 92.50 373 ALA A O 1
ATOM 2830 N N . TYR A 1 374 ? 18.694 19.792 5.497 1.00 93.75 374 TYR A N 1
ATOM 2831 C CA . TYR A 1 374 ? 19.920 18.992 5.557 1.00 93.75 374 TYR A CA 1
ATOM 2832 C C . TYR A 1 374 ? 20.861 19.468 6.675 1.00 93.75 374 TYR A C 1
ATOM 2834 O O . TYR A 1 374 ? 21.331 18.665 7.484 1.00 93.75 374 TYR A O 1
ATOM 2842 N N . ASP A 1 375 ? 21.091 20.778 6.799 1.00 94.06 375 ASP A N 1
ATOM 2843 C CA . ASP A 1 375 ? 21.960 21.330 7.841 1.00 94.06 375 ASP A CA 1
ATOM 2844 C C . ASP A 1 375 ? 21.354 21.210 9.250 1.00 94.06 375 ASP A C 1
ATOM 2846 O O . ASP A 1 375 ? 22.094 21.077 10.228 1.00 94.06 375 ASP A O 1
ATOM 2850 N N . LYS A 1 376 ? 20.019 21.185 9.386 1.00 92.19 376 LYS A N 1
ATOM 2851 C CA . LYS A 1 376 ? 19.337 20.851 10.650 1.00 92.19 376 LYS A CA 1
ATOM 2852 C C . LYS A 1 376 ? 19.660 19.421 11.095 1.00 92.19 376 LYS A C 1
ATOM 2854 O O . LYS A 1 376 ? 20.046 19.222 12.247 1.00 92.19 376 LYS A O 1
ATOM 2859 N N . VAL A 1 377 ? 19.559 18.449 10.187 1.00 94.00 377 VAL A N 1
ATOM 2860 C CA . VAL A 1 377 ? 19.887 17.038 10.464 1.00 94.00 377 VAL A CA 1
ATOM 2861 C C . VAL A 1 377 ? 21.382 16.855 10.725 1.00 94.00 377 VAL A C 1
ATOM 2863 O O . VAL A 1 377 ? 21.763 16.179 11.682 1.00 94.00 377 VAL A O 1
ATOM 2866 N N . ARG A 1 378 ? 22.238 17.516 9.940 1.00 93.62 378 ARG A N 1
ATOM 2867 C CA . ARG A 1 378 ? 23.693 17.505 10.133 1.00 93.62 378 ARG A CA 1
ATOM 2868 C C . ARG A 1 378 ? 24.091 18.005 11.521 1.00 93.62 378 ARG A C 1
ATOM 2870 O O . ARG A 1 378 ? 24.842 17.315 12.204 1.00 93.62 378 ARG A O 1
ATOM 2877 N N . ARG A 1 379 ? 23.557 19.152 11.966 1.00 93.38 379 ARG A N 1
ATOM 2878 C CA . ARG A 1 379 ? 23.807 19.686 13.319 1.00 93.38 379 ARG A CA 1
ATOM 2879 C C . ARG A 1 379 ? 23.407 18.687 14.406 1.00 93.38 379 ARG A C 1
ATOM 2881 O O . ARG A 1 379 ? 24.213 18.423 15.291 1.00 93.38 379 ARG A O 1
ATOM 2888 N N . LEU A 1 380 ? 22.218 18.086 14.306 1.00 92.12 380 LEU A N 1
ATOM 2889 C CA . LEU A 1 380 ? 21.733 17.080 15.263 1.00 92.12 380 LEU A CA 1
ATOM 2890 C C . LEU A 1 380 ? 22.698 15.883 15.376 1.00 92.12 380 LEU A C 1
ATOM 2892 O O . LEU A 1 380 ? 23.088 15.479 16.473 1.00 92.12 380 LEU A O 1
ATOM 2896 N N . ILE A 1 381 ? 23.135 15.363 14.228 1.00 91.50 381 ILE A N 1
ATOM 2897 C CA . ILE A 1 381 ? 24.063 14.234 14.122 1.00 91.50 381 ILE A CA 1
ATOM 2898 C C . ILE A 1 381 ? 25.457 14.582 14.655 1.00 91.50 381 ILE A C 1
ATOM 2900 O O . ILE A 1 381 ? 26.057 13.767 15.358 1.00 91.50 381 ILE A O 1
ATOM 2904 N N . ASP A 1 382 ? 25.983 15.768 14.348 1.00 91.56 382 ASP A N 1
ATOM 2905 C CA . ASP A 1 382 ? 27.313 16.184 14.799 1.00 91.56 382 ASP A CA 1
ATOM 2906 C C . ASP A 1 382 ? 27.330 16.500 16.308 1.00 91.56 382 ASP A C 1
ATOM 2908 O O . ASP A 1 382 ? 28.276 16.104 16.992 1.00 91.56 382 ASP A O 1
ATOM 2912 N N . THR A 1 383 ? 26.253 17.056 16.878 1.00 91.38 383 THR A N 1
ATOM 2913 C CA . THR A 1 383 ? 26.070 17.151 18.340 1.00 91.38 383 THR A CA 1
ATOM 2914 C C . THR A 1 383 ? 26.009 15.767 18.999 1.00 91.38 383 THR A C 1
ATOM 2916 O O . THR A 1 383 ? 26.670 15.542 20.013 1.00 91.38 383 THR A O 1
ATOM 2919 N N . ALA A 1 384 ? 25.292 14.800 18.416 1.00 89.94 384 ALA A N 1
ATOM 2920 C CA . ALA A 1 384 ? 25.256 13.429 18.933 1.00 89.94 384 ALA A CA 1
ATOM 2921 C C . ALA A 1 384 ? 26.630 12.728 18.849 1.00 89.94 384 ALA A C 1
ATOM 2923 O O . ALA A 1 384 ? 27.035 12.037 19.784 1.00 89.94 384 ALA A O 1
ATOM 2924 N N . ARG A 1 385 ? 27.397 12.951 17.771 1.00 89.69 385 ARG A N 1
ATOM 2925 C CA . ARG A 1 385 ? 28.790 12.474 17.630 1.00 89.69 385 ARG A CA 1
ATOM 2926 C C . ARG A 1 385 ? 29.713 13.080 18.693 1.00 89.69 385 ARG A C 1
ATOM 2928 O O . ARG A 1 385 ? 30.537 12.356 19.251 1.00 89.69 385 ARG A O 1
ATOM 2935 N N . GLN A 1 386 ? 29.575 14.378 18.976 1.00 89.19 386 GLN A N 1
ATOM 2936 C CA . GLN A 1 386 ? 30.339 15.079 20.015 1.00 89.19 386 GLN A CA 1
ATOM 2937 C C . GLN A 1 386 ? 30.022 14.529 21.408 1.00 89.19 386 GLN A C 1
ATOM 2939 O O . GLN A 1 386 ? 30.951 14.158 22.125 1.00 89.19 386 GLN A O 1
ATOM 2944 N N . LYS A 1 387 ? 28.736 14.383 21.756 1.00 87.56 387 LYS A N 1
ATOM 2945 C CA . LYS A 1 387 ? 28.325 13.794 23.036 1.00 87.56 387 LYS A CA 1
ATOM 2946 C C . LYS A 1 387 ? 28.864 12.369 23.200 1.00 87.56 387 LYS A C 1
ATOM 2948 O O . LYS A 1 387 ? 29.538 12.092 24.183 1.00 87.56 387 LYS A O 1
ATOM 2953 N N . ASN A 1 388 ? 28.688 11.495 22.205 1.00 87.69 388 ASN A N 1
ATOM 2954 C CA . ASN A 1 388 ? 29.216 10.126 22.268 1.00 87.69 388 ASN A CA 1
ATOM 2955 C C . ASN A 1 388 ? 30.751 10.079 22.439 1.00 87.69 388 ASN A C 1
ATOM 2957 O O . ASN A 1 388 ? 31.278 9.101 22.966 1.00 87.69 388 ASN A O 1
ATOM 2961 N N . ALA A 1 389 ? 31.482 11.106 21.986 1.00 86.00 389 ALA A N 1
ATOM 2962 C CA . ALA A 1 389 ? 32.924 11.219 22.198 1.00 86.00 389 ALA A CA 1
ATOM 2963 C C . ALA A 1 389 ? 33.293 11.739 23.603 1.00 86.00 389 ALA A C 1
ATOM 2965 O O . ALA A 1 389 ? 34.314 11.306 24.136 1.00 86.00 389 ALA A O 1
ATOM 2966 N N . GLN A 1 390 ? 32.477 12.617 24.200 1.00 88.06 390 GLN A N 1
ATOM 2967 C CA . GLN A 1 390 ? 32.603 13.066 25.596 1.00 88.06 390 GLN A CA 1
ATOM 2968 C C . GLN A 1 390 ? 32.279 11.929 26.577 1.00 88.06 390 GLN A C 1
ATOM 2970 O O . GLN A 1 390 ? 33.049 11.681 27.499 1.00 88.06 390 GLN A O 1
ATOM 2975 N N . ASP A 1 391 ? 31.218 11.165 26.303 1.00 87.00 391 ASP A N 1
ATOM 2976 C CA . ASP A 1 391 ? 30.780 9.985 27.067 1.00 87.00 391 ASP A CA 1
ATOM 2977 C C . ASP A 1 391 ? 31.732 8.767 26.909 1.00 87.00 391 ASP A C 1
ATOM 2979 O O . ASP A 1 391 ? 31.430 7.660 27.357 1.00 87.00 391 ASP A O 1
ATOM 2983 N N . GLY A 1 392 ? 32.879 8.926 26.231 1.00 82.44 392 GLY A N 1
ATOM 2984 C CA . GLY A 1 392 ? 33.905 7.887 26.073 1.00 82.44 392 GLY A CA 1
ATOM 2985 C C . GLY A 1 392 ? 33.494 6.676 25.219 1.00 82.44 392 GLY A C 1
ATOM 2986 O O . GLY A 1 392 ? 34.186 5.654 25.223 1.00 82.44 392 GLY A O 1
ATOM 2987 N N . LEU A 1 393 ? 32.383 6.751 24.479 1.00 77.50 393 LEU A N 1
ATOM 2988 C CA . LEU A 1 393 ? 31.814 5.598 23.782 1.00 77.50 393 LEU A CA 1
ATOM 2989 C C . LEU A 1 393 ? 32.704 5.144 22.616 1.00 77.50 393 LEU A C 1
ATOM 2991 O O . LEU A 1 393 ? 32.986 5.893 21.677 1.00 77.50 393 LEU A O 1
ATOM 2995 N N . ARG A 1 394 ? 33.075 3.853 22.626 1.00 69.81 394 ARG A N 1
ATOM 2996 C CA . ARG A 1 394 ? 33.885 3.206 21.571 1.00 69.81 394 ARG A CA 1
ATOM 2997 C C . ARG A 1 394 ? 33.290 3.374 20.166 1.00 69.81 394 ARG A C 1
ATOM 2999 O O . ARG A 1 394 ? 34.029 3.422 19.187 1.00 69.81 394 ARG A O 1
ATOM 3006 N N . LEU A 1 395 ? 31.963 3.467 20.060 1.00 67.25 395 LEU A N 1
ATOM 3007 C CA . LEU A 1 395 ? 31.241 3.715 18.813 1.00 67.25 395 LEU A CA 1
ATOM 3008 C C . LEU A 1 395 ? 30.675 5.142 18.802 1.00 67.25 395 LEU A C 1
ATOM 3010 O O . LEU A 1 395 ? 29.562 5.390 19.255 1.00 67.25 395 LEU A O 1
ATOM 3014 N N . ARG A 1 396 ? 31.406 6.079 18.188 1.00 74.88 396 ARG A N 1
ATOM 3015 C CA . ARG A 1 396 ? 30.981 7.484 17.985 1.00 74.88 396 ARG A CA 1
ATOM 3016 C C . ARG A 1 396 ? 29.849 7.665 16.951 1.00 74.88 396 ARG A C 1
ATOM 3018 O O . ARG A 1 396 ? 29.714 8.731 16.359 1.00 74.88 396 ARG A O 1
ATOM 3025 N N . ARG A 1 397 ? 29.062 6.621 16.666 1.00 82.06 397 ARG A N 1
ATOM 3026 C CA . ARG A 1 397 ? 27.940 6.663 15.712 1.00 82.06 397 ARG A CA 1
ATOM 3027 C C . ARG A 1 397 ? 26.642 6.969 16.473 1.00 82.06 397 ARG A C 1
ATOM 3029 O O . ARG A 1 397 ? 26.397 6.294 17.471 1.00 82.06 397 ARG A O 1
ATOM 3036 N N . PRO A 1 398 ? 25.811 7.928 16.028 1.00 85.62 398 PRO A N 1
ATOM 3037 C CA . PRO A 1 398 ? 24.488 8.128 16.608 1.00 85.62 398 PRO A CA 1
ATOM 3038 C C . PRO A 1 398 ? 23.580 6.908 16.417 1.00 85.62 398 PRO A C 1
ATOM 3040 O O . PRO A 1 398 ? 23.661 6.210 15.405 1.00 85.62 398 PRO A O 1
ATOM 3043 N N . ASN A 1 399 ? 22.699 6.698 17.391 1.00 88.06 399 ASN A N 1
ATOM 3044 C CA . ASN A 1 399 ? 21.586 5.755 17.343 1.00 88.06 399 ASN A CA 1
ATOM 3045 C C . ASN A 1 399 ? 20.499 6.337 16.415 1.00 88.06 399 ASN A C 1
ATOM 3047 O O . ASN A 1 399 ? 19.903 7.366 16.735 1.00 88.06 399 ASN A O 1
ATOM 3051 N N . MET A 1 400 ? 20.288 5.739 15.241 1.00 89.12 400 MET A N 1
ATOM 3052 C CA . MET A 1 400 ? 19.364 6.256 14.219 1.00 89.12 400 MET A CA 1
ATOM 3053 C C . MET A 1 400 ? 17.899 6.267 14.670 1.00 89.12 400 MET A C 1
ATOM 3055 O O . MET A 1 400 ? 17.145 7.137 14.240 1.00 89.12 400 MET A O 1
ATOM 3059 N N . ALA A 1 401 ? 17.501 5.362 15.567 1.00 83.88 401 ALA A N 1
ATOM 3060 C CA . ALA A 1 401 ? 16.177 5.360 16.183 1.00 83.88 401 ALA A CA 1
ATOM 3061 C C . ALA A 1 401 ? 15.963 6.617 17.048 1.00 83.88 401 ALA A C 1
ATOM 3063 O O . ALA A 1 401 ? 14.974 7.337 16.900 1.00 83.88 401 ALA A O 1
ATOM 3064 N N . HIS A 1 402 ? 16.946 6.950 17.888 1.00 85.12 402 HIS A N 1
ATOM 3065 C CA . HIS A 1 402 ? 16.948 8.174 18.685 1.00 85.12 402 HIS A CA 1
ATOM 3066 C C . HIS A 1 402 ? 17.007 9.437 17.813 1.00 85.12 402 HIS A C 1
ATOM 3068 O O . HIS A 1 402 ? 16.277 10.385 18.088 1.00 85.12 402 HIS A O 1
ATOM 3074 N N . MET A 1 403 ? 17.800 9.444 16.733 1.00 89.25 403 MET A N 1
ATOM 3075 C CA . MET A 1 403 ? 17.830 10.566 15.781 1.00 89.25 403 MET A CA 1
ATOM 3076 C C . MET A 1 403 ? 16.473 10.775 15.092 1.00 89.25 403 MET A C 1
ATOM 3078 O O . MET A 1 403 ? 16.026 11.915 14.997 1.00 89.25 403 MET A O 1
ATOM 3082 N N . LEU A 1 404 ? 15.786 9.702 14.673 1.00 87.19 404 LEU A N 1
ATOM 3083 C CA . LEU A 1 404 ? 14.427 9.777 14.117 1.00 87.19 404 LEU A CA 1
ATOM 3084 C C . LEU A 1 404 ? 13.445 10.371 15.135 1.00 87.19 404 LEU A C 1
ATOM 3086 O O . LEU A 1 404 ? 12.678 11.271 14.798 1.00 87.19 404 LEU A O 1
ATOM 3090 N N . SER A 1 405 ? 13.499 9.910 16.388 1.00 81.06 405 SER A N 1
ATOM 3091 C CA . SER A 1 405 ? 12.649 10.416 17.471 1.00 81.06 405 SER A CA 1
ATOM 3092 C C . SER A 1 405 ? 12.918 11.890 17.799 1.00 81.06 405 SER A C 1
ATOM 3094 O O . SER A 1 405 ? 11.970 12.653 17.976 1.00 81.06 405 SER A O 1
ATOM 3096 N N . GLN A 1 406 ? 14.186 12.309 17.876 1.00 84.19 406 GLN A N 1
ATOM 3097 C CA . GLN A 1 406 ? 14.560 13.700 18.152 1.00 84.19 406 GLN A CA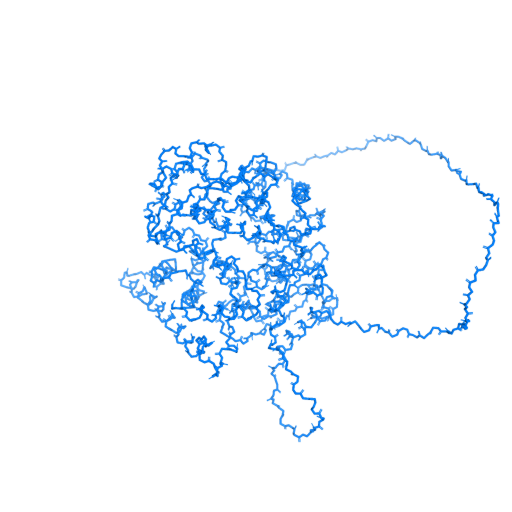 1
ATOM 3098 C C . GLN A 1 406 ? 14.173 14.630 17.004 1.00 84.19 406 GLN A C 1
ATOM 3100 O O . GLN A 1 406 ? 13.606 15.694 17.238 1.00 84.19 406 GLN A O 1
ATOM 3105 N N . LEU A 1 407 ? 14.453 14.236 15.761 1.00 86.31 407 LEU A N 1
ATOM 3106 C CA . LEU A 1 407 ? 14.146 15.048 14.590 1.00 86.31 407 LEU A CA 1
ATOM 3107 C C . LEU A 1 407 ? 12.628 15.243 14.427 1.00 86.31 407 LEU A C 1
ATOM 3109 O O . LEU A 1 407 ? 12.201 16.376 14.218 1.00 86.31 407 LEU A O 1
ATOM 3113 N N . ARG A 1 408 ? 11.830 14.186 14.658 1.00 79.38 408 ARG A N 1
ATOM 3114 C CA . ARG A 1 408 ? 10.358 14.247 14.700 1.00 79.38 408 ARG A CA 1
ATOM 3115 C C . ARG A 1 408 ? 9.845 15.181 15.805 1.00 79.38 408 ARG A C 1
ATOM 3117 O O . ARG A 1 408 ? 8.921 15.944 15.560 1.00 79.38 408 ARG A O 1
ATOM 3124 N N . TYR A 1 409 ? 10.444 15.159 17.001 1.00 77.50 409 TYR A N 1
ATOM 3125 C CA . TYR A 1 409 ? 10.094 16.085 18.094 1.00 77.50 409 TYR A CA 1
ATOM 3126 C C . TYR A 1 409 ? 10.432 17.551 17.759 1.00 77.50 409 TYR A C 1
ATOM 3128 O O . TYR A 1 409 ? 9.726 18.470 18.162 1.00 77.50 409 TYR A O 1
ATOM 3136 N N . LEU A 1 410 ? 11.493 17.782 16.981 1.00 81.75 410 LEU A N 1
ATOM 3137 C CA . LEU A 1 410 ? 11.905 19.106 16.501 1.00 81.75 410 LEU A CA 1
ATOM 3138 C C . LEU A 1 410 ? 11.121 19.574 15.255 1.00 81.75 410 LEU A C 1
ATOM 3140 O O . LEU A 1 410 ? 11.573 20.499 14.567 1.00 81.75 410 LEU A O 1
ATOM 3144 N N . GLN A 1 411 ? 9.997 18.936 14.915 1.00 78.75 411 GLN A N 1
ATOM 3145 C CA . GLN A 1 411 ? 9.191 19.210 13.721 1.00 78.75 411 GLN A CA 1
ATOM 3146 C C . GLN A 1 411 ? 7.692 19.273 14.036 1.00 78.75 411 GLN A C 1
ATOM 3148 O O . GLN A 1 411 ? 7.214 18.750 15.038 1.00 78.75 411 GLN A O 1
ATOM 3153 N N . ASN A 1 412 ? 6.951 19.959 13.166 1.00 71.88 412 ASN A N 1
ATOM 3154 C CA . ASN A 1 412 ? 5.498 20.093 13.237 1.00 71.88 412 ASN A CA 1
ATOM 3155 C C . ASN A 1 412 ? 4.879 19.302 12.077 1.00 71.88 412 ASN A C 1
ATOM 3157 O O . ASN A 1 412 ? 5.362 19.393 10.949 1.00 71.88 412 ASN A O 1
ATOM 3161 N N . GLY A 1 413 ? 3.819 18.536 12.336 1.00 73.50 413 GLY A N 1
ATOM 3162 C CA . GLY A 1 413 ? 3.285 17.576 11.368 1.00 73.50 413 GLY A CA 1
ATOM 3163 C C . GLY A 1 413 ? 4.143 16.311 11.218 1.00 73.50 413 GLY A C 1
ATOM 3164 O O . GLY A 1 413 ? 5.090 16.083 11.966 1.00 73.50 413 GLY A O 1
ATOM 3165 N N . GLY A 1 414 ? 3.775 15.466 10.254 1.00 76.94 414 GLY A N 1
ATOM 3166 C CA . GLY A 1 414 ? 4.513 14.251 9.899 1.00 76.94 414 GLY A CA 1
ATOM 3167 C C . GLY A 1 414 ? 5.597 14.475 8.840 1.00 76.94 414 GLY A C 1
ATOM 3168 O O . GLY A 1 414 ? 5.652 15.541 8.217 1.00 76.94 414 GLY A O 1
ATOM 3169 N N . TRP A 1 415 ? 6.418 13.450 8.579 1.00 85.88 415 TRP A N 1
ATOM 3170 C CA . TRP A 1 415 ? 7.500 13.499 7.585 1.00 85.88 415 TRP A CA 1
ATOM 3171 C C . TRP A 1 415 ? 7.021 13.897 6.187 1.00 85.88 415 TRP A C 1
ATOM 3173 O O . TRP A 1 415 ? 7.724 14.609 5.480 1.00 85.88 415 TRP A O 1
ATOM 3183 N N . LEU A 1 416 ? 5.823 13.459 5.788 1.00 86.75 416 LEU A N 1
ATOM 3184 C CA . LEU A 1 416 ? 5.268 13.734 4.457 1.00 86.75 416 LEU A CA 1
ATOM 3185 C C . LEU A 1 416 ? 4.451 15.035 4.376 1.00 86.75 416 LEU A C 1
ATOM 3187 O O . LEU A 1 416 ? 4.020 15.406 3.288 1.00 86.75 416 LEU A O 1
ATOM 3191 N N . HIS A 1 417 ? 4.223 15.746 5.488 1.00 83.06 417 HIS A N 1
ATOM 3192 C CA . HIS A 1 417 ? 3.302 16.895 5.517 1.00 83.06 417 HIS A CA 1
ATOM 3193 C C . HIS A 1 417 ? 3.883 18.177 4.898 1.00 83.06 417 HIS A C 1
ATOM 3195 O O . HIS A 1 417 ? 3.114 19.009 4.420 1.00 83.06 417 HIS A O 1
ATOM 3201 N N . SER A 1 418 ? 5.209 18.327 4.867 1.00 88.06 418 SER A N 1
ATOM 3202 C CA . SER A 1 418 ? 5.894 19.425 4.177 1.00 88.06 418 SER A CA 1
ATOM 3203 C C . SER A 1 418 ? 7.187 18.949 3.522 1.00 88.06 418 SER A C 1
ATOM 3205 O O . SER A 1 418 ? 7.762 17.929 3.913 1.00 88.06 418 SER A O 1
ATOM 3207 N N . PHE A 1 419 ? 7.657 19.685 2.516 1.00 92.31 419 PHE A N 1
ATOM 3208 C CA . PHE A 1 419 ? 8.913 19.371 1.833 1.00 92.31 419 PHE A CA 1
ATOM 3209 C C . PHE A 1 419 ? 10.127 19.450 2.774 1.00 92.31 419 PHE A C 1
ATOM 3211 O O . PHE A 1 419 ? 10.987 18.570 2.749 1.00 92.31 419 PHE A O 1
ATOM 3218 N N . SER A 1 420 ? 10.141 20.447 3.661 1.00 92.44 420 SER A N 1
ATOM 3219 C CA . SER A 1 420 ? 11.099 20.621 4.763 1.00 92.44 420 SER A CA 1
ATOM 3220 C C . SER A 1 420 ? 11.212 19.360 5.634 1.00 92.44 420 SER A C 1
ATOM 3222 O O . SER A 1 420 ? 12.304 18.806 5.815 1.00 92.44 420 SER A O 1
ATOM 3224 N N . ASN A 1 421 ? 10.074 18.822 6.092 1.00 91.56 421 ASN A N 1
ATOM 3225 C CA . ASN A 1 421 ? 10.038 17.575 6.856 1.00 91.56 421 ASN A CA 1
ATOM 3226 C C . ASN A 1 421 ? 10.532 16.367 6.047 1.00 91.56 421 ASN A C 1
ATOM 3228 O O . ASN A 1 421 ? 11.281 15.535 6.569 1.00 91.56 421 ASN A O 1
ATOM 3232 N N . PHE A 1 422 ? 10.168 16.290 4.768 1.00 93.62 422 PHE A N 1
ATOM 3233 C CA . PHE A 1 422 ? 10.509 15.157 3.916 1.00 93.62 422 PHE A CA 1
ATOM 3234 C C . PHE A 1 422 ? 12.001 15.100 3.553 1.00 93.62 422 PHE A C 1
ATOM 3236 O O . PHE A 1 422 ? 12.609 14.027 3.589 1.00 93.62 422 PHE A O 1
ATOM 3243 N N . ILE A 1 423 ? 12.630 16.247 3.272 1.00 95.19 423 ILE A N 1
ATOM 3244 C CA . ILE A 1 423 ? 14.080 16.311 3.048 1.00 95.19 423 ILE A CA 1
ATOM 3245 C C . ILE A 1 423 ? 14.851 16.012 4.337 1.00 95.19 423 ILE A C 1
ATOM 3247 O O . ILE A 1 423 ? 15.869 15.325 4.278 1.00 95.19 423 ILE A O 1
ATOM 3251 N N . ALA A 1 424 ? 14.355 16.427 5.506 1.00 94.50 424 ALA A N 1
ATOM 3252 C CA . ALA A 1 424 ? 14.964 16.045 6.779 1.00 94.50 424 ALA A CA 1
ATOM 3253 C C . ALA A 1 424 ? 14.921 14.515 7.003 1.00 94.50 424 ALA A C 1
ATOM 3255 O O . ALA A 1 424 ? 15.923 13.918 7.403 1.00 94.50 424 ALA A O 1
ATOM 3256 N N . PHE A 1 425 ? 13.803 13.857 6.667 1.00 94.12 425 PHE A N 1
ATOM 3257 C CA . PHE A 1 425 ? 13.695 12.393 6.693 1.00 94.12 425 PHE A CA 1
ATOM 3258 C C . PHE A 1 425 ? 14.691 11.721 5.726 1.00 94.12 425 PHE A C 1
ATOM 3260 O O . PHE A 1 425 ? 15.387 10.782 6.119 1.00 94.12 425 PHE A O 1
ATOM 3267 N N . SER A 1 426 ? 14.831 12.238 4.495 1.00 95.75 426 SER A N 1
ATOM 3268 C CA . SER A 1 426 ? 15.837 11.748 3.535 1.00 95.75 426 SER A CA 1
ATOM 3269 C C . SER A 1 426 ? 17.266 11.951 4.031 1.00 95.75 426 SER A C 1
ATOM 3271 O O . SER A 1 426 ? 18.050 11.014 3.969 1.00 95.75 426 SER A O 1
ATOM 3273 N N . SER A 1 427 ? 17.604 13.127 4.564 1.00 95.25 427 SER A N 1
ATOM 3274 C CA . SER A 1 427 ? 18.952 13.451 5.050 1.00 95.25 427 SER A CA 1
ATOM 3275 C C . SER A 1 427 ? 19.391 12.528 6.194 1.00 95.25 427 SER A C 1
ATOM 3277 O O . SER A 1 427 ? 20.553 12.119 6.270 1.00 95.25 427 SER A O 1
ATOM 3279 N N . LEU A 1 428 ? 18.457 12.122 7.062 1.00 94.06 428 LEU A N 1
ATOM 3280 C CA . LEU A 1 428 ? 18.753 11.137 8.100 1.00 94.06 428 LEU A CA 1
ATOM 3281 C C . LEU A 1 428 ? 18.884 9.716 7.523 1.00 94.06 428 LEU A C 1
ATOM 3283 O O . LEU A 1 428 ? 19.747 8.954 7.967 1.00 94.06 428 LEU A O 1
ATOM 3287 N N . TRP A 1 429 ? 18.099 9.370 6.498 1.00 95.19 429 TRP A N 1
ATOM 3288 C CA . TRP A 1 429 ? 18.283 8.123 5.751 1.00 95.19 429 TRP A CA 1
ATOM 3289 C C . TRP A 1 429 ? 19.620 8.076 4.995 1.00 95.19 429 TRP A C 1
ATOM 3291 O O . TRP A 1 429 ? 20.276 7.039 5.035 1.00 95.19 429 TRP A O 1
ATOM 3301 N N . ASP A 1 430 ? 20.079 9.176 4.385 1.00 94.06 430 ASP A N 1
ATOM 3302 C CA . ASP A 1 430 ? 21.394 9.273 3.732 1.00 94.06 430 ASP A CA 1
ATOM 3303 C C . ASP A 1 430 ? 22.514 8.861 4.696 1.00 94.06 430 ASP A C 1
ATOM 3305 O O . ASP A 1 430 ? 23.414 8.110 4.330 1.00 94.06 430 ASP A O 1
ATOM 3309 N N . GLN A 1 431 ? 22.424 9.294 5.958 1.00 91.69 431 GLN A N 1
ATOM 3310 C CA . GLN A 1 431 ? 23.385 8.963 7.014 1.00 91.69 431 GLN A CA 1
ATOM 3311 C C . GLN A 1 431 ? 23.206 7.534 7.561 1.00 91.69 431 GLN A C 1
ATOM 3313 O O . GLN A 1 431 ? 24.194 6.884 7.909 1.00 91.69 431 GLN A O 1
ATOM 3318 N N . ALA A 1 432 ? 21.975 7.012 7.616 1.00 92.25 432 ALA A N 1
ATOM 3319 C CA . ALA A 1 432 ? 21.699 5.628 8.011 1.00 92.25 432 ALA A CA 1
ATOM 3320 C C . ALA A 1 432 ? 22.140 4.605 6.947 1.00 92.25 432 ALA A C 1
ATOM 3322 O O . ALA A 1 432 ? 22.640 3.530 7.287 1.00 92.25 432 ALA A O 1
ATOM 3323 N N . ALA A 1 433 ? 22.000 4.945 5.663 1.00 91.75 433 ALA A N 1
ATOM 3324 C CA . ALA A 1 433 ? 22.331 4.101 4.519 1.00 91.75 433 ALA A CA 1
ATOM 3325 C C . ALA A 1 433 ? 23.824 3.740 4.435 1.00 91.75 433 ALA A C 1
ATOM 3327 O O . ALA A 1 433 ? 24.147 2.683 3.891 1.00 91.75 433 ALA A O 1
ATOM 3328 N N . LEU A 1 434 ? 24.710 4.567 5.012 1.00 88.81 434 LEU A N 1
ATOM 3329 C CA . LEU A 1 434 ? 26.171 4.387 5.024 1.00 88.81 434 LEU A CA 1
ATOM 3330 C C . LEU A 1 434 ? 26.652 3.139 5.783 1.00 88.81 434 LEU A C 1
ATOM 3332 O O . LEU A 1 434 ? 27.808 2.744 5.634 1.00 88.81 434 LEU A O 1
ATOM 3336 N N . ALA A 1 435 ? 25.823 2.540 6.645 1.00 89.31 435 ALA A N 1
ATOM 3337 C CA . ALA A 1 435 ? 26.231 1.388 7.440 1.00 89.31 435 ALA A CA 1
ATOM 3338 C C . ALA A 1 435 ? 25.077 0.429 7.739 1.00 89.31 435 ALA A C 1
ATOM 3340 O O . ALA A 1 435 ? 24.063 0.805 8.315 1.00 89.31 435 ALA A O 1
ATOM 3341 N N . ASP A 1 436 ? 25.305 -0.854 7.473 1.00 89.12 436 ASP A N 1
ATOM 3342 C CA . ASP A 1 436 ? 24.358 -1.957 7.662 1.00 89.12 436 ASP A CA 1
ATOM 3343 C C . ASP A 1 436 ? 23.619 -1.985 9.011 1.00 89.12 436 ASP A C 1
ATOM 3345 O O . ASP A 1 436 ? 22.417 -2.247 9.059 1.00 89.12 436 ASP A O 1
ATOM 3349 N N . ALA A 1 437 ? 24.324 -1.699 10.109 1.00 89.12 437 ALA A N 1
ATOM 3350 C CA . ALA A 1 437 ? 23.726 -1.626 11.440 1.00 89.12 437 ALA A CA 1
ATOM 3351 C C . ALA A 1 437 ? 22.760 -0.434 11.562 1.00 89.12 437 ALA A C 1
ATOM 3353 O O . ALA A 1 437 ? 21.600 -0.629 11.913 1.00 89.12 437 ALA A O 1
ATOM 3354 N N . SER A 1 438 ? 23.215 0.767 11.195 1.00 90.75 438 SER A N 1
ATOM 3355 C CA . SER A 1 438 ? 22.428 2.006 11.206 1.00 90.75 438 SER A CA 1
ATOM 3356 C C . SER A 1 438 ? 21.234 1.939 10.247 1.00 90.75 438 SER A C 1
ATOM 3358 O O . SER A 1 438 ? 20.152 2.405 10.589 1.00 90.75 438 SER A O 1
ATOM 3360 N N . ARG A 1 439 ? 21.383 1.273 9.094 1.00 91.38 439 ARG A N 1
ATOM 3361 C CA . ARG A 1 439 ? 20.293 0.987 8.153 1.00 91.38 439 ARG A CA 1
ATOM 3362 C C . ARG A 1 439 ? 19.236 0.071 8.770 1.00 91.38 439 ARG A C 1
ATOM 3364 O O . ARG A 1 439 ? 18.058 0.411 8.736 1.00 91.38 439 ARG A O 1
ATOM 3371 N N . ARG A 1 440 ? 19.629 -1.069 9.358 1.00 88.75 440 ARG A N 1
ATOM 3372 C CA . ARG A 1 440 ? 18.690 -1.980 10.052 1.00 88.75 440 ARG A CA 1
ATOM 3373 C C . ARG A 1 440 ? 17.978 -1.292 11.217 1.00 88.75 440 ARG A C 1
ATOM 3375 O O . ARG A 1 440 ? 16.800 -1.548 11.448 1.00 88.75 440 ARG A O 1
ATOM 3382 N N . GLU A 1 441 ? 18.685 -0.423 11.928 1.00 88.56 441 GLU A N 1
ATOM 3383 C CA . GLU A 1 441 ? 18.148 0.364 13.032 1.00 88.56 441 GLU A CA 1
ATOM 3384 C C . GLU A 1 441 ? 17.106 1.390 12.555 1.00 88.56 441 GLU A C 1
ATOM 3386 O O . GLU A 1 441 ? 15.985 1.392 13.058 1.00 88.56 441 GLU A O 1
ATOM 3391 N N . PHE A 1 442 ? 17.431 2.187 11.530 1.00 89.75 442 PHE A N 1
ATOM 3392 C CA . PHE A 1 442 ? 16.510 3.143 10.908 1.00 89.75 442 PHE A CA 1
ATOM 3393 C C . PHE A 1 442 ? 15.267 2.439 10.345 1.00 89.75 442 PHE A C 1
ATOM 3395 O O . PHE A 1 442 ? 14.149 2.878 10.602 1.00 89.75 442 PHE A O 1
ATOM 3402 N N . ILE A 1 443 ? 15.434 1.309 9.639 1.00 86.44 443 ILE A N 1
ATOM 3403 C CA . ILE A 1 443 ? 14.313 0.491 9.141 1.00 86.44 443 ILE A CA 1
ATOM 3404 C C . ILE A 1 443 ? 13.408 0.059 10.301 1.00 86.44 443 ILE A C 1
ATOM 3406 O O . ILE A 1 443 ? 12.195 0.240 10.221 1.00 86.44 443 ILE A O 1
ATOM 3410 N N . ARG A 1 444 ? 13.978 -0.465 11.397 1.00 81.56 444 ARG A N 1
ATOM 3411 C CA . ARG A 1 444 ? 13.213 -0.901 12.577 1.00 81.56 444 ARG A CA 1
ATOM 3412 C C . ARG A 1 444 ? 12.475 0.258 13.256 1.00 81.56 444 ARG A C 1
ATOM 3414 O O . ARG A 1 444 ? 11.329 0.079 13.648 1.00 81.56 444 ARG A O 1
ATOM 3421 N N . ALA A 1 445 ? 13.105 1.424 13.379 1.00 80.00 445 ALA A N 1
ATOM 3422 C CA . ALA A 1 445 ? 12.495 2.614 13.974 1.00 80.00 445 ALA A CA 1
ATOM 3423 C C . ALA A 1 445 ? 11.433 3.272 13.073 1.00 80.00 445 ALA A C 1
ATOM 3425 O O . ALA A 1 445 ? 10.498 3.887 13.574 1.00 80.00 445 ALA A O 1
ATOM 3426 N N . THR A 1 446 ? 11.548 3.114 11.751 1.00 80.06 446 THR A N 1
ATOM 3427 C CA . THR A 1 446 ? 10.550 3.597 10.781 1.00 80.06 446 THR A CA 1
ATOM 3428 C C . THR A 1 446 ? 9.353 2.648 10.662 1.00 80.06 446 THR A C 1
ATOM 3430 O O . THR A 1 446 ? 8.245 3.105 10.408 1.00 80.06 446 THR A O 1
ATOM 3433 N N . SER A 1 447 ? 9.567 1.339 10.838 1.00 68.19 447 SER A N 1
ATOM 3434 C CA . SER A 1 447 ? 8.561 0.293 10.564 1.00 68.19 447 SER A CA 1
ATOM 3435 C C . SER A 1 447 ? 7.942 -0.338 11.819 1.00 68.19 447 SER A C 1
ATOM 3437 O O . SER A 1 447 ? 7.127 -1.242 11.690 1.00 68.19 447 SER A O 1
ATOM 3439 N N . GLY A 1 448 ? 8.370 0.057 13.021 1.00 57.03 448 GLY A N 1
ATOM 3440 C CA . GLY A 1 448 ? 8.015 -0.604 14.281 1.00 57.03 448 GLY A CA 1
ATOM 3441 C C . GLY A 1 448 ? 7.628 0.367 15.399 1.00 57.03 448 GLY A C 1
ATOM 3442 O O . GLY A 1 448 ? 7.677 1.580 15.225 1.00 57.03 448 GLY A O 1
ATOM 3443 N N . ARG A 1 449 ? 7.271 -0.200 16.562 1.00 48.50 449 ARG A N 1
ATOM 3444 C CA . ARG A 1 449 ? 6.556 0.392 17.724 1.00 48.50 449 ARG A CA 1
ATOM 3445 C C . ARG A 1 449 ? 6.893 1.838 18.180 1.00 48.50 449 ARG A C 1
ATOM 3447 O O . ARG A 1 449 ? 6.090 2.426 18.883 1.00 48.50 449 ARG A O 1
ATOM 3454 N N . GLN A 1 450 ? 7.974 2.502 17.758 1.00 39.06 450 GLN A N 1
ATOM 3455 C CA . GLN A 1 450 ? 8.349 3.856 18.233 1.00 39.06 450 GLN A CA 1
ATOM 3456 C C . GLN A 1 450 ? 7.407 5.025 17.852 1.00 39.06 450 GLN A C 1
ATOM 3458 O O . GLN A 1 450 ? 7.693 6.176 18.181 1.00 39.06 450 GLN A O 1
ATOM 3463 N N . GLY A 1 451 ? 6.242 4.763 17.256 1.00 43.38 451 GLY A N 1
ATOM 3464 C CA . GLY A 1 451 ? 5.133 5.723 17.208 1.00 43.38 451 GLY A CA 1
ATOM 3465 C C . GLY A 1 451 ? 4.436 5.963 18.561 1.00 43.38 451 GLY A C 1
ATOM 3466 O O . GLY A 1 451 ? 3.378 6.591 18.573 1.00 43.38 451 GLY A O 1
ATOM 3467 N N . ASP A 1 452 ? 4.956 5.424 19.671 1.00 36.72 452 ASP A N 1
ATOM 3468 C CA . ASP A 1 452 ? 4.303 5.392 20.992 1.00 36.72 452 ASP A CA 1
ATOM 3469 C C . ASP A 1 452 ? 4.173 6.745 21.712 1.00 36.72 452 ASP A C 1
ATOM 3471 O O . ASP A 1 452 ? 3.251 6.914 22.505 1.00 36.72 452 ASP A O 1
ATOM 3475 N N . TYR A 1 453 ? 5.004 7.737 21.370 1.00 36.00 453 TYR A N 1
ATOM 3476 C CA . TYR A 1 453 ? 4.984 9.078 21.985 1.00 36.00 453 TYR A CA 1
ATOM 3477 C C . TYR A 1 453 ? 4.984 10.231 20.958 1.00 36.00 453 TYR A C 1
ATOM 3479 O O . TYR A 1 453 ? 5.414 11.344 21.257 1.00 36.00 453 TYR A O 1
ATOM 3487 N N . ALA A 1 454 ? 4.532 9.978 19.725 1.00 41.56 454 ALA A N 1
ATOM 3488 C CA . ALA A 1 454 ? 4.486 10.987 18.663 1.00 41.56 454 ALA A CA 1
ATOM 3489 C C . ALA A 1 454 ? 3.136 11.746 18.643 1.00 41.56 454 ALA A C 1
ATOM 3491 O O . ALA A 1 454 ? 2.097 11.093 18.562 1.00 41.56 454 ALA A O 1
ATOM 3492 N N . PRO A 1 455 ? 3.116 13.096 18.622 1.00 38.09 455 PRO A N 1
ATOM 3493 C CA . PRO A 1 455 ? 1.880 13.895 18.610 1.00 38.09 455 PRO A CA 1
ATOM 3494 C C . PRO A 1 455 ? 1.226 14.024 17.219 1.00 38.09 455 PRO A C 1
ATOM 3496 O O . PRO A 1 455 ? 0.264 14.769 17.054 1.00 38.09 455 PRO A O 1
ATOM 3499 N N . PHE A 1 456 ? 1.757 13.348 16.194 1.00 43.84 456 PHE A N 1
ATOM 3500 C CA . PHE A 1 456 ? 1.225 13.386 14.831 1.00 43.84 456 PHE A CA 1
ATOM 3501 C C . PHE A 1 456 ? 1.157 11.993 14.207 1.00 43.84 456 PHE A C 1
ATOM 3503 O O . PHE A 1 456 ? 2.155 11.277 14.115 1.00 43.84 456 PHE A O 1
ATOM 3510 N N . HIS A 1 457 ? -0.041 11.662 13.733 1.00 50.56 457 HIS A N 1
ATOM 3511 C CA . HIS A 1 457 ? -0.383 10.448 13.006 1.00 50.56 457 HIS A CA 1
ATOM 3512 C C . HIS A 1 457 ? -0.155 10.664 11.503 1.00 50.56 457 HIS A C 1
ATOM 3514 O O . HIS A 1 457 ? -0.911 11.373 10.836 1.00 50.56 457 HIS A O 1
ATOM 3520 N N . GLU A 1 458 ? 0.891 10.045 10.964 1.00 53.84 458 GLU A N 1
ATOM 3521 C CA . GLU A 1 458 ? 1.074 9.881 9.517 1.00 53.84 458 GLU A CA 1
ATOM 3522 C C . GLU A 1 458 ? 0.259 8.694 9.011 1.00 53.84 458 GLU A C 1
ATOM 3524 O O . GLU A 1 458 ? -0.102 7.830 9.802 1.00 53.84 458 GLU A O 1
ATOM 3529 N N . CYS A 1 459 ? -0.023 8.661 7.705 1.00 49.25 459 CYS A N 1
ATOM 3530 C CA . CYS A 1 459 ? -0.865 7.673 7.026 1.00 49.25 459 CYS A CA 1
ATOM 3531 C C . CYS A 1 459 ? -0.580 6.231 7.485 1.00 49.25 459 CYS A C 1
ATOM 3533 O O . CYS A 1 459 ? 0.322 5.568 6.966 1.00 49.25 459 CYS A O 1
ATOM 3535 N N . LEU A 1 460 ? -1.357 5.754 8.461 1.00 48.97 460 LEU A N 1
ATOM 3536 C CA . LEU A 1 460 ? -1.255 4.395 8.961 1.00 48.97 460 LEU A CA 1
ATOM 3537 C C . LEU A 1 460 ? -1.787 3.446 7.888 1.00 48.97 460 LEU A C 1
ATOM 3539 O O . LEU A 1 460 ? -2.949 3.504 7.486 1.00 48.97 460 LEU A O 1
ATOM 3543 N N . GLU A 1 461 ? -0.921 2.548 7.432 1.00 49.88 461 GLU A N 1
ATOM 3544 C CA . GLU A 1 461 ? -1.364 1.325 6.776 1.00 49.88 461 GLU A CA 1
ATOM 3545 C C . GLU A 1 461 ? -2.233 0.560 7.788 1.00 49.88 461 GLU A C 1
ATOM 3547 O O . GLU A 1 461 ? -1.813 0.379 8.928 1.00 49.88 461 GLU A O 1
ATOM 3552 N N . TYR A 1 462 ? -3.429 0.093 7.404 1.00 47.09 462 TYR A N 1
ATOM 3553 C CA . TYR A 1 462 ? -4.251 -0.747 8.301 1.00 47.09 462 TYR A CA 1
ATOM 3554 C C . TYR A 1 462 ? -3.477 -2.022 8.711 1.00 47.09 462 TYR A C 1
ATOM 3556 O O . TYR A 1 462 ? -3.653 -2.569 9.793 1.00 47.09 462 TYR A O 1
ATOM 3564 N N . ASP A 1 463 ? -2.536 -2.437 7.860 1.00 47.81 463 ASP A N 1
ATOM 3565 C CA . ASP A 1 463 ? -1.587 -3.530 8.066 1.00 47.81 463 ASP A CA 1
ATOM 3566 C C . ASP A 1 463 ? -0.424 -3.198 9.040 1.00 47.81 463 ASP A C 1
ATOM 3568 O O . ASP A 1 463 ? 0.529 -3.964 9.153 1.00 47.81 463 ASP A O 1
ATOM 3572 N N . HIS A 1 464 ? -0.452 -2.054 9.736 1.00 51.56 464 HIS A N 1
ATOM 3573 C CA . HIS A 1 464 ? 0.569 -1.675 10.719 1.00 51.56 464 HIS A CA 1
ATOM 3574 C C . HIS A 1 464 ? 0.427 -2.496 12.011 1.00 51.56 464 HIS A C 1
ATOM 3576 O O . HIS A 1 464 ? -0.670 -2.674 12.539 1.00 51.56 464 HIS A O 1
ATOM 3582 N N . ASP A 1 465 ? 1.559 -2.902 12.599 1.00 46.88 465 ASP A N 1
ATOM 3583 C CA . ASP A 1 465 ? 1.637 -3.729 13.818 1.00 46.88 465 ASP A CA 1
ATOM 3584 C C . ASP A 1 465 ? 0.812 -3.236 15.028 1.00 46.88 465 ASP A C 1
ATOM 3586 O O . ASP A 1 465 ? 0.542 -4.024 15.925 1.00 46.88 465 ASP A O 1
ATOM 3590 N N . LEU A 1 466 ? 0.360 -1.976 15.071 1.00 47.28 466 LEU A N 1
ATOM 3591 C CA . LEU A 1 466 ? -0.469 -1.447 16.165 1.00 47.28 466 LEU A CA 1
ATOM 3592 C C . LEU A 1 466 ? -1.919 -1.974 16.147 1.00 47.28 466 LEU A C 1
ATOM 3594 O O . LEU A 1 466 ? -2.605 -1.860 17.155 1.00 47.28 466 LEU A O 1
ATOM 3598 N N . LEU A 1 467 ? -2.371 -2.570 15.035 1.00 48.06 467 LEU A N 1
ATOM 3599 C CA . LEU A 1 467 ? -3.656 -3.281 14.915 1.00 48.06 467 LEU A CA 1
ATOM 3600 C C . LEU A 1 467 ? -3.484 -4.814 14.815 1.00 48.06 467 LEU A C 1
ATOM 3602 O O . LEU A 1 467 ? -4.464 -5.538 14.618 1.00 48.06 467 LEU A O 1
ATOM 3606 N N . ARG A 1 468 ? -2.237 -5.313 14.898 1.00 52.22 468 ARG A N 1
ATOM 3607 C CA . ARG A 1 468 ? -1.866 -6.708 14.575 1.00 52.22 468 ARG A CA 1
ATOM 3608 C C . ARG A 1 468 ? -1.018 -7.412 15.637 1.00 52.22 468 ARG A C 1
ATOM 3610 O O . ARG A 1 468 ? -1.128 -8.628 15.778 1.00 52.22 468 ARG A O 1
ATOM 3617 N N . SER A 1 469 ? -0.140 -6.699 16.345 1.00 36.66 469 SER A N 1
ATOM 3618 C CA . SER A 1 469 ? 0.644 -7.265 17.443 1.00 36.66 469 SER A CA 1
ATOM 3619 C C . SER A 1 469 ? -0.165 -7.144 18.723 1.00 36.66 469 SER A C 1
ATOM 3621 O O . SER A 1 469 ? -0.394 -6.025 19.175 1.00 36.66 469 SER A O 1
ATOM 3623 N N . ASP A 1 470 ? -0.554 -8.288 19.280 1.00 44.44 470 ASP A N 1
ATOM 3624 C CA . ASP A 1 470 ? -1.297 -8.379 20.535 1.00 44.44 470 ASP A CA 1
ATOM 3625 C C . ASP A 1 470 ? -2.682 -7.698 20.402 1.00 44.44 470 ASP A C 1
ATOM 3627 O O . ASP A 1 470 ? -2.965 -6.665 21.002 1.00 44.44 470 ASP A O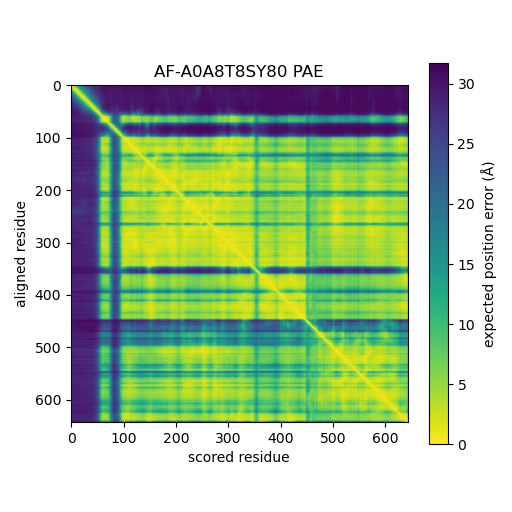 1
ATOM 3631 N N . VAL A 1 471 ? -3.529 -8.272 19.529 1.00 54.12 471 VAL A N 1
ATOM 3632 C CA . VAL A 1 471 ? -4.925 -7.846 19.310 1.00 54.12 471 VAL A CA 1
ATOM 3633 C C . VAL A 1 471 ? -5.671 -7.907 20.640 1.00 54.12 471 VAL A C 1
ATOM 3635 O O . VAL A 1 471 ? -5.959 -9.003 21.120 1.00 54.12 471 VAL A O 1
ATOM 3638 N N . TYR A 1 472 ? -5.988 -6.738 21.203 1.00 60.72 472 TYR A N 1
ATOM 3639 C CA . TYR A 1 472 ? -6.790 -6.632 22.419 1.00 60.72 472 TYR A CA 1
ATOM 3640 C C . TYR A 1 472 ? -8.085 -7.437 22.273 1.00 60.72 472 TYR A C 1
ATOM 3642 O O . TYR A 1 472 ? -8.804 -7.288 21.278 1.00 60.72 472 TYR A O 1
ATOM 3650 N N . THR A 1 473 ? -8.393 -8.275 23.264 1.00 65.19 473 THR A N 1
ATOM 3651 C CA . THR A 1 473 ? -9.666 -9.009 23.287 1.00 65.19 473 THR A CA 1
ATOM 3652 C C . THR A 1 473 ? -10.861 -8.050 23.398 1.00 65.19 473 THR A C 1
ATOM 3654 O O . THR A 1 473 ? -10.705 -6.851 23.650 1.00 65.19 473 THR A O 1
ATOM 3657 N N . ALA A 1 474 ? -12.087 -8.560 23.240 1.00 64.62 474 ALA A N 1
ATOM 3658 C CA . ALA A 1 474 ? -13.299 -7.761 23.444 1.00 64.62 474 ALA A CA 1
ATOM 3659 C C . ALA A 1 474 ? -13.347 -7.131 24.855 1.00 64.62 474 ALA A C 1
ATOM 3661 O O . ALA A 1 474 ? -13.834 -6.014 25.038 1.00 64.62 474 ALA A O 1
ATOM 3662 N N . GLU A 1 475 ? -12.797 -7.834 25.846 1.00 65.69 475 GLU A N 1
ATOM 3663 C CA . GLU A 1 475 ? -12.674 -7.416 27.241 1.00 65.69 475 GLU A CA 1
ATOM 3664 C C . GLU A 1 475 ? -11.567 -6.367 27.424 1.00 65.69 475 GLU A C 1
ATOM 3666 O O . GLU A 1 475 ? -11.779 -5.368 28.110 1.00 65.69 475 GLU A O 1
ATOM 3671 N N . GLU A 1 476 ? -10.409 -6.537 26.779 1.00 72.25 476 GLU A N 1
ATOM 3672 C CA . GLU A 1 476 ? -9.330 -5.543 26.831 1.00 72.25 476 GLU A CA 1
ATOM 3673 C C . GLU A 1 476 ? -9.703 -4.242 26.111 1.00 72.25 476 GLU A C 1
ATOM 3675 O O . GLU A 1 476 ? -9.373 -3.165 26.602 1.00 72.25 476 GLU A O 1
ATOM 3680 N N . TRP A 1 477 ? -10.439 -4.298 24.995 1.00 73.50 477 TRP A N 1
ATOM 3681 C CA . TRP A 1 477 ? -11.006 -3.093 24.382 1.00 73.50 477 TRP A CA 1
ATOM 3682 C C . TRP A 1 477 ? -12.049 -2.433 25.291 1.00 73.50 477 TRP A C 1
ATOM 3684 O O . TRP A 1 477 ? -12.030 -1.210 25.437 1.00 73.50 477 TRP A O 1
ATOM 3694 N N . ALA A 1 478 ? -12.900 -3.207 25.976 1.00 66.25 478 ALA A N 1
ATOM 3695 C CA . ALA A 1 478 ? -13.804 -2.662 26.992 1.00 66.25 478 ALA A CA 1
ATOM 3696 C C . ALA A 1 478 ? -13.041 -1.959 28.136 1.00 66.25 478 ALA A C 1
ATOM 3698 O O . ALA A 1 478 ? -13.464 -0.889 28.591 1.00 66.25 478 ALA A O 1
ATOM 3699 N N . GLU A 1 479 ? -11.886 -2.494 28.547 1.00 69.31 479 GLU A N 1
ATOM 3700 C CA . GLU A 1 479 ? -10.976 -1.829 29.483 1.00 69.31 479 GLU A CA 1
ATOM 3701 C C . GLU A 1 479 ? -10.405 -0.528 28.890 1.00 69.31 479 GLU A C 1
ATOM 3703 O O . GLU A 1 479 ? -10.529 0.519 29.530 1.00 69.31 479 GLU A O 1
ATOM 3708 N N . VAL A 1 480 ? -9.857 -0.550 27.662 1.00 70.38 480 VAL A N 1
ATOM 3709 C CA . VAL A 1 480 ? -9.332 0.636 26.942 1.00 70.38 480 VAL A CA 1
ATOM 3710 C C . VAL A 1 480 ? -10.363 1.762 26.917 1.00 70.38 480 VAL A C 1
ATOM 3712 O O . VAL A 1 480 ? -10.043 2.903 27.253 1.00 70.38 480 VAL A O 1
ATOM 3715 N N . PHE A 1 481 ? -11.616 1.454 26.573 1.00 69.88 481 PHE A N 1
ATOM 3716 C CA . PHE A 1 481 ? -12.680 2.452 26.560 1.00 69.88 481 PHE A CA 1
ATOM 3717 C C . PHE A 1 481 ? -12.905 3.049 27.954 1.00 69.88 481 PHE A C 1
ATOM 3719 O O . PHE A 1 481 ? -12.880 4.270 28.102 1.00 69.88 481 PHE A O 1
ATOM 3726 N N . SER A 1 482 ? -13.057 2.208 28.984 1.00 63.31 482 SER A N 1
ATOM 3727 C CA . SER A 1 482 ? -13.303 2.657 30.364 1.00 63.31 482 SER A CA 1
ATOM 3728 C C . SER A 1 482 ? -12.127 3.404 31.015 1.00 63.31 482 SER A C 1
ATOM 3730 O O . SER A 1 482 ? -12.348 4.236 31.893 1.00 63.31 482 SER A O 1
ATOM 3732 N N . THR A 1 483 ? -10.889 3.140 30.583 1.00 61.00 483 THR A N 1
ATOM 3733 C CA . THR A 1 483 ? -9.657 3.739 31.133 1.00 61.00 483 THR A CA 1
ATOM 3734 C C . THR A 1 483 ? -9.212 5.008 30.404 1.00 61.00 483 THR A C 1
ATOM 3736 O O . THR A 1 483 ? -8.477 5.806 30.980 1.00 61.00 483 THR A O 1
ATOM 3739 N N . SER A 1 484 ? -9.704 5.253 29.183 1.00 61.09 484 SER A N 1
ATOM 3740 C CA . SER A 1 484 ? -9.407 6.451 28.374 1.00 61.09 484 SER A CA 1
ATOM 3741 C C . SER A 1 484 ? -9.723 7.799 29.047 1.00 61.09 484 SER A C 1
ATOM 3743 O O . SER A 1 484 ? -9.252 8.842 28.592 1.00 61.09 484 SER A O 1
ATOM 3745 N N . GLY A 1 485 ? -10.574 7.810 30.081 1.00 60.78 485 GLY A N 1
ATOM 3746 C CA . GLY A 1 485 ? -11.071 9.014 30.763 1.00 60.78 485 GLY A CA 1
ATOM 3747 C C . GLY A 1 485 ? -12.028 9.882 29.932 1.00 60.78 485 GLY A C 1
ATOM 3748 O O . GLY A 1 485 ? -12.732 10.715 30.496 1.00 60.78 485 GLY A O 1
ATOM 3749 N N . GLN A 1 486 ? -12.087 9.672 28.613 1.00 67.19 486 GLN A N 1
ATOM 3750 C CA . GLN A 1 486 ? -12.955 10.385 27.670 1.00 67.19 486 GLN A CA 1
ATOM 3751 C C . GLN A 1 486 ? -14.262 9.636 27.368 1.00 67.19 486 GLN A C 1
ATOM 3753 O O . GLN A 1 486 ? -15.090 10.154 26.635 1.00 67.19 486 GLN A O 1
ATOM 3758 N N . ILE A 1 487 ? -14.474 8.428 27.899 1.00 71.75 487 ILE A N 1
ATOM 3759 C CA . ILE A 1 487 ? -15.712 7.653 27.718 1.00 71.75 487 ILE A CA 1
ATOM 3760 C C . ILE A 1 487 ? -16.242 7.270 29.111 1.00 71.75 487 ILE A C 1
ATOM 3762 O O . ILE A 1 487 ? -15.497 6.655 29.878 1.00 71.75 487 ILE A O 1
ATOM 3766 N N . PRO A 1 488 ? -17.499 7.596 29.479 1.00 69.75 488 PRO A N 1
ATOM 3767 C CA . PRO A 1 488 ? -18.007 7.295 30.815 1.00 69.75 488 PRO A CA 1
ATOM 3768 C C . PRO A 1 488 ? -18.038 5.779 31.103 1.00 69.75 488 PRO A C 1
ATOM 3770 O O . PRO A 1 488 ? -18.402 4.993 30.216 1.00 69.75 488 PRO A O 1
ATOM 3773 N N . PRO A 1 489 ? -17.716 5.326 32.330 1.00 67.12 489 PRO A N 1
ATOM 3774 C CA . PRO A 1 489 ? -17.729 3.906 32.668 1.00 67.12 489 PRO A CA 1
ATOM 3775 C C . PRO A 1 489 ? -19.093 3.248 32.427 1.00 67.12 489 PRO A C 1
ATOM 3777 O O . PRO A 1 489 ? -20.116 3.654 32.971 1.00 67.12 489 PRO A O 1
ATOM 3780 N N . GLY A 1 490 ? -19.102 2.186 31.620 1.00 66.44 490 GLY A N 1
ATOM 3781 C CA . GLY A 1 490 ? -20.303 1.413 31.299 1.00 66.44 490 GLY A CA 1
ATOM 3782 C C . GLY A 1 490 ? -21.051 1.832 30.028 1.00 66.44 490 GLY A C 1
ATOM 3783 O O . GLY A 1 490 ? -21.897 1.062 29.582 1.00 66.44 490 GLY A O 1
ATOM 3784 N N . THR A 1 491 ? -20.692 2.963 29.406 1.00 66.62 491 THR A N 1
ATOM 3785 C CA . THR A 1 491 ? -21.275 3.483 28.144 1.00 66.62 491 THR A CA 1
ATOM 3786 C C . THR A 1 491 ? -21.339 2.438 27.025 1.00 66.62 491 THR A C 1
ATOM 3788 O O . THR A 1 491 ? -22.279 2.426 26.239 1.00 66.62 491 THR A O 1
ATOM 3791 N N . LEU A 1 492 ? -20.355 1.534 26.979 1.00 68.75 492 LEU A N 1
ATOM 3792 C CA . LEU A 1 492 ? -20.179 0.536 25.919 1.00 68.75 492 LEU A CA 1
ATOM 3793 C C . LEU A 1 492 ? -20.434 -0.910 26.388 1.00 68.75 492 LEU A C 1
ATOM 3795 O O . LEU A 1 492 ? -20.008 -1.858 25.736 1.00 68.75 492 LEU A O 1
ATOM 3799 N N . LYS A 1 493 ? -21.154 -1.105 27.507 1.00 67.69 493 LYS A N 1
ATOM 3800 C CA . LYS A 1 493 ? -21.544 -2.445 28.008 1.00 67.69 493 LYS A CA 1
ATOM 3801 C C . LYS A 1 493 ? -22.315 -3.279 26.980 1.00 67.69 493 LYS A C 1
ATOM 3803 O O . LYS A 1 493 ? -22.202 -4.498 26.993 1.00 67.69 493 LYS A O 1
ATOM 3808 N N . SER A 1 494 ? -23.072 -2.629 26.098 1.00 68.62 494 SER A N 1
ATOM 3809 C CA . SER A 1 494 ? -23.805 -3.256 24.992 1.00 68.62 494 SER A CA 1
ATOM 3810 C C . SER A 1 494 ? -22.910 -3.882 23.917 1.00 68.62 494 SER A C 1
ATOM 3812 O O . SER A 1 494 ? -23.418 -4.630 23.092 1.00 68.62 494 SER A O 1
ATOM 3814 N N . LEU A 1 495 ? -21.605 -3.586 23.914 1.00 68.62 495 LEU A N 1
ATOM 3815 C CA . LEU A 1 495 ? -20.648 -4.054 22.908 1.00 68.62 495 LEU A CA 1
ATOM 3816 C C . LEU A 1 495 ? -19.695 -5.145 23.436 1.00 68.62 495 LEU A C 1
ATOM 3818 O O . LEU A 1 495 ? -18.782 -5.568 22.729 1.00 68.62 495 LEU A O 1
ATOM 3822 N N . ALA A 1 496 ? -19.868 -5.594 24.683 1.00 67.62 496 ALA A N 1
ATOM 3823 C CA . ALA A 1 496 ? -19.034 -6.641 25.270 1.00 67.62 496 ALA A CA 1
ATOM 3824 C C . ALA A 1 496 ? -19.192 -7.978 24.513 1.00 67.62 496 ALA A C 1
ATOM 3826 O O . ALA A 1 496 ? -20.289 -8.338 24.090 1.00 67.62 496 ALA A O 1
ATOM 3827 N N . GLY A 1 497 ? -18.096 -8.725 24.344 1.00 70.06 497 GLY A N 1
ATOM 3828 C CA . GLY A 1 497 ? -18.093 -10.007 23.623 1.00 70.06 497 GLY A CA 1
ATOM 3829 C C . GLY A 1 497 ? -18.196 -9.906 22.091 1.00 70.06 497 GLY A C 1
ATOM 3830 O O . GLY A 1 497 ? -18.391 -10.929 21.423 1.00 70.06 497 GLY A O 1
ATOM 3831 N N . HIS A 1 498 ? -18.069 -8.705 21.518 1.00 78.06 498 HIS A N 1
ATOM 3832 C CA . HIS A 1 498 ? -17.916 -8.483 20.077 1.00 78.06 498 HIS A CA 1
ATOM 3833 C C . HIS A 1 498 ? -16.445 -8.283 19.690 1.00 78.06 498 HIS A C 1
ATOM 3835 O O . HIS A 1 498 ? -15.691 -7.618 20.394 1.00 78.06 498 HIS A O 1
ATOM 3841 N N . ASP A 1 499 ? -16.046 -8.831 18.542 1.00 82.31 499 ASP A N 1
ATOM 3842 C CA . ASP A 1 499 ? -14.703 -8.635 17.992 1.00 82.31 499 ASP A CA 1
ATOM 3843 C C . ASP A 1 499 ? -14.598 -7.256 17.317 1.00 82.31 499 ASP A C 1
ATOM 3845 O O . ASP A 1 499 ? -15.418 -6.928 16.448 1.00 82.31 499 ASP A O 1
ATOM 3849 N N . PHE A 1 500 ? -13.575 -6.473 17.673 1.00 82.62 500 PHE A N 1
ATOM 3850 C CA . PHE A 1 500 ? -13.341 -5.131 17.133 1.00 82.62 500 PHE A CA 1
ATOM 3851 C C . PHE A 1 500 ? -12.023 -5.025 16.348 1.00 82.62 500 PHE A C 1
ATOM 3853 O O . PHE A 1 500 ? -11.011 -5.593 16.751 1.00 82.62 500 PHE A O 1
ATOM 3860 N N . TRP A 1 501 ? -12.023 -4.222 15.277 1.00 82.94 501 TRP A N 1
ATOM 3861 C CA . TRP A 1 501 ? -10.923 -3.952 14.327 1.00 82.94 501 TRP A CA 1
ATOM 3862 C C . TRP A 1 501 ? -10.391 -5.169 13.556 1.00 82.94 501 TRP A C 1
ATOM 3864 O O . TRP A 1 501 ? -10.428 -5.157 12.323 1.00 82.94 501 TRP A O 1
ATOM 3874 N N . THR A 1 502 ? -10.000 -6.232 14.259 1.00 85.06 502 THR A N 1
ATOM 3875 C CA . THR A 1 502 ? -9.422 -7.465 13.712 1.00 85.06 502 THR A CA 1
ATOM 3876 C C . THR A 1 502 ? -10.122 -8.702 14.294 1.00 85.06 502 THR A C 1
ATOM 3878 O O . THR A 1 502 ? -10.361 -8.780 15.494 1.00 85.06 502 THR A O 1
ATOM 3881 N N . LYS A 1 503 ? -10.403 -9.705 13.454 1.00 87.62 503 LYS A N 1
ATOM 3882 C CA . LYS A 1 503 ? -10.731 -11.090 13.854 1.00 87.62 503 LYS A CA 1
ATOM 3883 C C . LYS A 1 503 ? -9.609 -12.034 13.448 1.00 87.62 503 LYS A C 1
ATOM 3885 O O . LYS A 1 503 ? -8.964 -11.809 12.423 1.00 87.62 503 LYS A O 1
ATOM 3890 N N . THR A 1 504 ? -9.445 -13.127 14.183 1.00 89.25 504 THR A N 1
ATOM 3891 C CA . THR A 1 504 ? -8.544 -14.235 13.839 1.00 89.25 504 THR A CA 1
ATOM 3892 C C . THR A 1 504 ? -9.290 -15.571 13.912 1.00 89.25 504 THR A C 1
ATOM 3894 O O . THR A 1 504 ? -10.296 -15.694 14.607 1.00 89.25 504 THR A O 1
ATOM 3897 N N . GLY A 1 505 ? -8.837 -16.566 13.152 1.00 92.06 505 GLY A N 1
ATOM 3898 C CA . GLY A 1 505 ? -9.449 -17.892 13.090 1.00 92.06 505 GLY A CA 1
ATOM 3899 C C . GLY A 1 505 ? -8.693 -18.835 12.154 1.00 92.06 505 GLY A C 1
ATOM 3900 O O . GLY A 1 505 ? -7.587 -18.528 11.711 1.00 92.06 505 GLY A O 1
ATOM 3901 N N . HIS A 1 506 ? -9.297 -19.979 11.832 1.00 94.06 506 HIS A N 1
ATOM 3902 C CA . HIS A 1 506 ? -8.695 -21.005 10.964 1.00 94.06 506 HIS A CA 1
ATOM 3903 C C . HIS A 1 506 ? -9.373 -21.147 9.591 1.00 94.06 506 HIS A C 1
ATOM 3905 O O . HIS A 1 506 ? -8.905 -21.932 8.772 1.00 94.06 506 HIS A O 1
ATOM 3911 N N . SER A 1 507 ? -10.436 -20.384 9.311 1.00 96.50 507 SER A N 1
ATOM 3912 C CA . SER A 1 507 ? -11.119 -20.340 8.009 1.00 96.50 507 SER A CA 1
ATOM 3913 C C . SER A 1 507 ? -11.709 -18.958 7.707 1.00 96.50 507 SER A C 1
ATOM 3915 O O . SER A 1 507 ? -11.792 -18.113 8.604 1.00 96.50 507 SER A O 1
ATOM 3917 N N . VAL A 1 508 ? -12.146 -18.715 6.462 1.00 96.88 508 VAL A N 1
ATOM 3918 C CA . VAL A 1 508 ? -12.909 -17.499 6.113 1.00 96.88 508 VAL A CA 1
ATOM 3919 C C . VAL A 1 508 ? -14.222 -17.455 6.891 1.00 96.88 508 VAL A C 1
ATOM 3921 O O . VAL A 1 508 ? -14.569 -16.408 7.437 1.00 96.88 508 VAL A O 1
ATOM 3924 N N . ASP A 1 509 ? -14.931 -18.581 6.992 1.00 96.00 509 ASP A N 1
ATOM 3925 C CA . ASP A 1 509 ? -16.180 -18.689 7.757 1.00 96.00 509 ASP A CA 1
ATOM 3926 C C . ASP A 1 509 ? -15.984 -18.297 9.235 1.00 96.00 509 ASP A C 1
ATOM 3928 O O . ASP A 1 509 ? -16.713 -17.450 9.758 1.00 96.00 509 ASP A O 1
ATOM 3932 N N . ALA A 1 510 ? -14.916 -18.780 9.881 1.00 93.81 510 ALA A N 1
ATOM 3933 C CA . ALA A 1 510 ? -14.605 -18.450 11.274 1.00 93.81 510 ALA A CA 1
ATOM 3934 C C . ALA A 1 510 ? -14.443 -16.935 11.517 1.00 93.81 510 ALA A C 1
ATOM 3936 O O . ALA A 1 510 ? -14.801 -16.439 12.585 1.00 93.81 510 ALA A O 1
ATOM 3937 N N . VAL A 1 511 ? -13.951 -16.179 10.526 1.00 93.31 511 VAL A N 1
ATOM 3938 C CA . VAL A 1 511 ? -13.784 -14.717 10.627 1.00 93.31 511 VAL A CA 1
ATOM 3939 C C . VAL A 1 511 ? -14.936 -13.903 10.008 1.00 93.31 511 VAL A C 1
ATOM 3941 O O . VAL A 1 511 ? -14.973 -12.680 10.169 1.00 93.31 511 VAL A O 1
ATOM 3944 N N . THR A 1 512 ? -15.902 -14.529 9.326 1.00 94.12 512 THR A N 1
ATOM 3945 C CA . THR A 1 512 ? -17.018 -13.838 8.638 1.00 94.12 512 THR A CA 1
ATOM 3946 C C . THR A 1 512 ? -18.407 -14.129 9.212 1.00 94.12 512 THR A C 1
ATOM 3948 O O . THR A 1 512 ? -19.261 -13.243 9.158 1.00 94.12 512 THR A O 1
ATOM 3951 N N . SER A 1 513 ? -18.609 -15.297 9.828 1.00 91.69 513 SER A N 1
ATOM 3952 C CA . SER A 1 513 ? -19.876 -15.760 10.422 1.00 91.69 513 SER A CA 1
ATOM 3953 C C . SER A 1 513 ? -20.441 -14.834 11.510 1.00 91.69 513 SER A C 1
ATOM 3955 O O . SER A 1 513 ? -21.651 -14.618 11.572 1.00 91.69 513 SER A O 1
ATOM 3957 N N . ARG A 1 514 ? -19.584 -14.221 12.342 1.00 89.50 514 ARG A N 1
ATOM 3958 C CA . ARG A 1 514 ? -19.963 -13.133 13.267 1.00 89.50 514 ARG A CA 1
ATOM 3959 C C . ARG A 1 514 ? -19.543 -11.766 12.700 1.00 89.50 514 ARG A C 1
ATOM 3961 O O . ARG A 1 514 ? -18.415 -11.653 12.208 1.00 89.50 514 ARG A O 1
ATOM 3968 N N . PRO A 1 515 ? -20.355 -10.697 12.846 1.00 90.19 515 PRO A N 1
ATOM 3969 C CA . PRO A 1 515 ? -19.962 -9.345 12.451 1.00 90.19 515 PRO A CA 1
ATOM 3970 C C . PRO A 1 515 ? -18.663 -8.873 13.116 1.00 90.19 515 PRO A C 1
ATOM 3972 O O . PRO A 1 515 ? -18.379 -9.227 14.261 1.00 90.19 515 PRO A O 1
ATOM 3975 N N . LEU A 1 516 ? -17.876 -8.084 12.382 1.00 90.12 516 LEU A N 1
ATOM 3976 C CA . LEU A 1 516 ? -16.691 -7.367 12.861 1.00 90.12 516 LEU A CA 1
ATOM 3977 C C . LEU A 1 516 ? -17.080 -5.915 13.142 1.00 90.12 516 LEU A C 1
ATOM 3979 O O . LEU A 1 516 ? -17.624 -5.263 12.253 1.00 90.12 516 LEU A O 1
ATOM 3983 N N . MET A 1 517 ? -16.792 -5.405 14.336 1.00 89.69 517 MET A N 1
ATOM 3984 C CA . MET A 1 517 ? -17.091 -4.019 14.699 1.00 89.69 517 MET A CA 1
ATOM 3985 C C . MET A 1 517 ? -15.872 -3.104 14.537 1.00 89.69 517 MET A C 1
ATOM 3987 O O . MET A 1 517 ? -14.724 -3.535 14.621 1.00 89.69 517 MET A O 1
ATOM 3991 N N . GLN A 1 518 ? -16.117 -1.819 14.306 1.00 88.88 518 GLN A N 1
ATOM 3992 C CA . GLN A 1 518 ? -15.128 -0.745 14.379 1.00 88.88 518 GLN A CA 1
ATOM 3993 C C . GLN A 1 518 ? -15.709 0.318 15.313 1.00 88.88 518 GLN A C 1
ATOM 3995 O O . GLN A 1 518 ? -16.758 0.884 15.004 1.00 88.88 518 GLN A O 1
ATOM 4000 N N . PHE A 1 519 ? -15.069 0.585 16.453 1.00 87.12 519 PHE A N 1
ATOM 4001 C CA . PHE A 1 519 ? -15.450 1.727 17.285 1.00 87.12 519 PHE A CA 1
ATOM 4002 C C . PHE A 1 519 ? -14.764 2.989 16.749 1.00 87.12 519 PHE A C 1
ATOM 4004 O O . PHE A 1 519 ? -13.589 2.967 16.381 1.00 87.12 519 PHE A O 1
ATOM 4011 N N . MET A 1 520 ? -15.507 4.088 16.667 1.00 89.31 520 MET A N 1
ATOM 4012 C CA . MET A 1 520 ? -15.068 5.326 16.029 1.00 89.31 520 MET A CA 1
ATOM 4013 C C . MET A 1 520 ? -15.527 6.536 16.830 1.00 89.31 520 MET A C 1
ATOM 4015 O O . MET A 1 520 ? -16.586 6.515 17.452 1.00 89.31 520 MET A O 1
ATOM 4019 N N . LEU A 1 521 ? -14.760 7.619 16.757 1.00 88.81 521 LEU A N 1
ATOM 4020 C CA . LEU A 1 521 ? -15.178 8.933 17.235 1.00 88.81 521 LEU A CA 1
ATOM 4021 C C . LEU A 1 521 ? -15.440 9.809 16.006 1.00 88.81 521 LEU A C 1
ATOM 4023 O O . LEU A 1 521 ? -14.505 10.316 15.384 1.00 88.81 521 LEU A O 1
ATOM 4027 N N . LEU A 1 522 ? -16.708 9.922 15.605 1.00 91.94 522 LEU A N 1
ATOM 4028 C CA . LEU A 1 522 ? -17.107 10.684 14.418 1.00 91.94 522 LEU A CA 1
ATOM 4029 C C . LEU A 1 522 ? -17.399 12.141 14.793 1.00 91.94 522 LEU A C 1
ATOM 4031 O O . LEU A 1 522 ? -17.915 12.374 15.880 1.00 91.94 522 LEU A O 1
ATOM 4035 N N . PRO A 1 523 ? -17.101 13.140 13.942 1.00 91.94 523 PRO A N 1
ATOM 4036 C CA . PRO A 1 523 ? -17.588 14.504 14.149 1.00 91.94 523 PRO A CA 1
ATOM 4037 C C . PRO A 1 523 ? -19.118 14.526 14.286 1.00 91.94 523 PRO A C 1
ATOM 4039 O O . PRO A 1 523 ? -19.802 13.896 13.481 1.00 91.94 523 PRO A O 1
ATOM 4042 N N . VAL A 1 524 ? -19.646 15.249 15.280 1.00 91.81 524 VAL A N 1
ATOM 4043 C CA . VAL A 1 524 ? -21.086 15.253 15.613 1.00 91.81 524 VAL A CA 1
ATOM 4044 C C . VAL A 1 524 ? -21.972 15.525 14.389 1.00 91.81 524 VAL A C 1
ATOM 4046 O O . VAL A 1 524 ? -21.764 16.496 13.659 1.00 91.81 524 VAL A O 1
ATOM 4049 N N . GLY A 1 525 ? -22.984 14.679 14.190 1.00 90.62 525 GLY A N 1
ATOM 4050 C CA . GLY A 1 525 ? -23.917 14.723 13.066 1.00 90.62 525 GLY A CA 1
ATOM 4051 C C . GLY A 1 525 ? -23.433 14.016 11.794 1.00 90.62 525 GLY A C 1
ATOM 4052 O O . GLY A 1 525 ? -24.229 13.852 10.864 1.00 90.62 525 GLY A O 1
ATOM 4053 N N . LEU A 1 526 ? -22.176 13.556 11.721 1.00 91.19 526 LEU A N 1
ATOM 4054 C CA . LEU A 1 526 ? -21.693 12.779 10.576 1.00 91.19 526 LEU A CA 1
ATOM 4055 C C . LEU A 1 526 ? -22.391 11.417 10.493 1.00 91.19 526 LEU A C 1
ATOM 4057 O O . LEU A 1 526 ? -22.721 10.991 9.388 1.00 91.19 526 LEU A O 1
ATOM 4061 N N . CYS A 1 527 ? -22.652 10.760 11.629 1.00 92.75 527 CYS A N 1
ATOM 4062 C CA . CYS A 1 527 ? -23.341 9.471 11.658 1.00 92.75 527 CYS A CA 1
ATOM 4063 C C . CYS A 1 527 ? -24.737 9.588 11.027 1.00 92.75 527 CYS A C 1
ATOM 4065 O O . CYS A 1 527 ? -25.019 8.943 10.017 1.00 92.75 527 CYS A O 1
ATOM 4067 N N . ALA A 1 528 ? -25.557 10.519 11.526 1.00 91.56 528 ALA A N 1
ATOM 4068 C CA . ALA A 1 528 ? -26.891 10.797 10.991 1.00 91.56 528 ALA A CA 1
ATOM 4069 C C . ALA A 1 528 ? -26.863 11.237 9.511 1.00 91.56 528 ALA A C 1
ATOM 4071 O O . ALA A 1 528 ? -27.715 10.826 8.724 1.00 91.56 528 ALA A O 1
ATOM 4072 N N . THR A 1 529 ? -25.859 12.024 9.103 1.00 91.81 529 THR A N 1
ATOM 4073 C CA . THR A 1 529 ? -25.682 12.439 7.697 1.00 91.81 529 THR A CA 1
ATOM 4074 C C . THR A 1 529 ? -25.392 11.247 6.779 1.00 91.81 529 THR A C 1
ATOM 4076 O O . THR A 1 529 ? -25.893 11.202 5.657 1.00 91.81 529 THR A O 1
ATOM 4079 N N . LEU A 1 530 ? -24.604 10.268 7.239 1.00 90.88 530 LEU A N 1
ATOM 4080 C CA . LEU A 1 530 ? -24.300 9.057 6.474 1.00 90.88 530 LEU A CA 1
ATOM 4081 C C . LEU A 1 530 ? -25.474 8.069 6.468 1.00 90.88 530 LEU A C 1
ATOM 4083 O O . LEU A 1 530 ? -25.794 7.543 5.404 1.00 90.88 530 LEU A O 1
ATOM 4087 N N . GLN A 1 531 ? -26.176 7.888 7.590 1.00 90.75 531 GLN A N 1
ATOM 4088 C CA . GLN A 1 531 ? -27.424 7.113 7.651 1.00 90.75 531 GLN A CA 1
ATOM 4089 C C . GLN A 1 531 ? -28.473 7.653 6.661 1.00 90.75 531 GLN A C 1
ATOM 4091 O O . GLN A 1 531 ? -29.091 6.882 5.925 1.00 90.75 531 GLN A O 1
ATOM 4096 N N . ALA A 1 532 ? -28.616 8.981 6.568 1.00 88.25 532 ALA A N 1
ATOM 4097 C CA . ALA A 1 532 ? -29.546 9.651 5.657 1.00 88.25 532 ALA A CA 1
ATOM 4098 C C . ALA A 1 532 ? -29.242 9.448 4.155 1.00 88.25 532 ALA A C 1
ATOM 4100 O O . ALA A 1 532 ? -30.082 9.780 3.320 1.00 88.25 532 ALA A O 1
ATOM 4101 N N . THR A 1 533 ? -28.085 8.880 3.785 1.00 83.56 533 THR A N 1
ATOM 4102 C CA . THR A 1 533 ? -27.802 8.492 2.386 1.00 83.56 533 THR A CA 1
ATOM 4103 C C . THR A 1 533 ? -28.588 7.261 1.929 1.00 83.56 533 THR A C 1
ATOM 4105 O O . THR A 1 533 ? -28.701 7.029 0.728 1.00 83.56 533 THR A O 1
ATOM 4108 N N . GLY A 1 534 ? -29.098 6.448 2.863 1.00 76.38 534 GLY A N 1
ATOM 4109 C CA . GLY A 1 534 ? -29.734 5.163 2.558 1.00 76.38 534 GLY A CA 1
ATOM 4110 C C . GLY A 1 534 ? -28.768 4.059 2.103 1.00 76.38 534 GLY A C 1
ATOM 4111 O O . GLY A 1 534 ? -29.221 2.990 1.701 1.00 76.38 534 GLY A O 1
ATOM 4112 N N . SER A 1 535 ? -27.449 4.282 2.161 1.00 81.69 535 SER A N 1
ATOM 4113 C CA . SER A 1 535 ? -26.455 3.275 1.774 1.00 81.69 535 SER A CA 1
ATOM 4114 C C . SER A 1 535 ? -26.503 2.037 2.674 1.00 81.69 535 SER A C 1
ATOM 4116 O O . SER A 1 535 ? -26.456 2.133 3.904 1.00 81.69 535 SER A O 1
ATOM 4118 N N . ALA A 1 536 ? -26.458 0.852 2.060 1.00 77.06 536 ALA A N 1
ATOM 4119 C CA . ALA A 1 536 ? -26.341 -0.423 2.768 1.00 77.06 536 ALA A CA 1
ATOM 4120 C C . ALA A 1 536 ? -25.088 -0.508 3.667 1.00 77.06 536 ALA A C 1
ATOM 4122 O O . ALA A 1 536 ? -25.089 -1.264 4.637 1.00 77.06 536 ALA A O 1
ATOM 4123 N N . ALA A 1 537 ? -24.045 0.291 3.411 1.00 78.44 537 ALA A N 1
ATOM 4124 C CA . ALA A 1 537 ? -22.857 0.344 4.261 1.00 78.44 537 ALA A CA 1
ATOM 4125 C C . ALA A 1 537 ? -23.054 1.166 5.553 1.00 78.44 537 ALA A C 1
ATOM 4127 O O . ALA A 1 537 ? -22.384 0.879 6.548 1.00 78.44 537 ALA A O 1
ATOM 4128 N N . PHE A 1 538 ? -23.957 2.157 5.573 1.00 86.06 538 PHE A N 1
ATOM 4129 C CA . PHE A 1 538 ? -24.067 3.147 6.666 1.00 86.06 538 PHE A CA 1
ATOM 4130 C C . PHE A 1 538 ? -25.483 3.321 7.240 1.00 86.06 538 PHE A C 1
ATOM 4132 O O . PHE A 1 538 ? -25.705 4.239 8.022 1.00 86.06 538 PHE A O 1
ATOM 4139 N N . HIS A 1 539 ? -26.444 2.477 6.858 1.00 84.50 539 HIS A N 1
ATOM 4140 C CA . HIS A 1 539 ? -27.787 2.471 7.445 1.00 84.50 539 HIS A CA 1
ATOM 4141 C C . HIS A 1 539 ? -27.762 2.225 8.969 1.00 84.50 539 HIS A C 1
ATOM 4143 O O . HIS A 1 539 ? -26.807 1.651 9.495 1.00 84.50 539 HIS A O 1
AT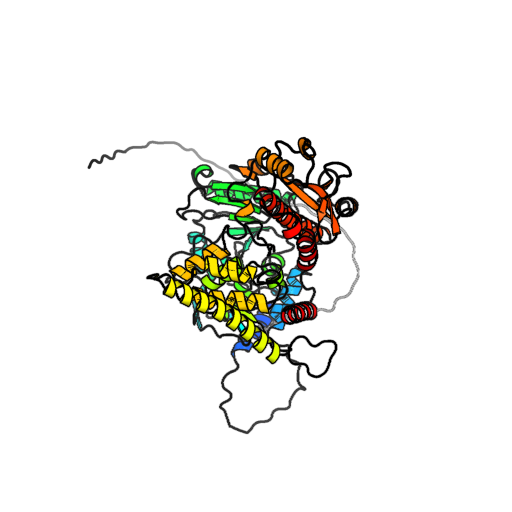OM 4149 N N . ALA A 1 540 ? -28.821 2.630 9.676 1.00 84.44 540 ALA A N 1
ATOM 4150 C CA . ALA A 1 540 ? -28.981 2.329 11.102 1.00 84.44 540 ALA A CA 1
ATOM 4151 C C . ALA A 1 540 ? -29.037 0.805 11.331 1.00 84.44 540 ALA A C 1
ATOM 4153 O O . ALA A 1 540 ? -29.727 0.096 10.598 1.00 84.44 540 ALA A O 1
ATOM 4154 N N . GLY A 1 541 ? -28.288 0.299 12.309 1.00 84.25 541 GLY A N 1
ATOM 4155 C CA . GLY A 1 541 ? -27.952 -1.122 12.483 1.00 84.25 541 GLY A CA 1
ATOM 4156 C C . GLY A 1 541 ? -26.636 -1.548 11.809 1.00 84.25 541 GLY A C 1
ATOM 4157 O O . GLY A 1 541 ? -26.081 -2.594 12.152 1.00 84.25 541 GLY A O 1
ATOM 4158 N N . SER A 1 542 ? -26.113 -0.748 10.872 1.00 88.94 542 SER A N 1
ATOM 4159 C CA . SER A 1 542 ? -24.767 -0.893 10.299 1.00 88.94 542 SER A CA 1
ATOM 4160 C C . SER A 1 542 ? -23.816 0.150 10.877 1.00 88.94 542 SER A C 1
ATOM 4162 O O . SER A 1 542 ? -22.742 -0.220 11.339 1.00 88.94 542 SER A O 1
ATOM 4164 N N . LEU A 1 543 ? -24.194 1.432 10.877 1.00 92.81 543 LEU A N 1
ATOM 4165 C CA . LEU A 1 543 ? -23.452 2.526 11.509 1.00 92.81 543 LEU A CA 1
ATOM 4166 C C . LEU A 1 543 ? -24.372 3.244 12.500 1.00 92.81 543 LEU A C 1
ATOM 4168 O O . LEU A 1 543 ? -25.374 3.815 12.075 1.00 92.81 543 LEU A O 1
ATOM 4172 N N . ASP A 1 544 ? -24.022 3.252 13.787 1.00 90.75 544 ASP A N 1
ATOM 4173 C CA . ASP A 1 544 ? -24.870 3.800 14.855 1.00 90.75 544 ASP A CA 1
ATOM 4174 C C . ASP A 1 544 ? -24.065 4.565 15.913 1.00 90.75 544 ASP A C 1
ATOM 4176 O O . ASP A 1 544 ? -22.948 4.174 16.266 1.00 90.75 544 ASP A O 1
ATOM 4180 N N . CYS A 1 545 ? -24.654 5.630 16.470 1.00 89.81 545 CYS A N 1
ATOM 4181 C CA . CYS A 1 545 ? -24.127 6.301 17.661 1.00 89.81 545 CYS A CA 1
ATOM 4182 C C . CYS A 1 545 ? -24.355 5.445 18.917 1.00 89.81 545 CYS A C 1
ATOM 4184 O O . CYS A 1 545 ? -25.406 4.824 19.079 1.00 89.81 545 CYS A O 1
ATOM 4186 N N . VAL A 1 546 ? -23.395 5.453 19.843 1.00 84.81 546 VAL A N 1
ATOM 4187 C CA . VAL A 1 546 ? -23.444 4.685 21.096 1.00 84.81 546 VAL A CA 1
ATOM 4188 C C . VAL A 1 546 ? -23.153 5.576 22.303 1.00 84.81 546 VAL A C 1
ATOM 4190 O O . VAL A 1 546 ? -22.274 6.430 22.264 1.00 84.81 546 VAL A O 1
ATOM 4193 N N . GLY A 1 547 ? -23.878 5.356 23.404 1.00 72.88 547 GLY A N 1
ATOM 4194 C CA . GLY A 1 547 ? -23.685 6.098 24.657 1.00 72.88 547 GLY A CA 1
ATOM 4195 C C . GLY A 1 547 ? -24.649 7.257 24.933 1.00 72.88 547 GLY A C 1
ATOM 4196 O O . GLY A 1 547 ? -24.453 7.970 25.915 1.00 72.88 547 GLY A O 1
ATOM 4197 N N . GLY A 1 548 ? -25.695 7.432 24.120 1.00 74.44 548 GLY A N 1
ATOM 4198 C CA . GLY A 1 548 ? -26.657 8.534 24.263 1.00 74.44 548 GLY A CA 1
ATOM 4199 C C . GLY A 1 548 ? -26.066 9.877 23.826 1.00 74.44 548 GLY A C 1
ATOM 4200 O O . GLY A 1 548 ? -25.191 9.911 22.966 1.00 74.44 548 GLY A O 1
ATOM 4201 N N . ASP A 1 549 ? -26.502 10.977 24.443 1.00 76.44 549 ASP A N 1
ATOM 4202 C CA . ASP A 1 549 ? -26.080 12.350 24.099 1.00 76.44 549 ASP A CA 1
ATOM 4203 C C . ASP A 1 549 ? -24.630 12.696 24.516 1.00 76.44 549 ASP A C 1
ATOM 4205 O O . ASP A 1 549 ? -24.246 13.868 24.586 1.00 76.44 549 ASP A O 1
ATOM 4209 N N . PHE A 1 550 ? -23.811 11.692 24.845 1.00 81.38 550 PHE A N 1
ATOM 4210 C CA . PHE A 1 550 ? -22.437 11.899 25.280 1.00 81.38 550 PHE A CA 1
ATOM 4211 C C . PHE A 1 550 ? -21.526 12.319 24.116 1.00 81.38 550 PHE A C 1
ATOM 4213 O O . PHE A 1 550 ? -21.516 11.703 23.051 1.00 81.38 550 PHE A O 1
ATOM 4220 N N . LYS A 1 551 ? -20.708 13.350 24.353 1.00 85.25 551 LYS A N 1
ATOM 4221 C CA . LYS A 1 551 ? -19.774 13.919 23.378 1.00 85.25 551 LYS A CA 1
ATOM 4222 C C . LYS A 1 551 ? -18.372 14.051 23.956 1.00 85.25 551 LYS A C 1
ATOM 4224 O O . LYS A 1 551 ? -18.201 14.525 25.078 1.00 85.25 551 LYS A O 1
ATOM 4229 N N . ILE A 1 552 ? -17.375 13.745 23.133 1.00 83.19 552 ILE A N 1
ATOM 4230 C CA . ILE A 1 552 ? -15.962 14.044 23.397 1.00 83.19 552 ILE A CA 1
ATOM 4231 C C . ILE A 1 552 ? -15.609 15.353 22.692 1.00 83.19 552 ILE A C 1
ATOM 4233 O O . ILE A 1 552 ? -16.081 15.602 21.585 1.00 83.19 552 ILE A O 1
ATOM 4237 N N . LYS A 1 553 ? -14.771 16.192 23.304 1.00 84.25 553 LYS A N 1
ATOM 4238 C CA . LYS A 1 553 ? -14.279 17.437 22.697 1.00 84.25 553 LYS A CA 1
ATOM 4239 C C . LYS A 1 553 ? -12.756 17.436 22.643 1.00 84.25 553 LYS A C 1
ATOM 4241 O O . LYS A 1 553 ? -12.117 16.918 23.557 1.00 84.25 553 LYS A O 1
ATOM 4246 N N . ASP A 1 554 ? -12.170 17.983 21.584 1.00 81.19 554 ASP A N 1
ATOM 4247 C CA . ASP A 1 554 ? -10.716 18.154 21.476 1.00 81.19 554 ASP A CA 1
ATOM 4248 C C . ASP A 1 554 ? -10.264 19.618 21.627 1.00 81.19 554 ASP A C 1
ATOM 4250 O O . ASP A 1 554 ? -11.076 20.543 21.681 1.00 81.19 554 ASP A O 1
ATOM 4254 N N . ASP A 1 555 ? -8.947 19.819 21.715 1.00 79.00 555 ASP A N 1
ATOM 4255 C CA . ASP A 1 555 ? -8.301 21.134 21.856 1.00 79.00 555 ASP A CA 1
ATOM 4256 C C . ASP A 1 555 ? -8.556 22.086 20.676 1.00 79.00 555 ASP A C 1
ATOM 4258 O O . ASP A 1 555 ? -8.432 23.301 20.829 1.00 79.00 555 ASP A O 1
ATOM 4262 N N . ASP A 1 556 ? -8.887 21.555 19.494 1.00 76.50 556 ASP A N 1
ATOM 4263 C CA . ASP A 1 556 ? -9.298 22.341 18.325 1.00 76.50 556 ASP A CA 1
ATOM 4264 C C . ASP A 1 556 ? -10.797 22.724 18.387 1.00 76.50 556 ASP A C 1
ATOM 4266 O O . ASP A 1 556 ? -11.307 23.417 17.506 1.00 76.50 556 ASP A O 1
ATOM 4270 N N . GLY A 1 557 ? -11.500 22.323 19.453 1.00 81.81 557 GLY A N 1
ATOM 4271 C CA . GLY A 1 557 ? -12.894 22.653 19.730 1.00 81.81 557 GLY A CA 1
ATOM 4272 C C . GLY A 1 557 ? -13.907 21.773 18.999 1.00 81.81 557 GLY A C 1
ATOM 4273 O O . GLY A 1 557 ? -15.105 22.056 19.081 1.00 81.81 557 GLY A O 1
ATOM 4274 N N . VAL A 1 558 ? -13.459 20.721 18.307 1.00 84.69 558 VAL A N 1
ATOM 4275 C CA . VAL A 1 558 ? -14.327 19.816 17.548 1.00 84.69 558 VAL A CA 1
ATOM 4276 C C . VAL A 1 558 ? -15.011 18.845 18.510 1.00 84.69 558 VAL A C 1
ATOM 4278 O O . VAL A 1 558 ? -14.379 18.305 19.418 1.00 84.69 558 VAL A O 1
ATOM 4281 N N . GLU A 1 559 ? -16.314 18.636 18.321 1.00 89.19 559 GLU A N 1
ATOM 4282 C CA . GLU A 1 559 ? -17.107 17.681 19.099 1.00 89.19 559 GLU A CA 1
ATOM 4283 C C . GLU A 1 559 ? -17.285 16.372 18.327 1.00 89.19 559 GLU A C 1
ATOM 4285 O O . GLU A 1 559 ? -17.568 16.383 17.125 1.00 89.19 559 GLU A O 1
ATOM 4290 N N . PHE A 1 560 ? -17.157 15.255 19.041 1.00 89.62 560 PHE A N 1
ATOM 4291 C CA . PHE A 1 560 ? -17.236 13.902 18.508 1.00 89.62 560 PHE A CA 1
ATOM 4292 C C . PHE A 1 560 ? -18.306 13.075 19.221 1.00 89.62 560 PHE A C 1
ATOM 4294 O O . PHE A 1 560 ? -18.363 13.043 20.451 1.00 89.62 560 PHE A O 1
ATOM 4301 N N . GLU A 1 561 ? -19.112 12.376 18.429 1.00 90.12 561 GLU A N 1
ATOM 4302 C CA . GLU A 1 561 ? -20.068 11.357 18.855 1.00 90.12 561 GLU A CA 1
ATOM 4303 C C . GLU A 1 561 ? -19.398 9.965 18.795 1.00 90.12 561 GLU A C 1
ATOM 4305 O O . GLU A 1 561 ? -18.791 9.617 17.773 1.00 90.12 561 GLU A O 1
ATOM 4310 N N . PRO A 1 562 ? -19.458 9.148 19.866 1.00 88.75 562 PRO A N 1
ATOM 4311 C CA . PRO A 1 562 ? -19.002 7.763 19.807 1.00 88.75 562 PRO A CA 1
ATOM 4312 C C . PRO A 1 562 ? -19.917 6.940 18.898 1.00 88.75 562 PRO A C 1
ATOM 4314 O O . PRO A 1 562 ? -21.138 6.992 19.027 1.00 88.75 562 PRO A O 1
ATOM 4317 N N . CYS A 1 563 ? -19.338 6.163 17.988 1.00 91.12 563 CYS A N 1
ATOM 4318 C CA . CYS A 1 563 ? -20.064 5.350 17.014 1.00 91.12 563 CYS A CA 1
ATOM 4319 C C . CYS A 1 563 ? -19.494 3.934 16.911 1.00 91.12 563 CYS A C 1
ATOM 4321 O O . CYS A 1 563 ? -18.313 3.698 17.174 1.00 91.12 563 CYS A O 1
ATOM 4323 N N . VAL A 1 564 ? -20.327 3.004 16.448 1.00 90.75 564 VAL A N 1
ATOM 4324 C CA . VAL A 1 564 ? -19.928 1.653 16.041 1.00 90.75 564 VAL A CA 1
ATOM 4325 C C . VAL A 1 564 ? -20.326 1.432 14.591 1.00 90.75 564 VAL A C 1
ATOM 4327 O O . VAL A 1 564 ? -21.431 1.784 14.188 1.00 90.75 564 VAL A O 1
ATOM 4330 N N . TRP A 1 565 ? -19.428 0.826 13.818 1.00 92.75 565 TRP A N 1
ATOM 4331 C CA . TRP A 1 565 ? -19.684 0.387 12.448 1.00 92.75 565 TRP A CA 1
ATOM 4332 C C . TRP A 1 565 ? -19.513 -1.131 12.338 1.00 92.75 565 TRP A C 1
ATOM 4334 O O . TRP A 1 565 ? -18.518 -1.684 12.811 1.00 92.75 565 TRP A O 1
ATOM 4344 N N . THR A 1 566 ? -20.508 -1.806 11.766 1.00 91.94 566 THR A N 1
ATOM 4345 C CA . THR A 1 566 ? -20.738 -3.249 11.907 1.00 91.94 566 THR A CA 1
ATOM 4346 C C . THR A 1 566 ? -20.678 -3.956 10.554 1.00 91.94 566 THR A C 1
ATOM 4348 O O . THR A 1 566 ? -21.578 -3.854 9.721 1.00 91.94 566 THR A O 1
ATOM 4351 N N . HIS A 1 567 ? -19.620 -4.741 10.352 1.00 91.19 567 HIS A N 1
ATOM 4352 C CA . HIS A 1 567 ? -19.336 -5.447 9.105 1.00 91.19 567 HIS A CA 1
ATOM 4353 C C . HIS A 1 567 ? -19.686 -6.937 9.215 1.00 91.19 567 HIS A C 1
ATOM 4355 O O . HIS A 1 567 ? -18.884 -7.767 9.660 1.00 91.19 567 HIS A O 1
ATOM 4361 N N . SER A 1 568 ? -20.881 -7.299 8.762 1.00 89.62 568 SER A N 1
ATOM 4362 C CA . SER A 1 568 ? -21.250 -8.677 8.410 1.00 89.62 568 SER A CA 1
ATOM 4363 C C . SER A 1 568 ? -20.518 -9.148 7.141 1.00 89.62 568 SER A C 1
ATOM 4365 O O . SER A 1 568 ? -19.854 -8.360 6.469 1.00 89.62 568 SER A O 1
ATOM 4367 N N . PHE A 1 569 ? -20.669 -10.420 6.764 1.00 89.06 569 PHE A N 1
ATOM 4368 C CA . PHE A 1 569 ? -20.199 -10.924 5.467 1.00 89.06 569 PHE A CA 1
ATOM 4369 C C . PHE A 1 569 ? -20.897 -10.246 4.267 1.00 89.06 569 PHE A C 1
ATOM 4371 O O . PHE A 1 569 ? -20.311 -10.140 3.194 1.00 89.06 569 PHE A O 1
ATOM 4378 N N . ALA A 1 570 ? -22.123 -9.733 4.435 1.00 85.06 570 ALA A N 1
ATOM 4379 C CA . ALA A 1 570 ? -22.900 -9.118 3.354 1.00 85.06 570 ALA A CA 1
ATOM 4380 C C . ALA A 1 570 ? -22.493 -7.663 3.034 1.00 85.06 570 ALA A C 1
ATOM 4382 O O . ALA A 1 570 ? -22.652 -7.225 1.898 1.00 85.06 570 ALA A O 1
ATOM 4383 N N . ASN A 1 571 ? -21.951 -6.915 4.006 1.00 87.00 571 ASN A N 1
ATOM 4384 C CA . ASN A 1 571 ? -21.633 -5.480 3.885 1.00 87.00 571 ASN A CA 1
ATOM 4385 C C . ASN A 1 571 ? -20.152 -5.133 4.166 1.00 87.00 571 ASN A C 1
ATOM 4387 O O . ASN A 1 571 ? -19.833 -3.985 4.463 1.00 87.00 571 ASN A O 1
ATOM 4391 N N . MET A 1 572 ? -19.228 -6.099 4.076 1.00 91.38 572 MET A N 1
ATOM 4392 C CA . MET A 1 572 ? -17.795 -5.865 4.351 1.00 91.38 572 MET A CA 1
ATOM 4393 C C . MET A 1 572 ? -16.979 -5.253 3.201 1.00 91.38 572 MET A C 1
ATOM 4395 O O . MET A 1 572 ? -15.784 -5.034 3.370 1.00 91.38 572 MET A O 1
ATOM 4399 N N . TRP A 1 573 ? -17.580 -5.028 2.032 1.00 93.81 573 TRP A N 1
ATOM 4400 C CA . TRP A 1 573 ? -16.867 -4.576 0.837 1.00 93.81 573 TRP A CA 1
ATOM 4401 C C . TRP A 1 573 ? -16.929 -3.057 0.671 1.00 93.81 573 TRP A C 1
ATOM 4403 O O . TRP A 1 573 ? -18.017 -2.495 0.549 1.00 93.81 573 TRP A O 1
ATOM 4413 N N . GLN A 1 574 ? -15.771 -2.404 0.537 1.00 92.88 574 GLN A N 1
ATOM 4414 C CA . GLN A 1 574 ? -15.713 -1.017 0.077 1.00 92.88 574 GLN A CA 1
ATOM 4415 C C . GLN A 1 574 ? -16.249 -0.926 -1.367 1.00 92.88 574 GLN A C 1
ATOM 4417 O O . GLN A 1 574 ? -15.708 -1.604 -2.252 1.00 92.88 574 GLN A O 1
ATOM 4422 N N . PRO A 1 575 ? -17.264 -0.079 -1.642 1.00 90.69 575 PRO A N 1
ATOM 4423 C CA . PRO A 1 575 ? -17.808 0.088 -2.987 1.00 90.69 575 PRO A CA 1
ATOM 4424 C C . PRO A 1 575 ? -16.789 0.641 -3.991 1.00 90.69 575 PRO A C 1
ATOM 4426 O O . PRO A 1 575 ? -15.899 1.422 -3.643 1.00 90.69 575 PRO A O 1
ATOM 4429 N N . ALA A 1 576 ? -16.959 0.274 -5.263 1.00 87.25 576 ALA A N 1
ATOM 4430 C CA . ALA A 1 576 ? -16.045 0.665 -6.336 1.00 87.25 576 ALA A CA 1
ATOM 4431 C C . ALA A 1 576 ? -16.120 2.155 -6.706 1.00 87.25 576 ALA A C 1
ATOM 4433 O O . ALA A 1 576 ? -15.132 2.724 -7.160 1.00 87.25 576 ALA A O 1
ATOM 4434 N N . SER A 1 577 ? -17.256 2.823 -6.504 1.00 85.62 577 SER A N 1
ATOM 4435 C CA . SER A 1 577 ? -17.504 4.187 -6.995 1.00 85.62 577 SER A CA 1
ATOM 4436 C C . SER A 1 577 ? -18.527 4.942 -6.133 1.00 85.62 577 SER A C 1
ATOM 4438 O O . SER A 1 577 ? -19.024 4.417 -5.139 1.00 85.62 577 SER A O 1
ATOM 4440 N N . GLY A 1 578 ? -18.857 6.178 -6.522 1.00 84.44 578 GLY A N 1
ATOM 4441 C CA . GLY A 1 578 ? -19.885 6.990 -5.863 1.00 84.44 578 GLY A CA 1
ATOM 4442 C C . GLY A 1 578 ? -19.453 7.590 -4.522 1.00 84.44 578 GLY A C 1
ATOM 4443 O O . GLY A 1 578 ? -18.288 7.505 -4.128 1.00 84.44 578 GLY A O 1
ATOM 4444 N N . ILE A 1 579 ? -20.401 8.227 -3.826 1.00 82.75 579 ILE A N 1
ATOM 4445 C CA . ILE A 1 579 ? -20.161 8.844 -2.513 1.00 82.75 579 ILE A CA 1
ATOM 4446 C C . ILE A 1 579 ? -19.784 7.792 -1.459 1.00 82.75 579 ILE A C 1
ATOM 4448 O O . ILE A 1 579 ? -18.880 8.028 -0.660 1.00 82.75 579 ILE A O 1
ATOM 4452 N N . ASP A 1 580 ? -20.377 6.600 -1.533 1.00 87.31 580 ASP A N 1
ATOM 4453 C CA . ASP A 1 580 ? -20.156 5.489 -0.608 1.00 87.31 580 ASP A CA 1
ATOM 4454 C C . ASP A 1 580 ? -18.695 5.032 -0.561 1.00 87.31 580 ASP A C 1
ATOM 4456 O O . ASP A 1 580 ? -18.168 4.772 0.519 1.00 87.31 580 ASP A O 1
ATOM 4460 N N . ARG A 1 581 ? -17.992 5.004 -1.704 1.00 86.94 581 ARG A N 1
ATOM 4461 C CA . ARG A 1 581 ? -16.545 4.721 -1.751 1.00 86.94 581 ARG A CA 1
ATOM 4462 C C . ARG A 1 581 ? -15.748 5.707 -0.896 1.00 86.94 581 ARG A C 1
ATOM 4464 O O . ARG A 1 581 ? -14.820 5.288 -0.200 1.00 86.94 581 ARG A O 1
ATOM 4471 N N . PHE A 1 582 ? -16.095 6.995 -0.956 1.00 84.94 582 PHE A N 1
ATOM 4472 C CA . PHE A 1 582 ? -15.437 8.051 -0.183 1.00 84.94 582 PHE A CA 1
ATOM 4473 C C . PHE A 1 582 ? -15.846 8.012 1.292 1.00 84.94 582 PHE A C 1
ATOM 4475 O O . PHE A 1 582 ? -14.974 8.107 2.147 1.00 84.94 582 PHE A O 1
ATOM 4482 N N . ALA A 1 583 ? -17.126 7.801 1.604 1.00 88.00 583 ALA A N 1
ATOM 4483 C CA . ALA A 1 583 ? -17.593 7.641 2.980 1.00 88.00 583 ALA A CA 1
ATOM 4484 C C . ALA A 1 583 ? -16.939 6.425 3.662 1.00 88.00 583 ALA A C 1
ATOM 4486 O O . ALA A 1 583 ? -16.386 6.556 4.750 1.00 88.00 583 ALA A O 1
ATOM 4487 N N . HIS A 1 584 ? -16.885 5.273 2.987 1.00 89.62 584 HIS A N 1
ATOM 4488 C CA . HIS A 1 584 ? -16.224 4.063 3.484 1.00 89.62 584 HIS A CA 1
ATOM 4489 C C . HIS A 1 584 ? -14.706 4.255 3.646 1.00 89.62 584 HIS A C 1
ATOM 4491 O O . HIS A 1 584 ? -14.117 3.744 4.597 1.00 89.62 584 HIS A O 1
ATOM 4497 N N . GLN A 1 585 ? -14.058 5.004 2.744 1.00 85.94 585 GLN A N 1
ATOM 4498 C CA . GLN A 1 585 ? -12.650 5.398 2.879 1.00 85.94 585 GLN A CA 1
ATOM 4499 C C . GLN A 1 585 ? -12.438 6.274 4.123 1.00 85.94 585 GLN A C 1
ATOM 4501 O O . GLN A 1 585 ? -11.544 6.012 4.922 1.00 85.94 585 GLN A O 1
ATOM 4506 N N . THR A 1 586 ? -13.280 7.292 4.305 1.00 86.00 586 THR A N 1
ATOM 4507 C CA . THR A 1 586 ? -13.221 8.223 5.435 1.00 86.00 586 THR A CA 1
ATOM 4508 C C . THR A 1 586 ? -13.465 7.526 6.769 1.00 86.00 586 THR A C 1
ATOM 4510 O O . THR A 1 586 ? -12.659 7.693 7.679 1.00 86.00 586 THR A O 1
ATOM 4513 N N . LEU A 1 587 ? -14.531 6.729 6.899 1.00 89.19 587 LEU A N 1
ATOM 4514 C CA . LEU A 1 587 ? -14.829 6.004 8.137 1.00 89.19 587 LEU A CA 1
ATOM 4515 C C . LEU A 1 587 ? -13.709 5.021 8.494 1.00 89.19 587 LEU A C 1
ATOM 4517 O O . LEU A 1 587 ? -13.304 4.959 9.648 1.00 89.19 587 LEU A O 1
ATOM 4521 N N . ARG A 1 588 ? -13.137 4.319 7.505 1.00 87.19 588 ARG A N 1
ATOM 4522 C CA . ARG A 1 588 ? -11.958 3.461 7.698 1.00 87.19 588 ARG A CA 1
ATOM 4523 C C . ARG A 1 588 ? -10.781 4.243 8.282 1.00 87.19 588 ARG A C 1
ATOM 4525 O O . ARG A 1 588 ? -10.168 3.788 9.243 1.00 87.19 588 ARG A O 1
ATOM 4532 N N . ASP A 1 589 ? -10.461 5.397 7.702 1.00 81.88 589 ASP A N 1
ATOM 4533 C CA . ASP A 1 589 ? -9.339 6.222 8.157 1.00 81.88 589 ASP A CA 1
ATOM 4534 C C . ASP A 1 589 ? -9.587 6.767 9.576 1.00 81.88 589 ASP A C 1
ATOM 4536 O O . ASP A 1 589 ? -8.679 6.737 10.406 1.00 81.88 589 ASP A O 1
ATOM 4540 N N . ILE A 1 590 ? -10.829 7.149 9.902 1.00 86.69 590 ILE A N 1
ATOM 4541 C CA . ILE A 1 590 ? -11.218 7.532 11.268 1.00 86.69 590 ILE A CA 1
ATOM 4542 C C . ILE A 1 590 ? -11.125 6.338 12.231 1.00 86.69 590 ILE A C 1
ATOM 4544 O O . ILE A 1 590 ? -10.589 6.505 13.320 1.00 86.69 590 ILE A O 1
ATOM 4548 N N . ALA A 1 591 ? -11.563 5.133 11.850 1.00 86.31 591 ALA A N 1
ATOM 4549 C CA . ALA A 1 591 ? -11.470 3.931 12.687 1.00 86.31 591 ALA A CA 1
ATOM 4550 C C . ALA A 1 591 ? -10.023 3.565 13.047 1.00 86.31 591 ALA A C 1
ATOM 4552 O O . ALA A 1 591 ? -9.756 3.198 14.194 1.00 86.31 591 ALA A O 1
ATOM 4553 N N . ILE A 1 592 ? -9.089 3.711 12.095 1.00 79.19 592 ILE A N 1
ATOM 4554 C CA . ILE A 1 592 ? -7.650 3.553 12.344 1.00 79.19 592 ILE A CA 1
ATOM 4555 C C . ILE A 1 592 ? -7.166 4.607 13.352 1.00 79.19 592 ILE A C 1
ATOM 4557 O O . ILE A 1 592 ? -6.528 4.263 14.349 1.00 79.19 592 ILE A O 1
ATOM 4561 N N . THR A 1 593 ? -7.480 5.888 13.124 1.00 80.62 593 THR A N 1
ATOM 4562 C CA . THR A 1 593 ? -7.049 6.969 14.023 1.00 80.62 593 THR A CA 1
ATOM 4563 C C . THR A 1 593 ? -7.683 6.844 15.412 1.00 80.62 593 THR A C 1
ATOM 4565 O O . THR A 1 593 ? -6.990 7.067 16.398 1.00 80.62 593 THR A O 1
ATOM 4568 N N . THR A 1 594 ? -8.952 6.436 15.534 1.00 85.00 594 THR A N 1
ATOM 4569 C CA . THR A 1 594 ? -9.608 6.197 16.830 1.00 85.00 594 THR A CA 1
ATOM 4570 C C . THR A 1 594 ? -8.924 5.067 17.595 1.00 85.00 594 THR A C 1
ATOM 4572 O O . THR A 1 594 ? -8.586 5.278 18.758 1.00 85.00 594 THR A O 1
ATOM 4575 N N . ALA A 1 595 ? -8.653 3.917 16.965 1.00 79.69 595 ALA A N 1
ATOM 4576 C CA . ALA A 1 595 ? -7.907 2.832 17.608 1.00 79.69 595 ALA A CA 1
ATOM 4577 C C . ALA A 1 595 ? -6.545 3.320 18.118 1.00 79.69 595 ALA A C 1
ATOM 4579 O O . ALA A 1 595 ? -6.236 3.174 19.299 1.00 79.69 595 ALA A O 1
ATOM 4580 N N . TRP A 1 596 ? -5.773 3.985 17.249 1.00 79.56 596 TRP A N 1
ATOM 4581 C CA . TRP A 1 596 ? -4.470 4.549 17.594 1.00 79.56 596 TRP A CA 1
ATOM 4582 C C . TRP A 1 596 ? -4.562 5.520 18.780 1.00 79.56 596 TRP A C 1
ATOM 4584 O O . TRP A 1 596 ? -3.863 5.343 19.776 1.00 79.56 596 TRP A O 1
ATOM 4594 N N . THR A 1 597 ? -5.451 6.515 18.720 1.00 79.31 597 THR A N 1
ATOM 4595 C CA . THR A 1 597 ? -5.615 7.526 19.774 1.00 79.31 597 THR A CA 1
ATOM 4596 C C . THR A 1 597 ? -6.051 6.902 21.101 1.00 79.31 597 THR A C 1
ATOM 4598 O O . THR A 1 597 ? -5.493 7.255 22.138 1.00 79.31 597 THR A O 1
ATOM 4601 N N . LEU A 1 598 ? -6.979 5.940 21.097 1.00 78.62 598 LEU A N 1
ATOM 4602 C CA . LEU A 1 598 ? -7.419 5.263 22.319 1.00 78.62 598 LEU A CA 1
ATOM 4603 C C . LEU A 1 598 ? -6.292 4.441 22.956 1.00 78.62 598 LEU A C 1
ATOM 4605 O O . LEU A 1 598 ? -6.027 4.600 24.151 1.00 78.62 598 LEU A O 1
ATOM 4609 N N . THR A 1 599 ? -5.558 3.649 22.166 1.00 76.50 599 THR A N 1
ATOM 4610 C CA . THR A 1 599 ? -4.367 2.924 22.639 1.00 76.50 599 THR A CA 1
ATOM 4611 C C . THR A 1 599 ? -3.340 3.885 23.245 1.00 76.50 599 THR A C 1
ATOM 4613 O O . THR A 1 599 ? -2.817 3.624 24.326 1.00 76.50 599 THR A O 1
ATOM 4616 N N . ARG A 1 600 ? -3.101 5.047 22.618 1.00 76.12 600 ARG A N 1
ATOM 4617 C CA . ARG A 1 600 ? -2.218 6.096 23.163 1.00 76.12 600 ARG A CA 1
ATOM 4618 C C . ARG A 1 600 ? -2.720 6.641 24.503 1.00 76.12 600 ARG A C 1
ATOM 4620 O O . ARG A 1 600 ? -1.907 6.783 25.415 1.00 76.12 600 ARG A O 1
ATOM 4627 N N . THR A 1 601 ? -4.024 6.888 24.660 1.00 76.81 601 THR A N 1
ATOM 4628 C CA . THR A 1 601 ? -4.582 7.338 25.950 1.00 76.81 601 THR A CA 1
ATOM 4629 C C . THR A 1 601 ? -4.452 6.289 27.059 1.00 76.81 601 THR A C 1
ATOM 4631 O O . THR A 1 601 ? -4.054 6.654 28.164 1.00 76.81 601 THR A O 1
ATOM 4634 N N . ARG A 1 602 ? -4.649 4.986 26.779 1.00 74.69 602 ARG A N 1
ATOM 4635 C CA . ARG A 1 602 ? -4.387 3.902 27.759 1.00 74.69 602 ARG A CA 1
ATOM 4636 C C . ARG A 1 602 ? -2.906 3.828 28.153 1.00 74.69 602 ARG A C 1
ATOM 4638 O O . ARG A 1 602 ? -2.594 3.571 29.309 1.00 74.69 602 ARG A O 1
ATOM 4645 N N . CYS A 1 603 ? -1.988 4.137 27.233 1.00 75.56 603 CYS A N 1
ATOM 4646 C CA . CYS A 1 603 ? -0.555 4.292 27.522 1.00 75.56 603 CYS A CA 1
ATOM 4647 C C . CYS A 1 603 ? -0.185 5.607 28.251 1.00 75.56 603 CYS A C 1
ATOM 4649 O O . CYS A 1 603 ? 1.002 5.897 28.410 1.00 75.56 603 CYS A O 1
ATOM 4651 N N . GLY A 1 604 ? -1.162 6.412 28.686 1.00 76.31 604 GLY A N 1
ATOM 4652 C CA . GLY A 1 604 ? -0.947 7.642 29.453 1.00 76.31 604 GLY A CA 1
ATOM 4653 C C . GLY A 1 604 ? -0.657 8.897 28.621 1.00 76.31 604 GLY A C 1
ATOM 4654 O O . GLY A 1 604 ? -0.300 9.926 29.194 1.00 76.31 604 GLY A O 1
ATOM 4655 N N . ALA A 1 605 ? -0.803 8.858 27.291 1.00 76.12 605 ALA A N 1
ATOM 4656 C CA . ALA A 1 605 ? -0.691 10.064 26.473 1.00 76.12 605 ALA A CA 1
ATOM 4657 C C . ALA A 1 605 ? -1.945 10.951 26.646 1.00 76.12 605 ALA A C 1
ATOM 4659 O O . ALA A 1 605 ? -3.062 10.459 26.464 1.00 76.12 605 ALA A O 1
ATOM 4660 N N . PRO A 1 606 ? -1.810 12.252 26.966 1.00 78.19 606 PRO A N 1
ATOM 4661 C CA . PRO A 1 606 ? -2.966 13.117 27.173 1.00 78.19 606 PRO A CA 1
ATOM 4662 C C . PRO A 1 606 ? -3.695 13.389 25.849 1.00 78.19 606 PRO A C 1
ATOM 4664 O O . PRO A 1 606 ? -3.075 13.786 24.863 1.00 78.19 606 PRO A O 1
ATOM 4667 N N . TRP A 1 607 ? -5.021 13.212 25.852 1.00 77.88 607 TRP A N 1
ATOM 4668 C CA . TRP A 1 607 ? -5.924 13.385 24.699 1.00 77.88 607 TRP A CA 1
ATOM 4669 C C . TRP A 1 607 ? -5.668 14.681 23.905 1.00 77.88 607 TRP A C 1
ATOM 4671 O O . TRP A 1 607 ? -5.554 14.653 22.679 1.00 77.88 607 TRP A O 1
ATOM 4681 N N . SER A 1 608 ? -5.472 15.792 24.616 1.00 75.81 608 SER A N 1
ATOM 4682 C CA . SER A 1 608 ? -5.124 17.115 24.080 1.00 75.81 608 SER A CA 1
ATOM 4683 C C . SER A 1 608 ? -3.904 17.106 23.149 1.00 75.81 608 SER A C 1
ATOM 4685 O O . SER A 1 608 ? -3.945 17.635 22.035 1.00 75.81 608 SER A O 1
ATOM 4687 N N . ALA A 1 609 ? -2.824 16.432 23.554 1.00 72.31 609 ALA A N 1
ATOM 4688 C CA . ALA A 1 609 ? -1.581 16.351 22.786 1.00 72.31 609 ALA A CA 1
ATOM 4689 C C . ALA A 1 609 ? -1.686 15.464 21.531 1.00 72.31 609 ALA A C 1
ATOM 4691 O O . ALA A 1 609 ? -0.820 15.545 20.660 1.00 72.31 609 ALA A O 1
ATOM 4692 N N . LEU A 1 610 ? -2.733 14.637 21.421 1.00 72.75 610 LEU A N 1
ATOM 4693 C CA . LEU A 1 610 ? -2.966 13.751 20.277 1.00 72.75 610 LEU A CA 1
ATOM 4694 C C . LEU A 1 610 ? -3.739 14.436 19.136 1.00 72.75 610 LEU A C 1
ATOM 4696 O O . LEU A 1 610 ? -3.765 13.893 18.035 1.00 72.75 610 LEU A O 1
ATOM 4700 N N . ARG A 1 611 ? -4.344 15.616 19.372 1.00 76.50 611 ARG A N 1
ATOM 4701 C CA . ARG A 1 611 ? -4.980 16.490 18.353 1.00 76.50 611 ARG A CA 1
ATOM 4702 C C . ARG A 1 611 ? -5.877 15.734 17.359 1.00 76.50 611 ARG A C 1
ATOM 4704 O O . ARG A 1 611 ? -5.781 15.920 16.142 1.00 76.50 611 ARG A O 1
ATOM 4711 N N . PHE A 1 612 ? -6.742 14.872 17.894 1.00 82.31 612 PHE A N 1
ATOM 4712 C CA . PHE A 1 612 ? -7.551 13.912 17.137 1.00 82.31 612 PHE A CA 1
ATOM 4713 C C . PHE A 1 612 ? -8.325 14.549 15.970 1.00 82.31 612 PHE A C 1
ATOM 4715 O O . PHE A 1 612 ? -8.206 14.092 14.830 1.00 82.31 612 PHE A O 1
ATOM 4722 N N . GLY A 1 613 ? -9.037 15.656 16.202 1.00 82.06 613 GLY A N 1
ATOM 4723 C CA . GLY A 1 613 ? -9.807 16.344 15.170 1.00 82.06 613 GLY A CA 1
ATOM 4724 C C . GLY A 1 613 ? -8.951 16.908 14.047 1.00 82.06 613 GLY A C 1
ATOM 4725 O O . GLY A 1 613 ? -9.336 16.826 12.882 1.00 82.06 613 GLY A O 1
ATOM 4726 N N . LYS A 1 614 ? -7.740 17.387 14.344 1.00 79.06 614 LYS A N 1
ATOM 4727 C CA . LYS A 1 614 ? -6.787 17.837 13.319 1.00 79.06 614 LYS A CA 1
ATOM 4728 C C . LYS A 1 614 ? -6.324 16.691 12.412 1.00 79.06 614 LYS A C 1
ATOM 4730 O O . LYS A 1 614 ? -6.158 16.911 11.212 1.00 79.06 614 LYS A O 1
ATOM 4735 N N . ILE A 1 615 ? -6.154 15.480 12.951 1.00 76.69 615 ILE A N 1
ATOM 4736 C CA . ILE A 1 615 ? -5.811 14.275 12.173 1.00 76.69 615 ILE A CA 1
ATOM 4737 C C . ILE A 1 615 ? -7.005 13.836 11.314 1.00 76.69 615 ILE A C 1
ATOM 4739 O O . ILE A 1 615 ? -6.857 13.632 10.107 1.00 76.69 615 ILE A O 1
ATOM 4743 N N . VAL A 1 616 ? -8.203 13.762 11.900 1.00 80.44 616 VAL A N 1
ATOM 4744 C CA . VAL A 1 616 ? -9.448 13.423 11.188 1.00 80.44 616 VAL A CA 1
ATOM 4745 C C . VAL A 1 616 ? -9.708 14.410 10.042 1.00 80.44 616 VAL A C 1
ATOM 4747 O O . VAL A 1 616 ? -9.861 14.004 8.889 1.00 80.44 616 VAL A O 1
ATOM 4750 N N . MET A 1 617 ? -9.637 15.717 10.308 1.00 78.19 617 MET A N 1
ATOM 4751 C CA . MET A 1 617 ? -9.817 16.777 9.305 1.00 78.19 617 MET A CA 1
ATOM 4752 C C . MET A 1 617 ? -8.702 16.829 8.251 1.00 78.19 617 MET A C 1
ATOM 4754 O O . MET A 1 617 ? -8.920 17.378 7.167 1.00 78.19 617 MET A O 1
ATOM 4758 N N . GLN A 1 618 ? -7.524 16.255 8.514 1.00 74.56 618 GLN A N 1
ATOM 4759 C CA . GLN A 1 618 ? -6.510 16.040 7.480 1.00 74.56 618 GLN A CA 1
ATOM 4760 C C . GLN A 1 618 ? -6.804 14.785 6.646 1.00 74.56 618 GLN A C 1
ATOM 4762 O O . GLN A 1 618 ? -6.635 14.817 5.428 1.00 74.56 618 GLN A O 1
ATOM 4767 N N . SER A 1 619 ? -7.331 13.722 7.255 1.00 73.31 619 SER A N 1
ATOM 4768 C CA . SER A 1 619 ? -7.750 12.498 6.556 1.00 73.31 619 SER A CA 1
ATOM 4769 C C . SER A 1 619 ? -8.869 12.783 5.545 1.00 73.31 619 SER A C 1
ATOM 4771 O O . SER A 1 619 ? -8.759 12.388 4.386 1.00 73.31 619 SER A O 1
ATOM 4773 N N . PHE A 1 620 ? -9.860 13.612 5.905 1.00 76.50 620 PHE A N 1
ATOM 4774 C CA . PHE A 1 620 ? -10.868 14.141 4.967 1.00 76.50 620 PHE A CA 1
ATOM 4775 C C . PHE A 1 620 ? -10.264 14.844 3.734 1.00 76.50 620 PHE A C 1
ATOM 4777 O O . PHE A 1 620 ? -10.796 14.729 2.628 1.00 76.50 620 PHE A O 1
ATOM 4784 N N . LYS A 1 621 ? -9.150 15.574 3.898 1.00 72.12 621 LYS A N 1
ATOM 4785 C CA . LYS A 1 621 ? -8.449 16.250 2.789 1.00 72.12 621 LYS A CA 1
ATOM 4786 C C . LYS A 1 621 ? -7.627 15.270 1.953 1.00 72.12 621 LYS A C 1
ATOM 4788 O O . LYS A 1 621 ? -7.559 15.439 0.736 1.00 72.12 621 LYS A O 1
ATOM 4793 N N . ASN A 1 622 ? -7.016 14.272 2.592 1.00 69.62 622 ASN A N 1
ATOM 4794 C CA . ASN A 1 622 ? -6.161 13.269 1.955 1.00 69.62 622 ASN A CA 1
ATOM 4795 C C . ASN A 1 622 ? -6.966 12.232 1.151 1.00 69.62 622 ASN A C 1
ATOM 4797 O O . ASN A 1 622 ? -6.519 11.834 0.078 1.00 69.62 622 ASN A O 1
ATOM 4801 N N . ALA A 1 623 ? -8.166 11.857 1.614 1.00 68.25 623 ALA A N 1
ATOM 4802 C CA . ALA A 1 623 ? -9.049 10.878 0.967 1.00 68.25 623 ALA A CA 1
ATOM 4803 C C . ALA A 1 623 ? -9.517 11.286 -0.447 1.00 68.25 623 ALA A C 1
ATOM 4805 O O . ALA A 1 623 ? -9.952 10.441 -1.232 1.00 68.25 623 ALA A O 1
ATOM 4806 N N . ARG A 1 624 ? -9.414 12.576 -0.801 1.00 70.50 624 ARG A N 1
ATOM 4807 C CA . ARG A 1 624 ? -9.620 13.056 -2.173 1.00 70.50 624 ARG A CA 1
ATOM 4808 C C . ARG A 1 624 ? -8.317 12.954 -2.965 1.00 70.50 624 ARG A C 1
ATOM 4810 O O . ARG A 1 624 ? -7.354 13.679 -2.705 1.00 70.50 624 ARG A O 1
ATOM 4817 N N . LEU A 1 625 ? -8.317 12.064 -3.953 1.00 74.06 625 LEU A N 1
ATOM 4818 C CA . LEU A 1 625 ? -7.276 11.979 -4.974 1.00 74.06 625 LEU A CA 1
ATOM 4819 C C . LEU A 1 625 ? -7.365 13.186 -5.934 1.00 74.06 625 LEU A C 1
ATOM 4821 O O . LEU A 1 625 ? -8.431 13.804 -6.030 1.00 74.06 625 LEU A O 1
ATOM 4825 N N . PRO A 1 626 ? -6.275 13.549 -6.636 1.00 82.81 626 PRO A N 1
ATOM 4826 C CA . PRO A 1 626 ? -6.324 14.595 -7.652 1.00 82.81 626 PRO A CA 1
ATOM 4827 C C . PRO A 1 626 ? -7.306 14.223 -8.769 1.00 82.81 626 PRO A C 1
ATOM 4829 O O . PRO A 1 626 ? -7.377 13.070 -9.195 1.00 82.81 626 PRO A O 1
ATOM 4832 N N . GLN A 1 627 ? -8.058 15.211 -9.252 1.00 84.50 627 GLN A N 1
ATOM 4833 C CA . GLN A 1 627 ? -9.005 15.024 -10.359 1.00 84.50 627 GLN A CA 1
ATOM 4834 C C . GLN A 1 627 ? -8.303 15.086 -11.721 1.00 84.50 627 GLN A C 1
ATOM 4836 O O . GLN A 1 627 ? -8.662 14.356 -12.642 1.00 84.50 627 GLN A O 1
ATOM 4841 N N . ASP A 1 628 ? -7.279 15.935 -11.824 1.00 87.25 628 ASP A N 1
ATOM 4842 C CA . ASP A 1 628 ? -6.506 16.191 -13.032 1.00 87.25 628 ASP A CA 1
ATOM 4843 C C . ASP A 1 628 ? -5.064 16.631 -12.697 1.00 87.25 628 ASP A C 1
ATOM 4845 O O . ASP A 1 628 ? -4.673 16.792 -11.535 1.00 87.25 628 ASP A O 1
ATOM 4849 N N . ILE A 1 629 ? -4.273 16.821 -13.754 1.00 85.88 629 ILE A N 1
ATOM 4850 C CA . ILE A 1 629 ? -2.857 17.205 -13.714 1.00 85.88 629 ILE A CA 1
ATOM 4851 C C . ILE A 1 629 ? -2.624 18.596 -13.094 1.00 85.88 629 ILE A C 1
ATOM 4853 O O . ILE A 1 629 ? -1.609 18.821 -12.430 1.00 85.88 629 ILE A O 1
ATOM 4857 N N . ALA A 1 630 ? -3.526 19.555 -13.314 1.00 85.50 630 ALA A N 1
ATOM 4858 C CA . ALA A 1 630 ? -3.403 20.892 -12.742 1.00 85.50 630 ALA A CA 1
ATOM 4859 C C . ALA A 1 630 ? -3.677 20.863 -11.231 1.00 85.50 630 ALA A C 1
ATOM 4861 O O . ALA A 1 630 ? -2.974 21.535 -10.473 1.00 85.50 630 ALA A O 1
ATOM 4862 N N . HIS A 1 631 ? -4.627 20.033 -10.790 1.00 86.81 631 HIS A N 1
ATOM 4863 C CA . HIS A 1 631 ? -4.920 19.790 -9.380 1.00 86.81 631 HIS A CA 1
ATOM 4864 C C . HIS A 1 631 ? -3.729 19.122 -8.662 1.00 86.81 631 HIS A C 1
ATOM 4866 O O . HIS A 1 631 ? -3.291 19.646 -7.637 1.00 86.81 631 HIS A O 1
ATOM 4872 N N . ASP A 1 632 ? -3.127 18.045 -9.194 1.00 87.19 632 ASP A N 1
ATOM 4873 C CA . ASP A 1 632 ? -1.938 17.431 -8.557 1.00 87.19 632 ASP A CA 1
ATOM 4874 C C . ASP A 1 632 ? -0.784 18.443 -8.437 1.00 87.19 632 ASP A C 1
ATOM 4876 O O . ASP A 1 632 ? -0.232 18.648 -7.353 1.00 87.19 632 ASP A O 1
ATOM 4880 N N . LYS A 1 633 ? -0.505 19.199 -9.508 1.00 85.75 633 LYS A N 1
ATOM 4881 C CA . LYS A 1 633 ? 0.560 20.218 -9.523 1.00 85.75 633 LYS A CA 1
ATOM 4882 C C . LYS A 1 633 ? 0.280 21.403 -8.597 1.00 85.75 633 LYS A C 1
ATOM 4884 O O . LYS A 1 633 ? 1.225 21.959 -8.035 1.00 85.75 633 LYS A O 1
ATOM 4889 N N . ALA A 1 634 ? -0.980 21.781 -8.381 1.00 85.25 634 ALA A N 1
ATOM 4890 C CA . ALA A 1 634 ? -1.352 22.764 -7.364 1.00 85.25 634 ALA A CA 1
ATOM 4891 C C . ALA A 1 634 ? -1.085 22.242 -5.939 1.00 85.25 634 ALA A C 1
ATOM 4893 O O . ALA A 1 634 ? -0.535 22.970 -5.111 1.00 85.25 634 ALA A O 1
ATOM 4894 N N . LEU A 1 635 ? -1.397 20.972 -5.667 1.00 86.56 635 LEU A N 1
ATOM 4895 C CA . LEU A 1 635 ? -1.147 20.340 -4.369 1.00 86.56 635 LEU A CA 1
ATOM 4896 C C . LEU A 1 635 ? 0.353 20.145 -4.090 1.00 86.56 635 LEU A C 1
ATOM 4898 O O . LEU A 1 635 ? 0.799 20.432 -2.981 1.00 86.56 635 LEU A O 1
ATOM 4902 N N . ILE A 1 636 ? 1.145 19.749 -5.094 1.00 88.62 636 ILE A N 1
ATOM 4903 C CA . ILE A 1 636 ? 2.612 19.696 -4.995 1.00 88.62 636 ILE A CA 1
ATOM 4904 C C . ILE A 1 636 ? 3.196 21.087 -4.708 1.00 88.62 636 ILE A C 1
ATOM 4906 O O . ILE A 1 636 ? 4.026 21.223 -3.812 1.00 88.62 636 ILE A O 1
ATOM 4910 N N . ARG A 1 637 ? 2.736 22.145 -5.392 1.00 86.69 637 ARG A N 1
ATOM 4911 C CA . ARG A 1 637 ? 3.170 23.530 -5.108 1.00 86.69 637 ARG A CA 1
ATOM 4912 C C . ARG A 1 637 ? 2.852 23.960 -3.674 1.00 86.69 637 ARG A C 1
ATOM 4914 O O . ARG A 1 637 ? 3.702 24.584 -3.046 1.00 86.69 637 ARG A O 1
ATOM 4921 N N . ALA A 1 638 ? 1.673 23.613 -3.154 1.00 86.31 638 ALA A N 1
ATOM 4922 C CA . ALA A 1 638 ? 1.291 23.914 -1.774 1.00 86.31 638 ALA A CA 1
ATOM 4923 C C . ALA A 1 638 ? 2.172 23.170 -0.751 1.00 86.31 638 ALA A C 1
ATOM 4925 O O . ALA A 1 638 ? 2.638 23.773 0.213 1.00 86.31 638 ALA A O 1
ATOM 4926 N N . TRP A 1 639 ? 2.466 21.888 -0.990 1.00 89.00 639 TRP A N 1
ATOM 4927 C CA . TRP A 1 639 ? 3.364 21.081 -0.154 1.00 89.00 639 TRP A CA 1
ATOM 4928 C C . TRP A 1 639 ? 4.812 21.599 -0.146 1.00 89.00 639 TRP A C 1
ATOM 4930 O O . TRP A 1 639 ? 5.446 21.646 0.908 1.00 89.00 639 TRP A O 1
ATOM 4940 N N . LEU A 1 640 ? 5.316 22.055 -1.299 1.00 88.62 640 LEU A N 1
ATOM 4941 C CA . LEU A 1 640 ? 6.633 22.694 -1.418 1.00 88.62 640 LEU A CA 1
ATOM 4942 C C . LEU A 1 640 ? 6.682 24.077 -0.748 1.00 88.62 640 LEU A C 1
ATOM 4944 O O . LEU A 1 640 ? 7.740 24.492 -0.290 1.00 88.62 640 LEU A O 1
ATOM 4948 N N . GLY A 1 641 ? 5.554 24.794 -0.706 1.00 79.50 641 GLY A N 1
ATOM 4949 C CA . GLY A 1 641 ? 5.406 26.077 -0.010 1.00 79.50 641 GLY A CA 1
ATOM 4950 C C . GLY A 1 641 ? 5.060 25.960 1.480 1.00 79.50 641 GLY A C 1
ATOM 4951 O O . GLY A 1 641 ? 4.849 26.983 2.127 1.00 79.50 641 GLY A O 1
ATOM 4952 N N . THR A 1 642 ? 4.972 24.741 2.024 1.00 65.44 642 THR A N 1
ATOM 4953 C CA . THR A 1 642 ? 4.730 24.499 3.454 1.00 65.44 642 THR A CA 1
ATOM 4954 C C . THR A 1 642 ? 6.078 24.412 4.195 1.00 65.44 642 THR A C 1
ATOM 4956 O O . THR A 1 642 ? 6.958 23.696 3.709 1.00 65.44 642 THR A O 1
ATOM 4959 N N . PRO A 1 643 ? 6.263 25.117 5.332 1.00 51.41 643 PRO A N 1
ATOM 4960 C CA . PRO A 1 643 ? 7.521 25.126 6.097 1.00 51.41 643 PRO A CA 1
ATOM 4961 C C . PRO A 1 643 ? 7.851 23.809 6.834 1.00 51.41 643 PRO A C 1
ATOM 4963 O O . PRO A 1 643 ? 6.968 22.927 6.948 1.00 51.41 643 PRO A O 1
#

Mean predicted aligned error: 11.96 Å

Organism: NCBI:txid43049

Sequence (643 aa):
MSSTDTAPSTPPGSALPNSPELATSPLVPSSAADLHPDDGSPRQHPSSPSPTVPHAVTPSLAAFGIHSIQQQHVQHSDTSTDPLQAVPTLGPIHIPPRDAIPEAANLHLVNYPPPAWHPWLFGLSRDWQASFGALDEPSHVYPRRRPKGLKIFDQYVRSSVCINSLPVFQHIFQGATANVLNGMCFDNVVIAGGIVSACVNHRADAGVVSPTSDVDVFLYGVGAEAANSKVLAIETTLRSNVPDFESHYRVERTITTISFVPIAKDGAFRKIQIILRLFTNIGEVLASFDFDQTAIGFDGSEVWMEMRAVRALICGYSFITAKMLRSTSPARIVKYTTRGYGLVLRTDGMQSVHNPAAQGPSVGQIVLCAQEAYDKVRRLIDTARQKNAQDGLRLRRPNMAHMLSQLRYLQNGGWLHSFSNFIAFSSLWDQAALADASRREFIRATSGRQGDYAPFHECLEYDHDLLRSDVYTAEEWAEVFSTSGQIPPGTLKSLAGHDFWTKTGHSVDAVTSRPLMQFMLLPVGLCATLQATGSAAFHAGSLDCVGGDFKIKDDDGVEFEPCVWTHSFANMWQPASGIDRFAHQTLRDIAITTAWTLTRTRCGAPWSALRFGKIVMQSFKNARLPQDIAHDKALIRAWLGTP

Secondary structure (DSSP, 8-state):
-----------------------------------------------PPPP-PPP--PPPHHHHHHHHHHHHT------------------------TTHHHHHHHHHHHHS--S--GGGEEETTTTHHHHTS-TT-SEEEEEPPPPSSEEES-TT--SEEEEE-HHHHHHHHHHHTTTTTTT---TTEEEETHHHHHHHT--GGG-SPPSS--EEEEEES--HHHHHHHHHHHHHHHHHHSTTHHHHEEEEE-SSEEEEEES--SSSS--EEEEEEEESSHHHHHHH-SSSTT-EEE-SS-EEEEHHHHHHHHHSEEEP-HHHHHH-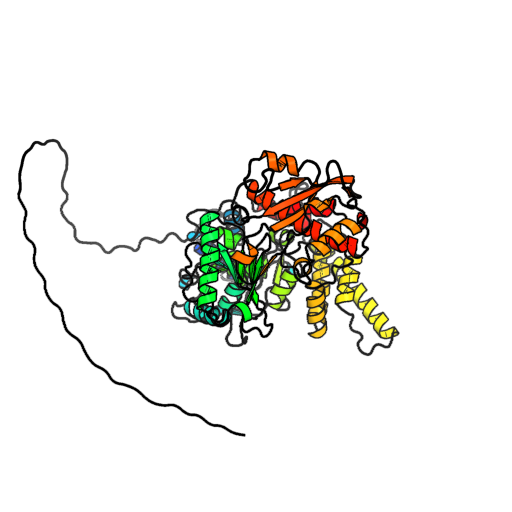-HHHHHHHHTTT-EEEE--TT---TT-TTS----HHHHHHHHHHHHHHHHHHHHHHHHHHHHTT-S-----HHHHHHHHHHTSSS-TTTSHHHHHHHHHHHHHHHTSHHHHHHHHHHHHSSGGGG-S------TTSGGGTSS---HHHHHHHHHHSSSS-TTTTGGGTT--BS-EEESSHHHHHSSPEEEEEEEETTHHHHHHTTT-TTTSTTTEEE-SSS--EE-TT--EEEEEEEEE-SSS-SBPSSHHHHHHHHHHHHHHHHHHHHHHHHHTT--HHHH-HHHHHHHHHHHTS--SSHHHHHHHHHHHHT--

Solvent-accessible surface area (backbone atoms only — not comparable to full-atom values): 36747 Å² total; per-residue (Å²): 131,83,91,84,88,87,86,90,92,81,85,89,82,89,86,88,84,86,86,90,88,93,85,86,88,88,92,84,86,88,88,80,90,86,88,83,90,88,86,90,82,87,88,85,81,94,74,82,88,72,84,79,72,77,77,81,76,76,74,39,59,23,53,53,36,52,50,33,49,54,57,68,69,65,81,80,74,96,81,73,96,72,96,84,84,90,75,89,77,75,74,85,73,81,74,70,67,67,59,51,56,40,54,51,51,35,33,39,24,58,76,59,59,55,93,80,34,70,46,60,31,40,35,50,63,85,41,30,58,85,76,70,45,65,90,82,52,60,55,45,75,47,73,32,55,73,75,83,50,55,75,42,60,47,91,49,40,56,69,53,40,39,44,36,29,57,70,52,21,52,55,46,43,37,62,64,55,60,47,30,67,60,91,56,80,34,82,52,34,37,38,32,23,64,38,48,36,48,32,32,49,48,49,91,90,64,69,70,76,64,64,93,40,47,46,38,33,40,41,26,69,57,56,64,68,63,47,52,54,48,54,54,52,50,52,52,30,37,51,76,55,33,85,69,39,69,75,46,30,34,26,36,29,46,72,60,30,46,28,43,36,45,66,63,88,86,55,79,61,55,39,36,33,39,42,31,43,37,29,73,37,69,49,28,55,33,38,62,46,60,52,26,53,31,10,20,28,36,45,88,81,51,43,39,25,33,53,44,14,56,46,12,60,50,34,29,37,28,71,71,44,45,54,29,58,47,68,42,37,75,38,56,53,53,59,38,21,78,72,27,32,15,36,31,42,73,60,80,83,46,75,64,96,85,46,90,94,73,64,46,59,40,69,68,54,53,52,50,43,44,49,54,23,36,52,53,48,48,50,55,51,52,52,42,28,50,49,29,55,73,72,66,41,93,64,52,66,67,59,43,42,58,49,52,54,52,52,52,70,77,48,81,70,34,51,65,66,14,45,35,38,37,38,29,54,42,46,50,44,61,64,21,67,76,36,76,67,38,33,55,38,34,51,48,45,56,67,40,80,73,69,72,84,56,63,53,86,58,57,73,56,82,88,38,58,90,64,62,60,79,68,63,48,36,66,51,47,53,46,39,46,47,61,44,76,74,41,68,79,68,55,62,62,91,55,61,85,42,46,50,60,47,39,68,35,72,38,70,62,66,42,33,78,53,55,42,32,36,60,29,66,40,54,64,63,48,62,61,57,44,26,72,68,68,39,84,70,28,24,79,90,21,32,42,78,51,56,73,95,51,68,40,73,47,82,89,68,47,49,24,32,38,28,40,35,52,30,36,69,83,51,43,57,37,52,62,55,74,69,59,28,52,52,51,50,48,52,51,54,38,29,52,50,35,50,52,52,44,54,36,26,58,73,68,45,59,68,62,62,51,42,60,59,63,51,48,62,44,46,66,59,41,74,57,65,57,78,45,74,68,52,28,52,50,48,43,28,51,32,61,61,32,112

Foldseek 3Di:
DDDDDDDDDDDDDDDDDDDDDDDDDDDDDDDDDDDDDDDDDDDDDDDDDDDDDPDPPDQFLLLVLLVLLVVLVPPDDPPDPDDDDDDDDDDDDPDPDSCQSLFFLLLCCQAPNDPPNVSQWDWLQVCCCVRPHDSPPQKGKAQADAHDFDWFLQPQADRIFIFGGPVQLVVLLCVLQVVLCPPQQLVQKKWFFDSSLQSRGDDPVPPHRDLQGEGEMEGEQDDLVVVLVSQQSSQVSNPVRDPPLLQQWWWKDFLFWTWTCGPDPPSSHHIYTYGQAYAHDLSNVLSLDLWQLGSWIDSPPTIIHRSSNVSCSRNQETEDWLLNLLADAPLVQLVSSNVNHIYGYDLPPLDDPPDPVQHFDHPVLLVVLLVVLLVVLVVLQVVQLVVCVVVVHPDSGDQLLVSVVVLLVVDDEACSQASSSVSNSRSSVVSQVVDPVSSVRNSPSRQDDVVLAHLYDDNDDLPHCLCPPCNQFLVRVLVLQCQLVQHPNPQCVVSRPAAERMDMGSGPCNRAVAKYKFKFWAFPCVLVVQCVVVDPQRHPVQKDFTRPPRWGAEPVGTITTIMMGIDHSSRSHQYHDDPSNLVSQLRVQRSVLVSVLSVSSSVVNDSHSNRSVVNSVVSNVSSDDASRDVRRVSSVSVSHNDD

pLDDT: mean 77.6, std 21.36, range [25.17, 98.69]